Protein AF-A0A931ZJ77-F1 (afdb_monomer)

Mean predicted aligned error: 16.79 Å

Foldseek 3Di:
DQAFAEADPVCPPPTRPGNGYHYDDADEDPDPDGPDNYHYDDDDDPPDPAAADEAAADEQACPQDHHEYCEYAYEENHQNPPNAAAYNEYAYYYNEQQEDDDRPQHYCEYHEYYNEANADSHHLEYAYEALQHEHPEYNEYHEYHLNQNPQEYEYCEYAYEAQHCNAAEYEYCEYAAYHLFCNAHDPNPAHEYAEYAHEHCGVSQAHHEYQEYAYEANFCVQVDNDNYYQKYFAAHDNDPLRTQWIDGNVVVDIWGNDADDDPDDPDPDGPPTPPDDDDDDPPDCPPPDDTPDPAADEAPDPDDDPDHSYYYAFFAFAFDPDPPGSVPDHGPGPYYHHDAADEAVDPDGPDNYHYDDDDPDPPPDPPDPDDDFDDDPPPDGDPPDPPPPDDPDDDDDDDDDDDDDDDDDDDDDD

Sequence (414 aa):
MVGAASIGSSFYSVSAPSNGLLVEGNVGIGTSLPTDKLHVIGRLNLALASTGNNIAIGPNTLPSVTTASSLIAIGKDIYTTVTTGAADGIIIGNNVGNSTFNPNLRVRNIYLGDSVANANEGYDNINIGHYSMGNNNYRSIFIGNYVGQTYARATDSVLIGYQVNNTGVTLTNDVAVGAYSMYNAADGSSTANNNVAIGYRSLAQLRVGSNNVAIGYRAADYGSTDTFSNKLYIGNDNSASATLLYGSFVADSVFGNKKFIGPGDGSTTNLGYVGYTWSNVYTDALTSGLGLFSGNVGIGTSVSLTVNPLSVFGGVGIGNSGPNGFSNSLAPSLGLAVQGNVGVGTTSPLANLHVVGQCVTGDTLLKRRRRKRRTMDDGEIEDGDLKMEHLPSILIIIFMMKSVLTKSSLVTRY

pLDDT: mean 75.07, std 18.02, range [32.59, 96.75]

Structure (mmCIF, N/CA/C/O backbone):
data_AF-A0A931ZJ77-F1
#
_entry.id   AF-A0A931ZJ77-F1
#
loop_
_atom_site.group_PDB
_atom_site.id
_atom_site.type_symbol
_atom_site.label_atom_id
_atom_site.label_alt_id
_atom_site.label_comp_id
_atom_site.label_asym_id
_atom_site.label_entity_id
_atom_site.label_seq_id
_atom_site.pdbx_PDB_ins_code
_atom_site.Cartn_x
_atom_site.Cartn_y
_atom_site.Cartn_z
_atom_site.occupancy
_atom_site.B_iso_or_equiv
_atom_site.auth_seq_id
_atom_site.auth_comp_id
_atom_site.auth_asym_id
_atom_site.auth_atom_id
_atom_site.pdbx_PDB_model_num
ATOM 1 N N . MET A 1 1 ? -42.148 -10.582 47.811 1.00 56.22 1 MET A N 1
ATOM 2 C CA . MET A 1 1 ? -40.931 -10.143 48.529 1.00 56.22 1 MET A CA 1
ATOM 3 C C . MET A 1 1 ? -40.505 -8.813 47.933 1.00 56.22 1 MET A C 1
ATOM 5 O O . MET A 1 1 ? -40.390 -8.742 46.719 1.00 56.22 1 MET A O 1
ATOM 9 N N . VAL A 1 2 ? -40.342 -7.767 48.744 1.00 55.97 2 VAL A N 1
ATOM 10 C CA . VAL A 1 2 ? -40.034 -6.391 48.289 1.00 55.97 2 VAL A CA 1
ATOM 11 C C . VAL A 1 2 ? -38.505 -6.172 48.189 1.00 55.97 2 VAL A C 1
ATOM 13 O O . VAL A 1 2 ? -38.012 -5.084 48.440 1.00 55.97 2 VAL A O 1
ATOM 16 N N . GLY A 1 3 ? -37.742 -7.224 47.851 1.00 72.31 3 GLY A N 1
ATOM 17 C CA . GLY A 1 3 ? -36.269 -7.234 47.802 1.00 72.31 3 GLY A CA 1
ATOM 18 C C . GLY A 1 3 ? -35.602 -8.170 48.826 1.00 72.31 3 GLY A C 1
ATOM 19 O O . GLY A 1 3 ? -36.257 -8.621 49.764 1.00 72.31 3 GLY A O 1
ATOM 20 N N . ALA A 1 4 ? -34.308 -8.461 48.615 1.00 84.44 4 ALA A N 1
ATOM 21 C CA . ALA A 1 4 ? -33.414 -9.268 49.467 1.00 84.44 4 ALA A CA 1
ATOM 22 C C . ALA A 1 4 ? -33.796 -10.756 49.633 1.00 84.44 4 ALA A C 1
ATOM 24 O O . ALA A 1 4 ? -33.819 -11.294 50.740 1.00 84.44 4 ALA A O 1
ATOM 25 N N . ALA A 1 5 ? -34.081 -11.447 48.528 1.00 87.25 5 ALA A N 1
ATOM 26 C CA . ALA A 1 5 ? -34.350 -12.884 48.564 1.00 87.25 5 ALA A CA 1
ATOM 27 C C . ALA A 1 5 ? -33.041 -13.695 48.635 1.00 87.25 5 ALA A C 1
ATOM 29 O O . ALA A 1 5 ? -32.187 -13.550 47.761 1.00 87.25 5 ALA A O 1
ATOM 30 N N . SER A 1 6 ? -32.912 -14.577 49.629 1.00 89.56 6 SER A N 1
ATOM 31 C CA . SER A 1 6 ? -31.862 -15.606 49.696 1.00 89.56 6 SER A CA 1
ATOM 32 C C . SER A 1 6 ? -32.479 -16.980 49.413 1.00 89.56 6 SER A C 1
ATOM 34 O O . SER A 1 6 ? -33.419 -17.385 50.095 1.00 89.56 6 SER A O 1
ATOM 36 N N . ILE A 1 7 ? -31.973 -17.698 48.410 1.00 88.69 7 ILE A N 1
ATOM 37 C CA . ILE A 1 7 ? -32.397 -19.055 48.034 1.00 88.69 7 ILE A CA 1
ATOM 38 C C . ILE A 1 7 ? -31.204 -19.989 48.227 1.00 88.69 7 ILE A C 1
ATOM 40 O O . ILE A 1 7 ? -30.169 -19.777 47.606 1.00 88.69 7 ILE A O 1
ATOM 44 N N . GLY A 1 8 ? -31.325 -21.010 49.074 1.00 87.75 8 GLY A N 1
ATOM 45 C CA . GLY A 1 8 ? -30.226 -21.936 49.365 1.00 87.75 8 GLY A CA 1
ATOM 46 C C . GLY A 1 8 ? -30.237 -22.447 50.802 1.00 87.75 8 GLY A C 1
ATOM 47 O O . GLY A 1 8 ? -30.683 -21.747 51.709 1.00 87.75 8 GLY A O 1
ATOM 48 N N . SER A 1 9 ? -29.733 -23.662 51.014 1.00 86.31 9 SER A N 1
ATOM 49 C CA . SER A 1 9 ? -29.629 -24.296 52.334 1.00 86.31 9 SER A CA 1
ATOM 50 C C . SER A 1 9 ? -28.533 -23.707 53.221 1.00 86.31 9 SER A C 1
ATOM 52 O O . SER A 1 9 ? -28.637 -23.822 54.437 1.00 86.31 9 SER A O 1
ATOM 54 N N . SER A 1 10 ? -27.498 -23.080 52.652 1.00 85.06 10 SER A N 1
ATOM 55 C CA . SER A 1 10 ? -26.424 -22.417 53.408 1.00 85.06 10 SER A CA 1
ATOM 56 C C . SER A 1 10 ? -26.553 -20.890 53.429 1.00 85.06 10 SER A C 1
ATOM 58 O O . SER A 1 10 ? -25.970 -20.234 54.289 1.00 85.06 10 SER A O 1
ATOM 60 N N . PHE A 1 11 ? -27.360 -20.309 52.535 1.00 83.75 11 PHE A N 1
ATOM 61 C CA . PHE A 1 11 ? -27.549 -18.855 52.427 1.00 83.75 11 PHE A CA 1
ATOM 62 C C . PHE A 1 11 ? -28.689 -18.293 53.291 1.00 83.75 11 PHE A C 1
ATOM 64 O O . PHE A 1 11 ? -28.887 -17.081 53.309 1.00 83.75 11 PHE A O 1
ATOM 71 N N . TYR A 1 12 ? -29.410 -19.124 54.053 1.00 73.75 12 TYR A N 1
ATOM 72 C CA . TYR A 1 12 ? -30.518 -18.670 54.912 1.00 73.75 12 TYR A CA 1
ATOM 73 C C . TYR A 1 12 ? -30.095 -17.689 56.024 1.00 73.75 12 TYR A C 1
ATOM 75 O O . TYR A 1 12 ? -30.933 -16.942 56.521 1.00 73.75 12 TYR A O 1
ATOM 83 N N . SER A 1 13 ? -28.816 -17.684 56.421 1.00 81.81 13 SER A N 1
ATOM 84 C CA . SER A 1 13 ? -28.244 -16.764 57.419 1.00 81.81 13 SER A CA 1
ATOM 85 C C . SER A 1 13 ? -27.450 -15.606 56.803 1.00 81.81 13 SER A C 1
ATOM 87 O O . SER A 1 13 ? -26.992 -14.720 57.524 1.00 81.81 13 SER A O 1
ATOM 89 N N . VAL A 1 14 ? -27.292 -15.590 55.476 1.00 85.69 14 VAL A N 1
ATOM 90 C CA . VAL A 1 14 ? -26.585 -14.534 54.750 1.00 85.69 14 VAL A CA 1
ATOM 91 C C . VAL A 1 14 ? -27.615 -13.559 54.201 1.00 85.69 14 VAL A C 1
ATOM 93 O O . VAL A 1 14 ? -28.491 -13.929 53.414 1.00 85.69 14 VAL A O 1
ATOM 96 N N . SER A 1 15 ? -27.510 -12.294 54.606 1.00 86.94 15 SER A N 1
ATOM 97 C CA . SER A 1 15 ? -28.365 -11.245 54.055 1.00 86.94 15 SER A CA 1
ATOM 98 C C . SER A 1 15 ? -28.081 -11.084 52.564 1.00 86.94 15 SER A C 1
ATOM 100 O O . SER A 1 15 ? -26.964 -10.734 52.178 1.00 86.94 15 SER A O 1
ATOM 102 N N . ALA A 1 16 ? -29.094 -11.286 51.723 1.00 88.44 16 ALA A N 1
ATOM 103 C CA . ALA A 1 16 ? -29.023 -10.880 50.327 1.00 88.44 16 ALA A CA 1
ATOM 104 C C . ALA A 1 16 ? -28.848 -9.347 50.216 1.00 88.44 16 ALA A C 1
ATOM 106 O O . ALA A 1 16 ? -29.229 -8.612 51.137 1.00 88.44 16 ALA A O 1
ATOM 107 N N . PRO A 1 17 ? -28.296 -8.839 49.097 1.00 89.00 17 PRO A N 1
ATOM 108 C CA . PRO A 1 17 ? -28.216 -7.403 48.840 1.00 89.00 17 PRO A CA 1
ATOM 109 C C . PRO A 1 17 ? -29.595 -6.724 48.888 1.00 89.00 17 PRO A C 1
ATOM 111 O O . PRO A 1 17 ? -30.608 -7.334 48.536 1.00 89.00 17 PRO A O 1
ATOM 114 N N . SER A 1 18 ? -29.637 -5.442 49.270 1.00 89.06 18 SER A N 1
ATOM 115 C CA . SER A 1 18 ? -30.867 -4.635 49.208 1.00 89.06 18 SER A CA 1
ATOM 116 C C . SER A 1 18 ? -31.420 -4.621 47.778 1.00 89.06 18 SER A C 1
ATOM 118 O O . SER A 1 18 ? -30.669 -4.382 46.834 1.00 89.06 18 SER A O 1
ATOM 120 N N . ASN A 1 19 ? -32.712 -4.928 47.608 1.00 87.25 19 ASN A N 1
ATOM 121 C CA . ASN A 1 19 ? -33.363 -5.153 46.304 1.00 87.25 19 ASN A CA 1
ATOM 122 C C . ASN A 1 19 ? -32.703 -6.232 45.417 1.00 87.25 19 ASN A C 1
ATOM 124 O O . ASN A 1 19 ? -32.943 -6.273 44.213 1.00 87.25 19 ASN A O 1
ATOM 128 N N . GLY A 1 20 ? -31.891 -7.117 46.000 1.00 85.88 20 GLY A N 1
ATOM 129 C CA . GLY A 1 20 ? -31.161 -8.166 45.296 1.00 85.88 20 GLY A CA 1
ATOM 130 C C . GLY A 1 20 ? -31.724 -9.572 45.498 1.00 85.88 20 GLY A C 1
ATOM 131 O O . GLY A 1 20 ? -32.665 -9.805 46.264 1.00 85.88 20 GLY A O 1
ATOM 132 N N . LEU A 1 21 ? -31.097 -10.514 44.798 1.00 88.88 21 LEU A N 1
ATOM 133 C CA . LEU A 1 21 ? -31.328 -11.951 44.881 1.00 88.88 21 LEU A CA 1
ATOM 134 C C . LEU A 1 21 ? -29.973 -12.640 45.095 1.00 88.88 21 LEU A C 1
ATOM 136 O O . LEU A 1 21 ? -29.041 -12.413 44.326 1.00 88.88 21 LEU A O 1
ATOM 140 N N . LEU A 1 22 ? -29.872 -13.481 46.121 1.00 88.94 22 LEU A N 1
ATOM 141 C CA . LEU A 1 22 ? -28.718 -14.331 46.396 1.00 88.94 22 LEU A CA 1
ATOM 142 C C . LEU A 1 22 ? -29.154 -15.794 46.252 1.00 88.94 22 LEU A C 1
ATOM 144 O O . LEU A 1 22 ? -30.021 -16.246 46.993 1.00 88.94 22 LEU A O 1
ATOM 148 N N . VAL A 1 23 ? -28.591 -16.533 45.291 1.00 91.44 23 VAL A N 1
ATOM 149 C CA . VAL A 1 23 ? -28.965 -17.936 45.026 1.00 91.44 23 VAL A CA 1
ATOM 150 C C . VAL A 1 23 ? -27.756 -18.847 45.190 1.00 91.44 23 VAL A C 1
ATOM 152 O O . VAL A 1 23 ? -26.726 -18.657 44.545 1.00 91.44 23 VAL A O 1
ATOM 155 N N . GLU A 1 24 ? -27.901 -19.861 46.032 1.00 90.31 24 GLU A N 1
ATOM 156 C CA . GLU A 1 24 ? -27.014 -21.012 46.122 1.00 90.31 24 GLU A CA 1
ATOM 157 C C . GLU A 1 24 ? -27.400 -22.031 45.041 1.00 90.31 24 GLU A C 1
ATOM 159 O O . GLU A 1 24 ? -28.561 -22.418 44.922 1.00 90.31 24 GLU A O 1
ATOM 164 N N . GLY A 1 25 ? -26.423 -22.484 44.252 1.00 90.75 25 GLY A N 1
ATOM 165 C CA . GLY A 1 25 ? -26.643 -23.434 43.156 1.00 90.75 25 GLY A CA 1
ATOM 166 C C . GLY A 1 25 ? -26.615 -22.785 41.770 1.00 90.75 25 GLY A C 1
ATOM 167 O O . GLY A 1 25 ? -25.853 -21.842 41.552 1.00 90.75 25 GLY A O 1
ATOM 168 N N . ASN A 1 26 ? -27.378 -23.352 40.831 1.00 93.69 26 ASN A N 1
ATOM 169 C CA . ASN A 1 26 ? -27.507 -22.898 39.444 1.00 93.69 26 ASN A CA 1
ATOM 170 C C . ASN A 1 26 ? -28.929 -22.362 39.211 1.00 93.69 26 ASN A C 1
ATOM 172 O O . ASN A 1 26 ? -29.903 -23.018 39.579 1.00 93.69 26 ASN A O 1
ATOM 176 N N . VAL A 1 27 ? -29.061 -21.199 38.573 1.00 94.81 27 VAL A N 1
ATOM 177 C CA . VAL A 1 27 ? -30.354 -20.598 38.217 1.00 94.81 27 VAL A CA 1
ATOM 178 C C . VAL A 1 27 ? -30.722 -20.996 36.789 1.00 94.81 27 VAL A C 1
ATOM 180 O O . VAL A 1 27 ? -30.070 -20.576 35.834 1.00 94.81 27 VAL A O 1
ATOM 183 N N . GLY A 1 28 ? -31.780 -21.794 36.639 1.00 93.19 28 GLY A N 1
ATOM 184 C CA . GLY A 1 28 ? -32.375 -22.136 35.347 1.00 93.19 28 GLY A CA 1
ATOM 185 C C . GLY A 1 28 ? -33.594 -21.269 35.038 1.00 93.19 28 GLY A C 1
ATOM 186 O O . GLY A 1 28 ? -34.524 -21.211 35.838 1.00 93.19 28 GLY A O 1
ATOM 187 N N . ILE A 1 29 ? -33.624 -20.625 33.870 1.00 94.62 29 ILE A N 1
ATOM 188 C CA . ILE A 1 29 ? -34.817 -19.951 33.336 1.00 94.62 29 ILE A CA 1
ATOM 189 C C . ILE A 1 29 ? -35.220 -20.673 32.052 1.00 94.62 29 ILE A C 1
ATOM 191 O O . ILE A 1 29 ? -34.431 -20.762 31.115 1.00 94.62 29 ILE A O 1
ATOM 195 N N . GLY A 1 30 ? -36.434 -21.224 32.014 1.00 93.50 30 GLY A N 1
ATOM 196 C CA . GLY A 1 30 ? -36.898 -22.044 30.886 1.00 93.50 30 GLY A CA 1
ATOM 197 C C . GLY A 1 30 ? -36.285 -23.453 30.829 1.00 93.50 30 GLY A C 1
ATOM 198 O O . GLY A 1 30 ? -36.491 -24.163 29.852 1.00 93.50 30 GLY A O 1
ATOM 199 N N . THR A 1 31 ? -35.553 -23.874 31.867 1.00 94.31 31 THR A N 1
ATOM 200 C CA . THR A 1 31 ? -34.975 -25.221 32.000 1.00 94.31 31 THR A CA 1
ATOM 201 C C . THR A 1 31 ? -35.042 -25.715 33.443 1.00 94.31 31 THR A C 1
ATOM 203 O O . THR A 1 31 ? -34.881 -24.929 34.375 1.00 94.31 31 THR A O 1
ATOM 206 N N . SER A 1 32 ? -35.253 -27.019 33.629 1.00 94.50 32 SER A N 1
ATOM 207 C CA . SER A 1 32 ? -35.196 -27.696 34.933 1.00 94.50 32 SER A CA 1
ATOM 208 C C . SER A 1 32 ? -33.832 -28.327 35.234 1.00 94.50 32 SER A C 1
ATOM 210 O O . SER A 1 32 ? -33.635 -28.843 36.329 1.00 94.50 32 SER A O 1
ATOM 212 N N . LEU A 1 33 ? -32.896 -28.309 34.275 1.00 95.62 33 LEU A N 1
ATOM 213 C CA . LEU A 1 33 ? -31.557 -28.897 34.394 1.00 95.62 33 LEU A CA 1
ATOM 214 C C . LEU A 1 33 ? -30.479 -27.860 34.023 1.00 95.62 33 LEU A C 1
ATOM 216 O O . LEU A 1 33 ? -29.841 -27.971 32.974 1.00 95.62 33 LEU A O 1
ATOM 220 N N . PRO A 1 34 ? -30.291 -26.798 34.828 1.00 96.19 34 PRO A N 1
ATOM 221 C CA . PRO A 1 34 ? -29.278 -25.790 34.542 1.00 96.19 34 PRO A CA 1
ATOM 222 C C . PRO A 1 34 ? -27.856 -26.352 34.726 1.00 96.19 34 PRO A C 1
ATOM 224 O O . PRO A 1 34 ? -27.488 -26.795 35.815 1.00 96.19 34 PRO A O 1
ATOM 227 N N . THR A 1 35 ? -27.045 -26.308 33.665 1.00 95.88 35 THR A N 1
ATOM 228 C CA . THR A 1 35 ? -25.643 -26.772 33.640 1.00 95.88 35 THR A CA 1
ATOM 229 C C . THR A 1 35 ? -24.662 -25.722 34.150 1.00 95.88 35 THR A C 1
ATOM 231 O O . THR A 1 35 ? -23.616 -26.069 34.688 1.00 95.88 35 THR A O 1
ATOM 234 N N . ASP A 1 36 ? -25.034 -24.448 34.041 1.00 95.62 36 ASP A N 1
ATOM 235 C CA . ASP A 1 36 ? -24.227 -23.291 34.417 1.00 95.62 36 ASP A CA 1
ATOM 236 C C . ASP A 1 36 ? -24.902 -22.486 35.528 1.00 95.62 36 ASP A C 1
ATOM 238 O O . ASP A 1 36 ? -26.105 -22.613 35.772 1.00 95.62 36 ASP A O 1
ATOM 242 N N . LYS A 1 37 ? -24.130 -21.614 36.192 1.00 93.12 37 LYS A N 1
ATOM 243 C CA . LYS A 1 37 ? -24.625 -20.778 37.301 1.00 93.12 37 LYS A CA 1
ATOM 244 C C . LYS A 1 37 ? -25.853 -19.948 36.931 1.00 93.12 37 LYS A C 1
ATOM 246 O O . LYS A 1 37 ? -26.738 -19.778 37.765 1.00 93.12 37 LYS A O 1
ATOM 251 N N . LEU A 1 38 ? -25.920 -19.486 35.687 1.00 92.81 38 LEU A N 1
ATOM 252 C CA . LEU A 1 38 ? -27.116 -18.924 35.075 1.00 92.81 38 LEU A CA 1
ATOM 253 C C . LEU A 1 38 ? -27.291 -19.571 33.697 1.00 92.81 38 LEU A C 1
ATOM 255 O O . LEU A 1 38 ? -26.47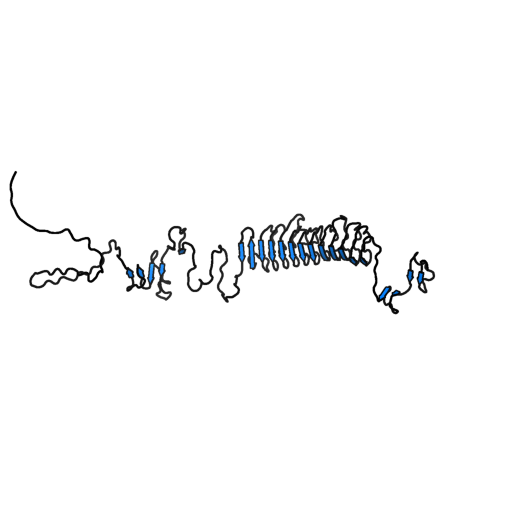8 -19.341 32.807 1.00 92.81 38 LEU A O 1
ATOM 259 N N . HIS A 1 39 ? -28.348 -20.364 33.523 1.00 93.75 39 HIS A N 1
ATOM 260 C CA . HIS A 1 39 ? -28.705 -21.004 32.257 1.00 93.75 39 HIS A CA 1
ATOM 261 C C . HIS A 1 39 ? -30.105 -20.542 31.842 1.00 93.75 39 HIS A C 1
ATOM 263 O O . HIS A 1 39 ? -31.095 -20.827 32.515 1.00 93.75 39 HIS A O 1
ATOM 269 N N . VAL A 1 40 ? -30.195 -19.822 30.724 1.00 94.19 40 VAL A N 1
ATOM 270 C CA . VAL A 1 40 ? -31.460 -19.327 30.169 1.00 94.19 40 VAL A CA 1
ATOM 271 C C . VAL A 1 40 ? -31.729 -20.021 28.835 1.00 94.19 40 VAL A C 1
ATOM 273 O O . VAL A 1 40 ? -30.992 -19.804 27.878 1.00 94.19 40 VAL A O 1
ATOM 276 N N . ILE A 1 41 ? -32.794 -20.824 28.753 1.00 92.00 41 ILE A N 1
ATOM 277 C CA . ILE A 1 41 ? -33.330 -21.341 27.486 1.00 92.00 41 ILE A CA 1
ATOM 278 C C . ILE A 1 41 ? -34.501 -20.447 27.080 1.00 92.00 41 ILE A C 1
ATOM 280 O O . ILE A 1 41 ? -35.587 -20.510 27.655 1.00 92.00 41 ILE A O 1
ATOM 284 N N . GLY A 1 42 ? -34.270 -19.579 26.097 1.00 87.69 42 GLY A N 1
ATOM 285 C CA . GLY A 1 42 ? -35.254 -18.612 25.613 1.00 87.69 42 GLY A CA 1
ATOM 286 C C . GLY A 1 42 ? -34.609 -17.298 25.179 1.00 87.69 42 GLY A C 1
ATOM 287 O O . GLY A 1 42 ? -33.389 -17.185 25.083 1.00 87.69 42 GLY A O 1
ATOM 288 N N . ARG A 1 43 ? -35.434 -16.282 24.906 1.00 83.88 43 ARG A N 1
ATOM 289 C CA . ARG A 1 43 ? -34.941 -14.936 24.579 1.00 83.88 43 ARG A CA 1
ATOM 290 C C . ARG A 1 43 ? -34.485 -14.231 25.857 1.00 83.88 43 ARG A C 1
ATOM 292 O O . ARG A 1 43 ? -35.312 -13.946 26.719 1.00 83.88 43 ARG A O 1
ATOM 299 N N . LEU A 1 44 ? -33.198 -13.909 25.949 1.00 84.00 44 LEU A N 1
ATOM 300 C CA . LEU A 1 44 ? -32.652 -13.052 26.999 1.00 84.00 44 LEU A CA 1
ATOM 301 C C . LEU A 1 44 ? -32.628 -11.600 26.506 1.00 84.00 44 LEU A C 1
ATOM 303 O O . LEU A 1 44 ? -31.902 -11.275 25.570 1.00 84.00 44 LEU A O 1
ATOM 307 N N . ASN A 1 45 ? -33.425 -10.729 27.126 1.00 71.00 45 ASN A N 1
ATOM 308 C CA . ASN A 1 45 ? -33.359 -9.290 26.874 1.00 71.00 45 ASN A CA 1
ATOM 309 C C . ASN A 1 45 ? -32.354 -8.651 27.844 1.00 71.00 45 ASN A C 1
ATOM 311 O O . ASN A 1 45 ? -32.681 -8.404 29.004 1.00 71.00 45 ASN A O 1
ATOM 315 N N . LEU A 1 46 ? -31.126 -8.422 27.380 1.00 72.81 46 LEU A N 1
ATOM 316 C CA . LEU A 1 46 ? -30.082 -7.737 28.143 1.00 72.81 46 LEU A CA 1
ATOM 317 C C . LEU A 1 46 ? -30.310 -6.218 28.088 1.00 72.81 46 LEU A C 1
ATOM 319 O O . LEU A 1 46 ? -29.708 -5.521 27.277 1.00 72.81 46 LEU A O 1
ATOM 323 N N . ALA A 1 47 ? -31.191 -5.701 28.947 1.00 57.06 47 ALA A N 1
ATOM 324 C CA . ALA A 1 47 ? -31.319 -4.262 29.175 1.00 57.06 47 ALA A CA 1
ATOM 325 C C . ALA A 1 47 ? -30.182 -3.805 30.103 1.00 57.06 47 ALA A C 1
ATOM 327 O O . ALA A 1 47 ? -30.186 -4.097 31.298 1.00 57.06 47 ALA A O 1
ATOM 328 N N . LEU A 1 48 ? -29.169 -3.148 29.543 1.00 60.34 48 LEU A N 1
ATOM 329 C CA . LEU A 1 48 ? -27.956 -2.777 30.268 1.00 60.34 48 LEU A CA 1
ATOM 330 C C . LEU A 1 48 ? -28.076 -1.374 30.865 1.00 60.34 48 LEU A C 1
ATOM 332 O O . LEU A 1 48 ? -28.436 -0.418 30.185 1.00 60.34 48 LEU A O 1
ATOM 336 N N . ALA A 1 49 ? -27.763 -1.268 32.155 1.00 47.47 49 ALA A N 1
ATOM 337 C CA . ALA A 1 49 ? -27.844 -0.044 32.946 1.00 47.47 49 ALA A CA 1
ATOM 338 C C . ALA A 1 49 ? -26.549 0.785 32.863 1.00 47.47 49 ALA A C 1
ATOM 340 O O . ALA A 1 49 ? -25.978 1.157 33.886 1.00 47.47 49 ALA A O 1
ATOM 341 N N . SER A 1 50 ? -26.070 1.061 31.651 1.00 57.00 50 SER A N 1
ATOM 342 C CA . SER A 1 50 ? -25.125 2.158 31.430 1.00 57.00 50 SER A CA 1
ATOM 343 C C . SER A 1 50 ? -25.837 3.284 30.689 1.00 57.00 50 SER A C 1
ATOM 345 O O . SER A 1 50 ? -26.810 3.065 29.962 1.00 57.00 50 SER A O 1
ATOM 347 N N . THR A 1 51 ? -25.396 4.517 30.903 1.00 59.84 51 THR A N 1
ATOM 348 C CA . THR A 1 51 ? -25.839 5.647 30.089 1.00 59.84 51 THR A CA 1
ATOM 349 C C . THR A 1 51 ? -25.534 5.329 28.614 1.00 59.84 51 THR A C 1
ATOM 351 O O . THR A 1 51 ? -24.409 4.973 28.287 1.00 59.84 51 THR A O 1
ATOM 354 N N . GLY A 1 52 ? -26.534 5.393 27.720 1.00 67.81 52 GLY A N 1
ATOM 355 C CA . GLY A 1 52 ? -26.303 5.352 26.264 1.00 67.81 52 GLY A CA 1
ATOM 356 C C . GLY A 1 52 ? -26.601 4.061 25.472 1.00 67.81 52 GLY A C 1
ATOM 357 O O . GLY A 1 52 ? -26.124 3.954 24.352 1.00 67.81 52 GLY A O 1
ATOM 358 N N . ASN A 1 53 ? -27.412 3.099 25.930 1.00 79.12 53 ASN A N 1
ATOM 359 C CA . ASN A 1 53 ? -27.743 1.880 25.142 1.00 79.12 53 ASN A CA 1
ATOM 360 C C . ASN A 1 53 ? -26.510 1.036 24.730 1.00 79.12 53 ASN A C 1
ATOM 362 O O . ASN A 1 53 ? -26.435 0.546 23.603 1.00 79.12 53 ASN A O 1
ATOM 366 N N . ASN A 1 54 ? -25.527 0.875 25.621 1.00 80.56 54 ASN A N 1
ATOM 367 C CA . ASN A 1 54 ? -24.318 0.093 25.336 1.00 80.56 54 ASN A CA 1
ATOM 368 C C . ASN A 1 54 ? -24.477 -1.384 25.725 1.00 80.56 54 ASN A C 1
ATOM 370 O O . ASN A 1 54 ? -25.093 -1.697 26.742 1.00 80.56 54 ASN A O 1
ATOM 374 N N . ILE A 1 55 ? -23.833 -2.279 24.972 1.00 86.62 55 ILE A N 1
ATOM 375 C CA . ILE A 1 55 ? -23.612 -3.681 25.332 1.00 86.62 55 ILE A CA 1
ATOM 376 C C . ILE A 1 55 ? -22.251 -3.825 26.020 1.00 86.62 55 ILE A C 1
ATOM 378 O O . ILE A 1 55 ? -21.245 -3.481 25.417 1.00 86.62 55 ILE A O 1
ATOM 382 N N . ALA A 1 56 ? -22.204 -4.327 27.258 1.00 84.50 56 ALA A N 1
ATOM 383 C CA . ALA A 1 56 ? -20.968 -4.581 28.004 1.00 84.50 56 ALA A CA 1
ATOM 384 C C . ALA A 1 56 ? -20.997 -5.998 28.588 1.00 84.50 56 ALA A C 1
ATOM 386 O O . ALA A 1 56 ? -21.845 -6.318 29.422 1.00 84.50 56 ALA A O 1
ATOM 387 N N . ILE A 1 57 ? -20.101 -6.862 28.115 1.00 87.19 57 ILE A N 1
ATOM 388 C CA . ILE A 1 57 ? -20.020 -8.267 28.520 1.00 87.19 57 ILE A CA 1
ATOM 389 C C . ILE A 1 57 ? -18.580 -8.587 28.905 1.00 87.19 57 ILE A C 1
ATOM 391 O O . ILE A 1 57 ? -17.680 -8.514 28.074 1.00 87.19 57 ILE A O 1
ATOM 395 N N . GLY A 1 58 ? -18.387 -9.013 30.151 1.00 85.19 58 GLY A N 1
ATOM 396 C CA . GLY A 1 58 ? -17.096 -9.429 30.693 1.00 85.19 58 GLY A CA 1
ATOM 397 C C . GLY A 1 58 ? -16.468 -8.405 31.648 1.00 85.19 58 GLY A C 1
ATOM 398 O O . GLY A 1 58 ? -16.986 -7.296 31.821 1.00 85.19 58 GLY A O 1
ATOM 399 N N . PRO A 1 59 ? -15.403 -8.798 32.365 1.00 83.38 59 PRO A N 1
ATOM 400 C CA . PRO A 1 59 ? -14.887 -8.035 33.494 1.00 83.38 59 PRO A CA 1
ATOM 401 C C . PRO A 1 59 ? -14.241 -6.718 33.055 1.00 83.38 59 PRO A C 1
ATOM 403 O O . PRO A 1 59 ? -13.457 -6.689 32.107 1.00 83.38 59 PRO A O 1
ATOM 406 N N . ASN A 1 60 ? -14.508 -5.644 33.807 1.00 85.06 60 ASN A N 1
ATOM 407 C CA . ASN A 1 60 ? -13.884 -4.332 33.602 1.00 85.06 60 ASN A CA 1
ATOM 408 C C . ASN A 1 60 ? -14.096 -3.784 32.171 1.00 85.06 60 ASN A C 1
ATOM 410 O O . ASN A 1 60 ? -13.183 -3.237 31.554 1.00 85.06 60 ASN A O 1
ATOM 414 N N . THR A 1 61 ? -15.297 -3.986 31.620 1.00 84.88 61 THR A N 1
ATOM 415 C CA . THR A 1 61 ? -15.707 -3.476 30.304 1.00 84.88 61 THR A CA 1
ATOM 416 C C . THR A 1 61 ? -16.542 -2.206 30.468 1.00 84.88 61 THR A C 1
ATOM 418 O O . THR A 1 61 ? -17.536 -2.198 31.188 1.00 84.88 61 THR A O 1
ATOM 421 N N . LEU A 1 62 ? -16.115 -1.117 29.819 1.00 81.75 62 LEU A N 1
ATOM 422 C CA . LEU A 1 62 ? -16.730 0.218 29.895 1.00 81.75 62 LEU A CA 1
ATOM 423 C C . LEU A 1 62 ? -16.869 0.821 31.321 1.00 81.75 62 LEU A C 1
ATOM 425 O O . LEU A 1 62 ? -17.830 1.553 31.557 1.00 81.75 62 LEU A O 1
ATOM 429 N N . PRO A 1 63 ? -15.949 0.585 32.285 1.00 79.56 63 PRO A N 1
ATOM 430 C CA . PRO A 1 63 ? -16.145 0.992 33.686 1.00 79.56 63 PRO A CA 1
ATOM 431 C C . PRO A 1 63 ? -16.201 2.515 33.891 1.00 79.56 63 PRO A C 1
ATOM 433 O O . PRO A 1 63 ? -16.788 2.982 34.863 1.00 79.56 63 PRO A O 1
ATOM 436 N N . SER A 1 64 ? -15.586 3.282 32.987 1.00 76.81 64 SER A N 1
ATOM 437 C CA . SER A 1 64 ? -15.427 4.736 33.104 1.00 76.81 64 SER A CA 1
ATOM 438 C C . SER A 1 64 ? -16.277 5.515 32.099 1.00 76.81 64 SER A C 1
ATOM 440 O O . SER A 1 64 ? -16.265 6.742 32.125 1.00 76.81 64 SER A O 1
ATOM 442 N N . VAL A 1 65 ? -17.015 4.836 31.215 1.00 75.62 65 VAL A N 1
ATOM 443 C CA . VAL A 1 65 ? -17.753 5.468 30.114 1.00 75.62 65 VAL A CA 1
ATOM 444 C C . VAL A 1 65 ? -19.002 6.177 30.643 1.00 75.62 65 VAL A C 1
ATOM 446 O O . VAL A 1 65 ? -19.894 5.532 31.183 1.00 75.62 65 VAL A O 1
ATOM 449 N N . THR A 1 66 ? -19.087 7.504 30.472 1.00 74.88 66 THR A N 1
ATOM 450 C CA . THR A 1 66 ? -20.174 8.327 31.047 1.00 74.88 66 THR A CA 1
ATOM 451 C C . THR A 1 66 ? -21.180 8.875 30.029 1.00 74.88 66 THR A C 1
ATOM 453 O O . THR A 1 66 ? -22.370 8.920 30.331 1.00 74.88 66 THR A O 1
ATOM 456 N N . THR A 1 67 ? -20.755 9.280 28.825 1.00 75.62 67 THR A N 1
ATOM 457 C CA . THR A 1 67 ? -21.646 9.898 27.809 1.00 75.62 67 THR A CA 1
ATOM 458 C C . THR A 1 67 ? -21.757 9.118 26.506 1.00 75.62 67 THR A C 1
ATOM 460 O O . THR A 1 67 ? -22.467 9.536 25.595 1.00 75.62 67 THR A O 1
ATOM 463 N N . ALA A 1 68 ? -21.020 8.022 26.379 1.00 74.06 68 ALA A N 1
ATOM 464 C CA . ALA A 1 68 ? -20.912 7.301 25.126 1.00 74.06 68 ALA A CA 1
ATOM 465 C C . ALA A 1 68 ? -22.078 6.325 24.935 1.00 74.06 68 ALA A C 1
ATOM 467 O O . ALA A 1 68 ? -22.585 5.769 25.908 1.00 74.06 68 ALA A O 1
ATOM 468 N N . SER A 1 69 ? -22.518 6.150 23.690 1.00 79.44 69 SER A N 1
ATOM 469 C CA . SER A 1 69 ? -23.729 5.402 23.354 1.00 79.44 69 SER A CA 1
ATOM 470 C C . SER A 1 69 ? -23.535 4.431 22.191 1.00 79.44 69 SER A C 1
ATOM 472 O O . SER A 1 69 ? -22.641 4.619 21.366 1.00 79.44 69 SER A O 1
ATOM 474 N N . SER A 1 70 ? -24.410 3.429 22.091 1.00 83.75 70 SER A N 1
ATOM 475 C CA . SER A 1 70 ? -24.446 2.452 20.991 1.00 83.75 70 SER A CA 1
ATOM 476 C C . SER A 1 70 ? -23.158 1.630 20.828 1.00 83.75 70 SER A C 1
ATOM 478 O O . SER A 1 70 ? -22.816 1.208 19.722 1.00 83.75 70 SER A O 1
ATOM 480 N N . LEU A 1 71 ? -22.410 1.412 21.909 1.00 82.81 71 LEU A N 1
ATOM 481 C CA . LEU A 1 71 ? -21.230 0.552 21.897 1.00 82.81 71 LEU A CA 1
ATOM 482 C C . LEU A 1 71 ? -21.615 -0.923 22.015 1.00 82.81 71 LEU A C 1
ATOM 484 O O . LEU A 1 71 ? -22.516 -1.275 22.771 1.00 82.81 71 LEU A O 1
ATOM 488 N N . ILE A 1 72 ? -20.858 -1.797 21.357 1.00 88.75 72 ILE A N 1
ATOM 489 C CA . ILE A 1 72 ? -20.819 -3.231 21.658 1.00 88.75 72 ILE A CA 1
ATOM 490 C C . ILE A 1 72 ? -19.438 -3.545 22.221 1.00 88.75 72 ILE A C 1
ATOM 492 O O . ILE A 1 72 ? -18.470 -3.508 21.479 1.00 88.75 72 ILE A O 1
ATOM 496 N N . ALA A 1 73 ? -19.336 -3.854 23.509 1.00 87.06 73 ALA A N 1
ATOM 497 C CA . ALA A 1 73 ? -18.099 -4.183 24.207 1.00 87.06 73 ALA A CA 1
ATOM 498 C C . ALA A 1 73 ? -18.168 -5.599 24.794 1.00 87.06 73 ALA A C 1
ATOM 500 O O . ALA A 1 73 ? -18.993 -5.883 25.662 1.00 87.06 73 ALA A O 1
ATOM 501 N N . ILE A 1 74 ? -17.301 -6.496 24.327 1.00 90.06 74 ILE A N 1
ATOM 502 C CA . ILE A 1 74 ? -17.271 -7.898 24.761 1.00 90.06 74 ILE A CA 1
ATOM 503 C C . ILE A 1 74 ? -15.829 -8.314 25.047 1.00 90.06 74 ILE A C 1
ATOM 505 O O . ILE A 1 74 ? -15.008 -8.378 24.138 1.00 90.06 74 ILE A O 1
ATOM 509 N N . GLY A 1 75 ? -15.514 -8.647 26.295 1.00 89.81 75 GLY A N 1
ATOM 510 C CA . GLY A 1 75 ? -14.205 -9.160 26.683 1.00 89.81 75 GLY A CA 1
ATOM 511 C C . GLY A 1 75 ? -13.731 -8.631 28.030 1.00 89.81 75 GLY A C 1
ATOM 512 O O . GLY A 1 75 ? -14.488 -8.635 28.996 1.00 89.81 75 GLY A O 1
ATOM 513 N N . LYS A 1 76 ? -12.461 -8.237 28.123 1.00 88.75 76 LYS A N 1
ATOM 514 C CA . LYS A 1 76 ? -11.823 -7.837 29.384 1.00 88.75 76 LYS A CA 1
ATOM 515 C C . LYS A 1 76 ? -11.054 -6.532 29.221 1.00 88.75 76 LYS A C 1
ATOM 517 O O . LYS A 1 76 ? -10.378 -6.341 28.216 1.00 88.75 76 LYS A O 1
ATOM 522 N N . ASP A 1 77 ? -11.128 -5.670 30.235 1.00 86.88 77 ASP A N 1
ATOM 523 C CA . ASP A 1 77 ? -10.380 -4.407 30.299 1.00 86.88 77 ASP A CA 1
ATOM 524 C C . ASP A 1 77 ? -10.589 -3.555 29.032 1.00 86.88 77 ASP A C 1
ATOM 526 O O . ASP A 1 77 ? -9.639 -3.109 28.394 1.00 86.88 77 ASP A O 1
ATOM 530 N N . ILE A 1 78 ? -11.846 -3.358 28.631 1.00 84.38 78 ILE A N 1
ATOM 531 C CA . ILE A 1 78 ? -12.209 -2.546 27.462 1.00 84.38 78 ILE A CA 1
ATOM 532 C C . ILE A 1 78 ? -12.553 -1.132 27.925 1.00 84.38 78 ILE A C 1
ATOM 534 O O . ILE A 1 78 ? -13.423 -0.973 28.783 1.00 84.38 78 ILE A O 1
ATOM 538 N N . TYR A 1 79 ? -11.930 -0.117 27.317 1.00 80.94 79 TYR A N 1
ATOM 539 C CA . TYR A 1 79 ? -12.194 1.304 27.596 1.00 80.94 79 TYR A CA 1
ATOM 540 C C . TYR A 1 79 ? -12.188 1.643 29.100 1.00 80.94 79 TYR A C 1
ATOM 542 O O . TYR A 1 79 ? -13.074 2.321 29.622 1.00 80.94 79 TYR A O 1
ATOM 550 N N . THR A 1 80 ? -11.163 1.182 29.812 1.00 79.88 80 THR A N 1
ATOM 551 C CA . THR A 1 80 ? -11.008 1.370 31.261 1.00 79.88 80 THR A CA 1
ATOM 552 C C . THR A 1 80 ? -10.747 2.825 31.654 1.00 79.88 80 THR A C 1
ATOM 554 O O . THR A 1 80 ? -11.110 3.244 32.751 1.00 79.88 80 THR A O 1
ATOM 557 N N . THR A 1 81 ? -10.185 3.622 30.742 1.00 75.44 81 THR A N 1
ATOM 558 C CA . THR A 1 81 ? -9.835 5.037 30.956 1.00 75.44 81 THR A CA 1
ATOM 559 C C . THR A 1 81 ? -10.706 6.022 30.172 1.00 75.44 81 THR A C 1
ATOM 561 O O . THR A 1 81 ? -10.538 7.232 30.314 1.00 75.44 81 THR A O 1
ATOM 564 N N . VAL A 1 82 ? -11.617 5.547 29.315 1.00 70.94 82 VAL A N 1
ATOM 565 C CA . VAL A 1 82 ? -12.393 6.411 28.410 1.00 70.94 82 VAL A CA 1
ATOM 566 C C . VAL A 1 82 ? -13.618 6.953 29.141 1.00 70.94 82 VAL A C 1
ATOM 568 O O . VAL A 1 82 ? -14.509 6.185 29.490 1.00 70.94 82 VAL A O 1
ATOM 571 N N . THR A 1 83 ? -13.679 8.271 29.350 1.00 66.75 83 THR A N 1
ATOM 572 C CA . THR A 1 83 ? -14.758 8.906 30.124 1.00 66.75 83 THR A CA 1
ATOM 573 C C . THR A 1 83 ? -15.899 9.455 29.273 1.00 66.75 83 THR A C 1
ATOM 575 O O . THR A 1 83 ? -17.058 9.328 29.662 1.00 66.75 83 THR A O 1
ATOM 578 N N . THR A 1 84 ? -15.627 10.006 28.090 1.00 67.50 84 THR A N 1
ATOM 579 C CA . THR A 1 84 ? -16.639 10.523 27.150 1.00 67.50 84 THR A CA 1
ATOM 580 C C . THR A 1 84 ? -16.218 10.244 25.699 1.00 67.50 84 THR A C 1
ATOM 582 O O . THR A 1 84 ? -15.031 10.065 25.426 1.00 67.50 84 THR A O 1
ATOM 585 N N . GLY A 1 85 ? -17.175 10.168 24.760 1.00 62.78 85 GLY A N 1
ATOM 586 C CA . GLY A 1 85 ? -16.870 10.303 23.324 1.00 62.78 85 GLY A CA 1
ATOM 587 C C . GLY A 1 85 ? -16.768 9.070 22.419 1.00 62.78 85 GLY A C 1
ATOM 588 O O . GLY A 1 85 ? -16.648 9.213 21.203 1.00 62.78 85 GLY A O 1
ATOM 589 N N . ALA A 1 86 ? -16.805 7.854 22.960 1.00 65.56 86 ALA A N 1
ATOM 590 C CA . ALA A 1 86 ? -16.777 6.631 22.152 1.00 65.56 86 ALA A CA 1
ATOM 591 C C . ALA A 1 86 ? -18.200 6.194 21.760 1.00 65.56 86 ALA A C 1
ATOM 593 O O . ALA A 1 86 ? -18.835 5.461 22.506 1.00 65.56 86 ALA A O 1
ATOM 594 N N . ALA A 1 87 ? -18.726 6.647 20.623 1.00 69.06 87 ALA A N 1
ATOM 595 C CA . ALA A 1 87 ? -20.065 6.256 20.171 1.00 69.06 87 ALA A CA 1
ATOM 596 C C . ALA A 1 87 ? -20.032 5.309 18.959 1.00 69.06 87 ALA A C 1
ATOM 598 O O . ALA A 1 87 ? -19.108 5.353 18.145 1.00 69.06 87 ALA A O 1
ATOM 599 N N . ASP A 1 88 ? -21.062 4.471 18.835 1.00 76.94 88 ASP A N 1
ATOM 600 C CA . ASP A 1 88 ? -21.369 3.677 17.634 1.00 76.94 88 ASP A CA 1
ATOM 601 C C . ASP A 1 88 ? -20.264 2.691 17.193 1.00 76.94 88 ASP A C 1
ATOM 603 O O . ASP A 1 88 ? -20.029 2.509 16.001 1.00 76.94 88 ASP A O 1
ATOM 607 N N . GLY A 1 89 ? -19.551 2.062 18.132 1.00 83.06 89 GLY A N 1
ATOM 608 C CA . GLY A 1 89 ? -18.414 1.176 17.844 1.00 83.06 89 GLY A CA 1
ATOM 609 C C . GLY A 1 89 ? -18.588 -0.270 18.316 1.00 83.06 89 GLY A C 1
ATOM 610 O O . GLY A 1 89 ? -19.308 -0.544 19.275 1.00 83.06 89 GLY A O 1
ATOM 611 N N . ILE A 1 90 ? -17.870 -1.196 17.677 1.00 88.94 90 ILE A N 1
ATOM 612 C CA . ILE A 1 90 ? -17.770 -2.606 18.086 1.00 88.94 90 ILE A CA 1
ATOM 613 C C . ILE A 1 90 ? -16.380 -2.838 18.661 1.00 88.94 90 ILE A C 1
ATOM 615 O O . ILE A 1 90 ? -15.389 -2.570 17.995 1.00 88.94 90 ILE A O 1
ATOM 619 N N . ILE A 1 91 ? -16.300 -3.350 19.882 1.00 87.25 91 ILE A N 1
ATOM 620 C CA . ILE A 1 91 ? -15.069 -3.614 20.610 1.00 87.25 91 ILE A CA 1
ATOM 621 C C . ILE A 1 91 ? -15.130 -5.011 21.204 1.00 87.25 91 ILE A C 1
ATOM 623 O O . ILE A 1 91 ? -15.946 -5.302 22.076 1.00 87.25 91 ILE A O 1
ATOM 627 N N . ILE A 1 92 ? -14.258 -5.894 20.740 1.00 90.69 92 ILE A N 1
ATOM 628 C CA . ILE A 1 92 ? -14.232 -7.278 21.195 1.00 90.69 92 ILE A CA 1
ATOM 629 C C . ILE A 1 92 ? -12.793 -7.687 21.494 1.00 90.69 92 ILE A C 1
ATOM 631 O O . ILE A 1 92 ? -11.931 -7.613 20.623 1.00 90.69 92 ILE A O 1
ATOM 635 N N . GLY A 1 93 ? -12.536 -8.160 22.712 1.00 90.44 93 GLY A N 1
ATOM 636 C CA . GLY A 1 93 ? -11.258 -8.753 23.097 1.00 90.44 93 GLY A CA 1
ATOM 637 C C . GLY A 1 93 ? -10.696 -8.241 24.420 1.00 90.44 93 GLY A C 1
ATOM 638 O O . GLY A 1 93 ? -11.445 -7.951 25.351 1.00 90.44 93 GLY A O 1
ATOM 639 N N . ASN A 1 94 ? -9.372 -8.214 24.542 1.00 88.75 94 ASN A N 1
ATOM 640 C CA . ASN A 1 94 ? -8.678 -7.960 25.804 1.00 88.75 94 ASN A CA 1
ATOM 641 C C . ASN A 1 94 ? -7.839 -6.683 25.723 1.00 88.75 94 ASN A C 1
ATOM 643 O O . ASN A 1 94 ? -7.093 -6.500 24.762 1.00 88.75 94 ASN A O 1
ATOM 647 N N . ASN A 1 95 ? -7.948 -5.818 26.734 1.00 86.12 95 ASN A N 1
ATOM 648 C CA . ASN A 1 95 ? -7.163 -4.590 26.847 1.00 86.12 95 ASN A CA 1
ATOM 649 C C . ASN A 1 95 ? -7.301 -3.687 25.605 1.00 86.12 95 ASN A C 1
ATOM 651 O O . ASN A 1 95 ? -6.309 -3.262 25.015 1.00 86.12 95 ASN A O 1
ATOM 655 N N . VAL A 1 96 ? -8.534 -3.450 25.156 1.00 82.94 96 VAL A N 1
ATOM 656 C CA . VAL A 1 96 ? -8.802 -2.732 23.902 1.00 82.94 96 VAL A CA 1
ATOM 657 C C . VAL A 1 96 ? -9.191 -1.283 24.179 1.00 82.94 96 VAL A C 1
ATOM 659 O O . VAL A 1 96 ? -10.111 -1.002 24.952 1.00 82.94 96 VAL A O 1
ATOM 662 N N . GLY A 1 97 ? -8.517 -0.357 23.493 1.00 74.56 97 GLY A N 1
ATOM 663 C CA . GLY A 1 97 ? -8.890 1.053 23.455 1.00 74.56 97 GLY A CA 1
ATOM 664 C C . GLY A 1 97 ? -8.596 1.861 24.722 1.00 74.56 97 GLY A C 1
ATOM 665 O O . GLY A 1 97 ? -9.208 2.912 24.924 1.00 74.56 97 GLY A O 1
ATOM 666 N N . ASN A 1 98 ? -7.678 1.404 25.569 1.00 75.75 98 ASN A N 1
ATOM 667 C CA . ASN A 1 98 ? -7.307 2.057 26.822 1.00 75.75 98 ASN A CA 1
ATOM 668 C C . ASN A 1 98 ? -6.253 3.149 26.563 1.00 75.75 98 ASN A C 1
ATOM 670 O O . ASN A 1 98 ? -5.067 2.846 26.485 1.00 75.75 98 ASN A O 1
ATOM 674 N N . SER A 1 99 ? -6.670 4.414 26.387 1.00 68.81 99 SER A N 1
ATOM 675 C CA . SER A 1 99 ? -5.751 5.554 26.190 1.00 68.81 99 SER A CA 1
ATOM 676 C C . SER A 1 99 ? -6.276 6.894 26.714 1.00 68.81 99 SER A C 1
ATOM 678 O O . SER A 1 99 ? -7.463 7.031 27.023 1.00 68.81 99 SER A O 1
ATOM 680 N N . THR A 1 100 ? -5.386 7.891 26.802 1.00 58.00 100 THR A N 1
ATOM 681 C CA . THR A 1 100 ? -5.650 9.220 27.382 1.00 58.00 100 THR A CA 1
ATOM 682 C C . THR A 1 100 ? -6.250 10.216 26.365 1.00 58.00 100 THR A C 1
ATOM 684 O O . THR A 1 100 ? -5.533 10.861 25.620 1.00 58.00 100 THR A O 1
ATOM 687 N N . PHE A 1 101 ? -7.586 10.279 26.359 1.00 55.50 101 PHE A N 1
ATOM 688 C CA . PHE A 1 101 ? -8.557 11.368 26.092 1.00 55.50 101 PHE A CA 1
ATOM 689 C C . PHE A 1 101 ? -8.388 12.459 24.988 1.00 55.50 101 PHE A C 1
ATOM 691 O O . PHE A 1 101 ? -7.829 13.525 25.241 1.00 55.50 101 PHE A O 1
ATOM 698 N N . ASN A 1 102 ? -9.159 12.302 23.891 1.00 54.25 102 ASN A N 1
ATOM 699 C CA . ASN A 1 102 ? -9.977 13.362 23.259 1.00 54.25 102 ASN A CA 1
ATOM 700 C C . ASN A 1 102 ? -11.387 12.800 22.915 1.00 54.25 102 ASN A C 1
ATOM 702 O O . ASN A 1 102 ? -11.487 11.801 22.195 1.00 54.25 102 ASN A O 1
ATOM 706 N N . PRO A 1 103 ? -12.488 13.396 23.412 1.00 49.94 103 PRO A N 1
ATOM 707 C CA . PRO A 1 103 ? -13.828 12.803 23.368 1.00 49.94 103 PRO A CA 1
ATOM 708 C C . PRO A 1 103 ? -14.624 13.023 22.072 1.00 49.94 103 PRO A C 1
ATOM 710 O O . PRO A 1 103 ? -15.747 12.551 21.969 1.00 49.94 103 PRO A O 1
ATOM 713 N N . ASN A 1 104 ? -14.106 13.720 21.063 1.00 54.62 104 ASN A N 1
ATOM 714 C CA . ASN A 1 104 ? -14.858 13.929 19.811 1.00 54.62 104 ASN A CA 1
ATOM 715 C C . ASN A 1 104 ? -14.458 12.970 18.683 1.00 54.62 104 ASN A C 1
ATOM 717 O O . ASN A 1 104 ? -14.970 13.066 17.571 1.00 54.62 104 ASN A O 1
ATOM 721 N N . LEU A 1 105 ? -13.516 12.067 18.948 1.00 57.28 105 LEU A N 1
ATOM 722 C CA . LEU A 1 105 ? -12.699 11.486 17.893 1.00 57.28 105 LEU A CA 1
ATOM 723 C C . LEU A 1 105 ? -12.760 9.954 17.806 1.00 57.28 105 LEU A C 1
ATOM 725 O O . LEU A 1 105 ? -11.936 9.385 17.117 1.00 57.28 105 LEU A O 1
ATOM 729 N N . ARG A 1 106 ? -13.708 9.255 18.457 1.00 64.31 106 ARG A N 1
ATOM 730 C CA . ARG A 1 106 ? -13.753 7.767 18.500 1.00 64.31 106 ARG A CA 1
ATOM 731 C C . ARG A 1 106 ? -15.011 7.112 17.919 1.00 64.31 106 ARG A C 1
ATOM 733 O O . ARG A 1 106 ? -15.314 5.963 18.244 1.00 64.31 106 ARG A O 1
ATOM 740 N N . VAL A 1 107 ? -15.740 7.817 17.065 1.00 72.88 107 VAL A N 1
ATOM 741 C CA . VAL A 1 107 ? -17.045 7.365 16.567 1.00 72.88 107 VAL A CA 1
ATOM 742 C C . VAL A 1 107 ? -16.900 6.311 15.454 1.00 72.88 107 VAL A C 1
ATOM 744 O O . VAL A 1 107 ? -16.004 6.425 14.617 1.00 72.88 107 VAL A O 1
ATOM 747 N N . ARG A 1 108 ? -17.783 5.297 15.429 1.00 82.56 108 ARG A N 1
ATOM 748 C CA . ARG A 1 108 ? -17.901 4.303 14.333 1.00 82.56 108 ARG A CA 1
ATOM 749 C C . ARG A 1 108 ? -16.648 3.466 14.060 1.00 82.56 108 ARG A C 1
ATOM 751 O O . ARG A 1 108 ? -16.301 3.193 12.917 1.00 82.56 108 ARG A O 1
ATOM 758 N N . ASN A 1 109 ? -15.962 3.028 15.113 1.00 84.31 109 ASN A N 1
ATOM 759 C CA . ASN A 1 109 ? -14.811 2.132 14.970 1.00 84.31 109 ASN A CA 1
ATOM 760 C C . ASN A 1 109 ? -15.158 0.669 15.264 1.00 84.31 109 ASN A C 1
ATOM 762 O O . ASN A 1 109 ? -15.952 0.374 16.156 1.00 84.31 109 ASN A O 1
ATOM 766 N N . ILE A 1 110 ? -14.481 -0.246 14.573 1.00 89.69 110 ILE A N 1
ATOM 767 C CA . ILE A 1 110 ? -14.455 -1.678 14.872 1.00 89.69 110 ILE A CA 1
ATOM 768 C C . ILE A 1 110 ? -13.067 -2.027 15.416 1.00 89.69 110 ILE A C 1
ATOM 770 O O . ILE A 1 110 ? -12.064 -1.820 14.738 1.00 89.69 110 ILE A O 1
ATOM 774 N N . TYR A 1 111 ? -13.016 -2.579 16.623 1.00 88.56 111 TYR A N 1
ATOM 775 C CA . TYR A 1 111 ? -11.821 -3.075 17.292 1.00 88.56 111 TYR A CA 1
ATOM 776 C C . TYR A 1 111 ? -12.021 -4.543 17.679 1.00 88.56 111 TYR A C 1
ATOM 778 O O . TYR A 1 111 ? -12.940 -4.869 18.429 1.00 88.56 111 TYR A O 1
ATOM 786 N N . LEU A 1 112 ? -11.162 -5.436 17.193 1.00 91.31 112 LEU A N 1
ATOM 787 C CA . LEU A 1 112 ? -11.231 -6.865 17.509 1.00 91.31 112 LEU A CA 1
ATOM 788 C C . LEU A 1 112 ? -9.837 -7.432 17.798 1.00 91.31 112 LEU A C 1
ATOM 790 O O . LEU A 1 112 ? -8.987 -7.437 16.915 1.00 91.31 112 LEU A O 1
ATOM 794 N N . GLY A 1 113 ? -9.610 -7.964 18.998 1.00 90.81 113 GLY A N 1
ATOM 795 C CA . GLY A 1 113 ? -8.381 -8.679 19.356 1.00 90.81 113 GLY A CA 1
ATOM 796 C C . GLY A 1 113 ? -7.771 -8.251 20.690 1.00 90.81 113 GLY A C 1
ATOM 797 O O . GLY A 1 113 ? -8.484 -7.858 21.608 1.00 90.81 113 GLY A O 1
ATOM 798 N N . ASP A 1 114 ? -6.453 -8.375 20.828 1.00 89.31 114 ASP A N 1
ATOM 799 C CA . ASP A 1 114 ? -5.742 -8.086 22.080 1.00 89.31 114 ASP A CA 1
ATOM 800 C C . ASP A 1 114 ? -4.873 -6.834 21.945 1.00 89.31 114 ASP A C 1
ATOM 802 O O . ASP A 1 114 ? -4.095 -6.701 20.996 1.00 89.31 114 ASP A O 1
ATOM 806 N N . SER A 1 115 ? -4.991 -5.922 22.910 1.00 86.94 115 SER A N 1
ATOM 807 C CA . SER A 1 115 ? -4.197 -4.693 22.963 1.00 86.94 115 SER A CA 1
ATOM 808 C C . SER A 1 115 ? -4.339 -3.820 21.705 1.00 86.94 115 SER A C 1
ATOM 810 O O . SER A 1 115 ? -3.394 -3.162 21.268 1.00 86.94 115 SER A O 1
ATOM 812 N N . VAL A 1 116 ? -5.531 -3.828 21.098 1.00 82.56 116 VAL A N 1
ATOM 813 C CA . VAL A 1 116 ? -5.862 -3.046 19.897 1.00 82.56 116 VAL A CA 1
ATOM 814 C C . VAL A 1 116 ? -6.123 -1.583 20.271 1.00 82.56 116 VAL A C 1
ATOM 816 O O . VAL A 1 116 ? -6.852 -1.295 21.221 1.00 82.56 116 VAL A O 1
ATOM 819 N N . ALA A 1 117 ? -5.564 -0.654 19.488 1.00 69.12 117 ALA A N 1
ATOM 820 C CA . ALA A 1 117 ? -5.894 0.778 19.522 1.00 69.12 117 ALA A CA 1
ATOM 821 C C . ALA A 1 117 ? -5.767 1.495 20.892 1.00 69.12 117 ALA A C 1
ATOM 823 O O . ALA A 1 117 ? -6.525 2.423 21.186 1.00 69.12 117 ALA A O 1
ATOM 824 N N . ASN A 1 118 ? -4.769 1.142 21.710 1.00 60.66 118 ASN A N 1
ATOM 825 C CA . ASN A 1 118 ? -4.485 1.773 23.014 1.00 60.66 118 ASN A CA 1
ATOM 826 C C . ASN A 1 118 ? -3.965 3.234 22.944 1.00 60.66 118 ASN A C 1
ATOM 828 O O . ASN A 1 118 ? -3.398 3.723 23.915 1.00 60.66 118 ASN A O 1
ATOM 832 N N . ALA A 1 119 ? -4.171 3.957 21.831 1.00 55.78 119 ALA A N 1
ATOM 833 C CA . ALA A 1 119 ? -3.843 5.385 21.667 1.00 55.78 119 ALA A CA 1
ATOM 834 C C . ALA A 1 119 ? -4.679 6.13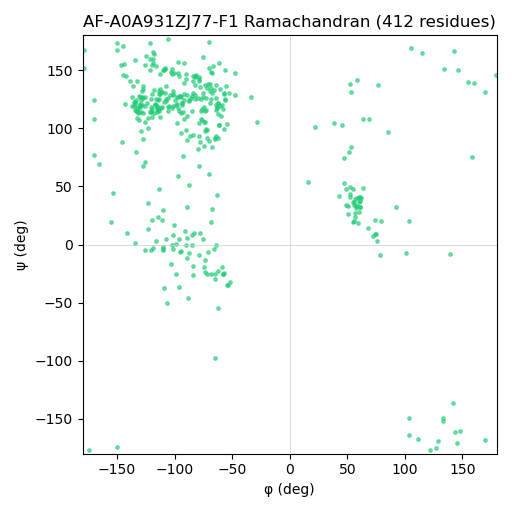6 20.591 1.00 55.78 119 ALA A C 1
ATOM 836 O O . ALA A 1 119 ? -4.277 7.203 20.138 1.00 55.78 119 ALA A O 1
ATOM 837 N N . ASN A 1 120 ? -5.855 5.633 20.171 1.00 63.41 120 ASN A N 1
ATOM 838 C CA . ASN A 1 120 ? -6.546 6.195 18.995 1.00 63.41 120 ASN A CA 1
ATOM 839 C C . ASN A 1 120 ? -7.426 7.434 19.286 1.00 63.41 120 ASN A C 1
ATOM 841 O O . ASN A 1 120 ? -8.307 7.374 20.138 1.00 63.41 120 ASN A O 1
ATOM 845 N N . GLU A 1 121 ? -7.286 8.515 18.524 1.00 71.44 121 GLU A N 1
ATOM 846 C CA . GLU A 1 121 ? -8.273 9.605 18.403 1.00 71.44 121 GLU A CA 1
ATOM 847 C C . GLU A 1 121 ? -8.853 9.625 16.974 1.00 71.44 121 GLU A C 1
ATOM 849 O O . GLU A 1 121 ? -8.846 10.635 16.278 1.00 71.44 121 GLU A O 1
ATOM 854 N N . GLY A 1 122 ? -9.263 8.459 16.481 1.00 76.44 122 GLY A N 1
ATOM 855 C CA . GLY A 1 122 ? -9.683 8.244 15.101 1.00 76.44 122 GLY A CA 1
ATOM 856 C C . GLY A 1 122 ? -11.109 7.715 14.939 1.00 76.44 122 GLY A C 1
ATOM 857 O O . GLY A 1 122 ? -11.577 6.962 15.792 1.00 76.44 122 GLY A O 1
ATOM 858 N N . TYR A 1 123 ? -11.787 8.044 13.833 1.00 81.62 123 TYR A N 1
ATOM 859 C CA . TYR A 1 123 ? -13.159 7.604 13.517 1.00 81.62 123 TYR A CA 1
ATOM 860 C C . TYR A 1 123 ? -13.237 6.763 12.232 1.00 81.62 123 TYR A C 1
ATOM 862 O O . TYR A 1 123 ? -12.365 6.855 11.365 1.00 81.62 123 TYR A O 1
ATOM 870 N N . ASP A 1 124 ? -14.313 5.982 12.089 1.00 87.25 124 ASP A N 1
ATOM 871 C CA . ASP A 1 124 ? -14.602 5.147 10.906 1.00 87.25 124 ASP A CA 1
ATOM 872 C C . ASP A 1 124 ? -13.506 4.114 10.570 1.00 87.25 124 ASP A C 1
ATOM 874 O O . ASP A 1 124 ? -13.262 3.808 9.404 1.00 87.25 124 ASP A O 1
ATOM 878 N N . ASN A 1 125 ? -12.813 3.573 11.577 1.00 87.00 125 ASN A N 1
ATOM 879 C CA . ASN A 1 125 ? -11.727 2.614 11.359 1.00 87.00 125 ASN A CA 1
ATOM 880 C C . ASN A 1 125 ? -12.133 1.167 11.636 1.00 87.00 125 ASN A C 1
ATOM 882 O O . ASN A 1 125 ? -12.907 0.887 12.548 1.00 87.00 125 ASN A O 1
ATOM 886 N N . ILE A 1 126 ? -11.491 0.233 10.938 1.00 91.00 126 ILE A N 1
ATOM 887 C CA . ILE A 1 126 ? -11.523 -1.201 11.245 1.00 91.00 126 ILE A CA 1
ATOM 888 C C . ILE A 1 126 ? -10.131 -1.605 11.713 1.00 91.00 126 ILE A C 1
ATOM 890 O O . ILE A 1 126 ? -9.193 -1.503 10.936 1.00 91.00 126 ILE A O 1
ATOM 894 N N . ASN A 1 127 ? -9.976 -2.074 12.951 1.00 88.62 127 ASN A N 1
ATOM 895 C CA . ASN A 1 127 ? -8.711 -2.596 13.465 1.00 88.62 127 ASN A CA 1
ATOM 896 C C . ASN A 1 127 ? -8.923 -3.983 14.072 1.00 88.62 127 ASN A C 1
ATOM 898 O O . ASN A 1 127 ? -9.688 -4.150 15.022 1.00 88.62 127 ASN A 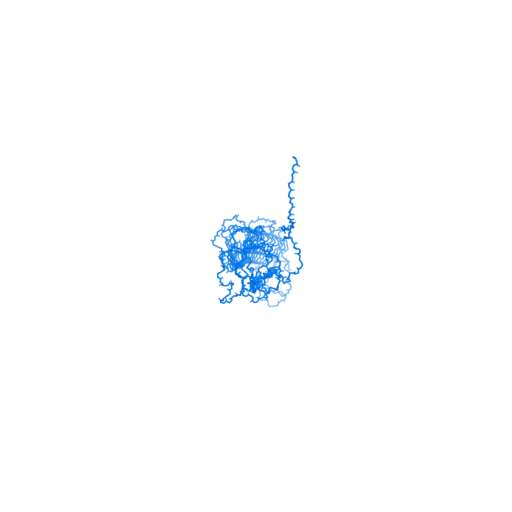O 1
ATOM 902 N N . ILE A 1 128 ? -8.237 -4.982 13.530 1.00 91.69 128 ILE A N 1
ATOM 903 C CA . ILE A 1 128 ? -8.398 -6.383 13.912 1.00 91.69 128 ILE A CA 1
ATOM 904 C C . ILE A 1 128 ? -7.018 -7.016 14.086 1.00 91.69 128 ILE A C 1
ATOM 906 O O . ILE A 1 128 ? -6.250 -7.043 13.133 1.00 91.69 128 ILE A O 1
ATOM 910 N N . GLY A 1 129 ? -6.706 -7.570 15.259 1.00 91.50 129 GLY A N 1
ATOM 911 C CA . GLY A 1 129 ? -5.463 -8.310 15.502 1.00 91.50 129 GLY A CA 1
ATOM 912 C C . GLY A 1 129 ? -4.881 -8.114 16.901 1.00 91.50 129 GLY A C 1
ATOM 913 O O . GLY A 1 129 ? -5.567 -7.700 17.829 1.00 91.50 129 GLY A O 1
ATOM 914 N N . HIS A 1 130 ? -3.600 -8.430 17.062 1.00 89.69 130 HIS A N 1
ATOM 915 C CA . HIS A 1 130 ? -2.842 -8.211 18.294 1.00 89.69 130 HIS A CA 1
ATOM 916 C C . HIS A 1 130 ? -1.887 -7.030 18.128 1.00 89.69 130 HIS A C 1
ATOM 918 O O . HIS A 1 130 ? -1.112 -7.004 17.169 1.00 89.69 130 HIS A O 1
ATOM 924 N N . TYR A 1 131 ? -1.954 -6.044 19.028 1.00 86.31 131 TYR A N 1
ATOM 925 C CA . TYR A 1 131 ? -1.206 -4.783 18.903 1.00 86.31 131 TYR A CA 1
ATOM 926 C C . TYR A 1 131 ? -1.337 -4.131 17.513 1.00 86.31 131 TYR A C 1
ATOM 928 O O . TYR A 1 131 ? -0.397 -3.515 17.010 1.00 86.31 131 TYR A O 1
ATOM 936 N N . SER A 1 132 ? -2.504 -4.269 16.876 1.00 84.25 132 SER A N 1
ATOM 937 C CA . SER A 1 132 ? -2.864 -3.464 15.709 1.00 84.25 132 SER A CA 1
ATOM 938 C C . SER A 1 132 ? -3.151 -2.053 16.219 1.00 84.25 132 SER A C 1
ATOM 940 O O . SER A 1 132 ? -4.251 -1.774 16.707 1.00 84.25 132 SER A O 1
ATOM 942 N N . MET A 1 133 ? -2.130 -1.198 16.232 1.00 70.75 133 MET A N 1
ATOM 943 C CA . MET A 1 133 ? -2.222 0.144 16.799 1.00 70.75 133 MET A CA 1
ATOM 944 C C . MET A 1 133 ? -2.359 1.150 15.669 1.00 70.75 133 MET A C 1
ATOM 946 O O . MET A 1 133 ? -1.503 1.285 14.806 1.00 70.75 133 MET A O 1
ATOM 950 N N . GLY A 1 134 ? -3.488 1.834 15.675 1.00 62.53 134 GLY A N 1
ATOM 951 C CA . GLY A 1 134 ? -3.772 2.942 14.798 1.00 62.53 134 GLY A CA 1
ATOM 952 C C . GLY A 1 134 ? -3.918 4.189 15.641 1.00 62.53 134 GLY A C 1
ATOM 953 O O . GLY A 1 134 ? -4.843 4.243 16.451 1.00 62.53 134 GLY A O 1
ATOM 954 N N . ASN A 1 135 ? -3.017 5.157 15.508 1.00 66.25 135 ASN A N 1
ATOM 955 C CA . ASN A 1 135 ? -3.106 6.392 16.276 1.00 66.25 135 ASN A CA 1
ATOM 956 C C . ASN A 1 135 ? -3.677 7.486 15.385 1.00 66.25 135 ASN A C 1
ATOM 958 O O . ASN A 1 135 ? -3.063 7.864 14.393 1.00 66.25 135 ASN A O 1
ATOM 962 N N . ASN A 1 136 ? -4.822 8.046 15.774 1.00 71.31 136 ASN A N 1
ATOM 963 C CA . ASN A 1 136 ? -5.463 9.159 15.067 1.00 71.31 136 ASN A CA 1
ATOM 964 C C . ASN A 1 136 ? -5.856 8.785 13.634 1.00 71.31 136 ASN A C 1
ATOM 966 O O . ASN A 1 136 ? -5.663 9.573 12.707 1.00 71.31 136 ASN A O 1
ATOM 970 N N . ASN A 1 137 ? -6.360 7.564 13.448 1.00 78.00 137 ASN A N 1
ATOM 971 C CA . ASN A 1 137 ? -6.703 7.070 12.122 1.00 78.00 137 ASN A CA 1
ATOM 972 C C . ASN A 1 137 ? -8.079 7.547 11.667 1.00 78.00 137 ASN A C 1
ATOM 974 O O . ASN A 1 137 ? -9.013 7.628 12.456 1.00 78.00 137 ASN A O 1
ATOM 978 N N . TYR A 1 138 ? -8.246 7.802 10.382 1.00 86.12 138 TYR A N 1
ATOM 979 C CA . TYR A 1 138 ? -9.528 8.239 9.843 1.00 86.12 138 TYR A CA 1
ATOM 980 C C . TYR A 1 138 ? -9.888 7.370 8.650 1.00 86.12 138 TYR A C 1
ATOM 982 O O . TYR A 1 138 ? -9.093 7.267 7.714 1.00 86.12 138 TYR A O 1
ATOM 990 N N . ARG A 1 139 ? -11.069 6.739 8.679 1.00 89.69 139 ARG A N 1
ATOM 991 C CA . ARG A 1 139 ? -11.603 5.960 7.546 1.00 89.69 139 ARG A CA 1
ATOM 992 C C . ARG A 1 139 ? -10.611 4.910 7.017 1.00 89.69 139 ARG A C 1
ATOM 994 O O . ARG A 1 139 ? -10.399 4.805 5.814 1.00 89.69 139 ARG A O 1
ATOM 1001 N N . SER A 1 140 ? -9.936 4.184 7.913 1.00 89.81 140 SER A N 1
ATOM 1002 C CA . SER A 1 140 ? -8.842 3.270 7.544 1.00 89.81 140 SER A CA 1
ATOM 1003 C C . SER A 1 140 ? -9.038 1.834 8.047 1.00 89.81 140 SER A C 1
ATOM 1005 O O . SER A 1 140 ? -9.697 1.590 9.059 1.00 89.81 140 SER A O 1
ATOM 1007 N N . ILE A 1 141 ? -8.430 0.870 7.350 1.00 92.00 141 ILE A N 1
ATOM 1008 C CA . ILE A 1 141 ? -8.498 -0.569 7.656 1.00 92.00 141 ILE A CA 1
ATOM 1009 C C . ILE A 1 141 ? -7.126 -1.069 8.105 1.00 92.00 141 ILE A C 1
ATOM 1011 O O . ILE A 1 141 ? -6.135 -0.847 7.423 1.00 92.00 141 ILE A O 1
ATOM 1015 N N . PHE A 1 142 ? -7.082 -1.769 9.233 1.00 90.25 142 PHE A N 1
ATOM 1016 C CA . PHE A 1 142 ? -5.904 -2.345 9.870 1.00 90.25 142 PHE A CA 1
ATOM 1017 C C . PHE A 1 142 ? -6.227 -3.788 10.255 1.00 90.25 142 PHE A C 1
ATOM 1019 O O . PHE A 1 142 ? -7.033 -4.031 11.149 1.00 90.25 142 PHE A O 1
ATOM 1026 N N . ILE A 1 143 ? -5.650 -4.772 9.571 1.00 93.38 143 ILE A N 1
ATOM 1027 C CA . ILE A 1 143 ? -5.943 -6.184 9.846 1.00 93.38 143 ILE A CA 1
ATOM 1028 C C . ILE A 1 143 ? -4.646 -6.981 9.943 1.00 93.38 143 ILE A C 1
ATOM 1030 O O . ILE A 1 143 ? -3.919 -7.130 8.965 1.00 93.38 143 ILE A O 1
ATOM 1034 N N . GLY A 1 144 ? -4.400 -7.547 11.119 1.00 93.06 144 GLY A N 1
ATOM 1035 C CA . GLY A 1 144 ? -3.287 -8.429 11.440 1.00 93.06 144 GLY A CA 1
ATOM 1036 C C . GLY A 1 144 ? -2.495 -7.962 12.662 1.00 93.06 144 GLY A C 1
ATOM 1037 O O . GLY A 1 144 ? -2.880 -7.031 13.366 1.00 93.06 144 GLY A O 1
ATOM 1038 N N . ASN A 1 145 ? -1.397 -8.655 12.960 1.00 90.88 145 ASN A N 1
ATOM 1039 C CA . ASN A 1 145 ? -0.642 -8.415 14.191 1.00 90.88 145 ASN A CA 1
ATOM 1040 C C . ASN A 1 145 ? 0.465 -7.385 13.970 1.00 90.88 145 ASN A C 1
ATOM 1042 O O . ASN A 1 145 ? 1.171 -7.436 12.958 1.00 90.88 145 ASN A O 1
ATOM 1046 N N . TYR A 1 146 ? 0.636 -6.493 14.949 1.00 88.62 146 TYR A N 1
ATOM 1047 C CA . TYR A 1 146 ? 1.653 -5.437 14.955 1.00 88.62 146 TYR A CA 1
ATOM 1048 C C . TYR A 1 146 ? 1.578 -4.495 13.740 1.00 88.62 146 TYR A C 1
ATOM 1050 O O . TYR A 1 146 ? 2.583 -3.934 13.308 1.00 88.62 146 TYR A O 1
ATOM 1058 N N . VAL A 1 147 ? 0.392 -4.338 13.149 1.00 88.12 147 VAL A N 1
ATOM 1059 C CA . VAL A 1 147 ? 0.154 -3.354 12.086 1.00 88.12 147 VAL A CA 1
ATOM 1060 C C . VAL A 1 147 ? 0.126 -1.961 12.717 1.00 88.12 147 VAL A C 1
ATOM 1062 O O . VAL A 1 147 ? -0.617 -1.743 13.672 1.00 88.12 147 VAL A O 1
ATOM 1065 N N . GLY A 1 148 ? 0.939 -1.031 12.209 1.00 80.94 148 GLY A N 1
ATOM 1066 C CA . GLY A 1 148 ? 0.979 0.355 12.695 1.00 80.94 148 GLY A CA 1
ATOM 1067 C C . GLY A 1 148 ? 1.523 0.544 14.119 1.00 80.94 148 GLY A C 1
ATOM 1068 O O . GLY A 1 148 ? 1.339 1.613 14.694 1.00 80.94 148 GLY A O 1
ATOM 1069 N N . GLN A 1 149 ? 2.181 -0.470 14.707 1.00 77.19 149 GLN A N 1
ATOM 1070 C CA . GLN A 1 149 ? 2.503 -0.521 16.145 1.00 77.19 149 GLN A CA 1
ATOM 1071 C C . GLN A 1 149 ? 3.246 0.721 16.668 1.00 77.19 149 GLN A C 1
ATOM 1073 O O . GLN A 1 149 ? 3.047 1.128 17.804 1.00 77.19 149 GLN A O 1
ATOM 1078 N N . THR A 1 150 ? 4.114 1.345 15.882 1.00 72.31 150 THR A N 1
ATOM 1079 C CA . THR A 1 150 ? 4.788 2.573 16.317 1.00 72.31 150 THR A CA 1
ATOM 1080 C C . THR A 1 150 ? 4.025 3.758 15.744 1.00 72.31 150 THR A C 1
ATOM 1082 O O . THR A 1 150 ? 3.943 3.836 14.536 1.00 72.31 150 THR A O 1
ATOM 1085 N N . TYR A 1 151 ? 3.449 4.633 16.579 1.00 62.41 151 TYR A N 1
ATOM 1086 C CA . TYR A 1 151 ? 2.847 5.953 16.273 1.00 62.41 151 TYR A CA 1
ATOM 1087 C C . TYR A 1 151 ? 2.513 6.301 14.799 1.00 62.41 151 TYR A C 1
ATOM 1089 O O . TYR A 1 151 ? 2.907 7.357 14.309 1.00 62.41 151 TYR A O 1
ATOM 1097 N N . ALA A 1 152 ? 1.750 5.464 14.095 1.00 66.19 152 ALA A N 1
ATOM 1098 C CA . ALA A 1 152 ? 1.358 5.723 12.713 1.00 66.19 152 ALA A CA 1
ATOM 1099 C C . ALA A 1 152 ? -0.018 6.399 12.660 1.00 66.19 152 ALA A C 1
ATOM 1101 O O . ALA A 1 152 ? -0.986 5.865 13.207 1.00 66.19 152 ALA A O 1
ATOM 1102 N N . ARG A 1 153 ? -0.102 7.544 11.966 1.00 78.44 153 ARG A N 1
ATOM 1103 C CA . ARG A 1 153 ? -1.375 8.127 11.531 1.00 78.44 153 ARG A CA 1
ATOM 1104 C C . ARG A 1 153 ? -1.711 7.616 10.137 1.00 78.44 153 ARG A C 1
ATOM 1106 O O . ARG A 1 153 ? -0.913 7.801 9.224 1.00 78.44 153 ARG A O 1
ATOM 1113 N N . ALA A 1 154 ? -2.882 7.013 9.971 1.00 80.81 154 ALA A N 1
ATOM 1114 C CA . ALA A 1 154 ? -3.410 6.598 8.678 1.00 80.81 154 ALA A CA 1
ATOM 1115 C C . ALA A 1 154 ? -4.741 7.280 8.367 1.00 80.81 154 ALA A C 1
ATOM 1117 O O . ALA A 1 154 ? -5.650 7.298 9.193 1.00 80.81 154 ALA A O 1
ATOM 1118 N N . THR A 1 155 ? -4.865 7.866 7.184 1.00 87.25 155 THR A N 1
ATOM 1119 C CA . THR A 1 155 ? -6.113 8.475 6.711 1.00 87.25 155 THR A CA 1
ATOM 1120 C C . THR A 1 155 ? -6.459 7.906 5.347 1.00 87.25 155 THR A C 1
ATOM 1122 O O . THR A 1 155 ? -5.628 7.958 4.446 1.00 87.25 155 THR A O 1
ATOM 1125 N N . ASP A 1 156 ? -7.670 7.369 5.204 1.00 91.88 156 ASP A N 1
ATOM 1126 C CA . ASP A 1 156 ? -8.156 6.766 3.960 1.00 91.88 156 ASP A CA 1
ATOM 1127 C C . ASP A 1 156 ? -7.240 5.633 3.431 1.00 91.88 156 ASP A C 1
ATOM 1129 O O . ASP A 1 156 ? -7.049 5.487 2.224 1.00 91.88 156 ASP A O 1
ATOM 1133 N N . SER A 1 157 ? -6.656 4.825 4.331 1.00 91.00 157 SER A N 1
ATOM 1134 C CA . SER A 1 157 ? -5.656 3.794 3.988 1.00 91.00 157 SER A CA 1
ATOM 1135 C C . SER A 1 157 ? -6.083 2.364 4.356 1.00 91.00 157 SER A C 1
ATOM 1137 O O . SER A 1 157 ? -6.854 2.138 5.292 1.00 91.00 157 SER A O 1
ATOM 1139 N N . VAL A 1 158 ? -5.530 1.370 3.653 1.00 94.12 158 VAL A N 1
ATOM 1140 C CA . VAL A 1 158 ? -5.758 -0.069 3.881 1.00 94.12 158 VAL A CA 1
ATOM 1141 C C . VAL A 1 158 ? -4.442 -0.764 4.207 1.00 94.12 158 VAL A C 1
ATOM 1143 O O . VAL A 1 158 ? -3.571 -0.861 3.352 1.00 94.12 158 VAL A O 1
ATOM 1146 N N . LEU A 1 159 ? -4.300 -1.277 5.427 1.00 91.69 159 LEU A N 1
ATOM 1147 C CA . LEU A 1 159 ? -3.129 -1.996 5.923 1.00 91.69 159 LEU A CA 1
ATOM 1148 C C . LEU A 1 159 ? -3.534 -3.404 6.372 1.00 91.69 159 LEU A C 1
ATOM 1150 O O . LEU A 1 159 ? -4.267 -3.573 7.346 1.00 91.69 159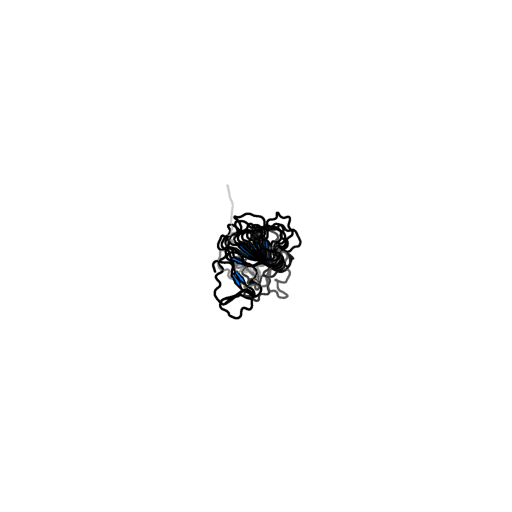 LEU A O 1
ATOM 1154 N N . ILE A 1 160 ? -3.054 -4.434 5.678 1.00 94.75 160 ILE A N 1
ATOM 1155 C CA . ILE A 1 160 ? -3.423 -5.828 5.951 1.00 94.75 160 ILE A CA 1
ATOM 1156 C C . ILE A 1 160 ? -2.177 -6.714 5.928 1.00 94.75 160 ILE A C 1
ATOM 1158 O O . ILE A 1 160 ? -1.517 -6.841 4.900 1.00 94.75 160 ILE A O 1
ATOM 1162 N N . GLY A 1 161 ? -1.861 -7.378 7.040 1.00 94.88 161 GLY A N 1
ATOM 1163 C CA . GLY A 1 161 ? -0.734 -8.305 7.133 1.00 94.88 161 GLY A CA 1
ATOM 1164 C C . GLY A 1 161 ? -0.088 -8.354 8.515 1.00 94.88 161 GLY A C 1
ATOM 1165 O O . GLY A 1 161 ? -0.670 -7.969 9.520 1.00 94.88 161 GLY A O 1
ATOM 1166 N N . TYR A 1 162 ? 1.144 -8.851 8.570 1.00 93.62 162 TYR A N 1
ATOM 1167 C CA . TYR A 1 162 ? 1.953 -8.894 9.789 1.00 93.62 162 TYR A CA 1
ATOM 1168 C C . TYR A 1 162 ? 3.015 -7.796 9.748 1.00 93.62 162 TYR A C 1
ATOM 1170 O O . TYR A 1 162 ? 3.746 -7.707 8.759 1.00 93.62 162 TYR A O 1
ATOM 1178 N N . GLN A 1 163 ? 3.105 -6.979 10.801 1.00 91.00 163 GLN A N 1
ATOM 1179 C CA . GLN A 1 163 ? 4.074 -5.881 10.901 1.00 91.00 163 GLN A CA 1
ATOM 1180 C C . GLN A 1 163 ? 4.045 -4.928 9.688 1.00 91.00 163 GLN A C 1
ATOM 1182 O O . GLN A 1 163 ? 5.082 -4.513 9.184 1.00 91.00 163 GLN A O 1
ATOM 1187 N N . VAL A 1 164 ? 2.863 -4.584 9.177 1.00 90.06 164 VAL A N 1
ATOM 1188 C CA . VAL A 1 164 ? 2.729 -3.556 8.128 1.00 90.06 164 VAL A CA 1
ATOM 1189 C C . VAL A 1 164 ? 2.915 -2.175 8.762 1.00 90.06 164 VAL A C 1
ATOM 1191 O O . VAL A 1 164 ? 2.283 -1.897 9.779 1.00 90.06 164 VAL A O 1
ATOM 1194 N N . ASN A 1 165 ? 3.775 -1.323 8.187 1.00 83.69 165 ASN A N 1
ATOM 1195 C CA . ASN A 1 165 ? 4.110 0.008 8.727 1.00 83.69 165 ASN A CA 1
ATOM 1196 C C . ASN A 1 165 ? 4.431 -0.004 10.240 1.00 83.69 165 ASN A C 1
ATOM 1198 O O . ASN A 1 165 ? 3.830 0.712 11.039 1.00 83.69 165 ASN A O 1
ATOM 1202 N N . ASN A 1 166 ? 5.357 -0.866 10.666 1.00 79.94 166 ASN A N 1
ATOM 1203 C CA . ASN A 1 166 ? 5.629 -1.098 12.090 1.00 79.94 166 ASN A CA 1
ATOM 1204 C C . ASN A 1 166 ? 6.426 0.034 12.791 1.00 79.94 166 ASN A C 1
ATOM 1206 O O . ASN A 1 166 ? 6.830 -0.085 13.946 1.00 79.94 166 ASN A O 1
ATOM 1210 N N . THR A 1 167 ? 6.710 1.130 12.099 1.00 73.06 167 THR A N 1
ATOM 1211 C CA . THR A 1 167 ? 7.757 2.098 12.472 1.00 73.06 167 THR A CA 1
ATOM 1212 C C . THR A 1 167 ? 7.261 3.539 12.579 1.00 73.06 167 THR A C 1
ATOM 1214 O O . THR A 1 167 ? 8.018 4.384 13.042 1.00 73.06 167 THR A O 1
ATOM 1217 N N . GLY A 1 168 ? 5.998 3.829 12.249 1.00 69.31 168 GLY A N 1
ATOM 1218 C CA . GLY A 1 168 ? 5.385 5.140 12.515 1.00 69.31 168 GLY A CA 1
ATOM 1219 C C . GLY A 1 168 ? 5.471 6.157 11.399 1.00 69.31 168 GLY A C 1
ATOM 1220 O O . GLY A 1 168 ? 5.506 7.357 11.659 1.00 69.31 168 GLY A O 1
ATOM 1221 N N . VAL A 1 169 ? 5.452 5.688 10.153 1.00 76.00 169 VAL A N 1
ATOM 1222 C CA . VAL A 1 169 ? 5.253 6.558 8.993 1.00 76.00 169 VAL A CA 1
ATOM 1223 C C . VAL A 1 169 ? 3.784 6.984 8.931 1.00 76.00 169 VAL A C 1
ATOM 1225 O O . VAL A 1 169 ? 2.883 6.162 9.134 1.00 76.00 169 VAL A O 1
ATOM 1228 N N . THR A 1 170 ? 3.528 8.263 8.644 1.00 81.75 170 THR A N 1
ATOM 1229 C CA . THR A 1 170 ? 2.164 8.729 8.346 1.00 81.75 170 THR A CA 1
ATOM 1230 C C . THR A 1 170 ? 1.775 8.294 6.936 1.00 81.75 170 THR A C 1
ATOM 1232 O O . THR A 1 170 ? 2.501 8.581 5.982 1.00 81.75 170 THR A O 1
ATOM 1235 N N . LEU A 1 171 ? 0.624 7.631 6.825 1.00 82.56 171 LEU A N 1
ATOM 1236 C CA . LEU A 1 171 ? 0.051 7.120 5.582 1.00 82.56 171 LEU A CA 1
ATOM 1237 C C . LEU A 1 171 ? -1.241 7.872 5.257 1.00 82.56 171 LEU A C 1
ATOM 1239 O O . LEU A 1 171 ? -2.130 7.993 6.097 1.00 82.56 171 LEU A O 1
ATOM 1243 N N . THR A 1 172 ? -1.371 8.370 4.038 1.00 88.19 172 THR A N 1
ATOM 1244 C CA . THR A 1 172 ? -2.601 8.995 3.545 1.00 88.19 172 THR A CA 1
ATOM 1245 C C . THR A 1 172 ? -2.892 8.462 2.152 1.00 88.19 172 THR A C 1
ATOM 1247 O O . THR A 1 172 ? -2.082 8.659 1.246 1.00 88.19 172 THR A O 1
ATOM 1250 N N . ASN A 1 173 ? -4.060 7.843 1.971 1.00 91.75 173 ASN A N 1
ATOM 1251 C CA . ASN A 1 173 ? -4.476 7.186 0.727 1.00 91.75 173 ASN A CA 1
ATOM 1252 C C . ASN A 1 173 ? -3.553 6.028 0.296 1.00 91.75 173 ASN A C 1
ATOM 1254 O O . ASN A 1 173 ? -3.279 5.858 -0.893 1.00 91.75 173 ASN A O 1
ATOM 1258 N N . ASP A 1 174 ? -3.041 5.246 1.248 1.00 91.88 174 ASP A N 1
ATOM 1259 C CA . ASP A 1 174 ? -2.114 4.145 0.966 1.00 91.88 174 ASP A CA 1
ATOM 1260 C C . ASP A 1 174 ? -2.800 2.777 1.008 1.00 91.88 174 ASP A C 1
ATOM 1262 O O . ASP A 1 174 ? -3.687 2.520 1.824 1.00 91.88 174 ASP A O 1
ATOM 1266 N N . VAL A 1 175 ? -2.334 1.853 0.171 1.00 95.06 175 VAL A N 1
ATOM 1267 C CA . VAL A 1 175 ? -2.723 0.438 0.203 1.00 95.06 175 VAL A CA 1
ATOM 1268 C C . VAL A 1 175 ? -1.484 -0.396 0.487 1.00 95.06 175 VAL A C 1
ATOM 1270 O O . VAL A 1 175 ? -0.601 -0.476 -0.354 1.00 95.06 175 VAL A O 1
ATOM 1273 N N . ALA A 1 176 ? -1.427 -1.051 1.640 1.00 92.69 176 ALA A N 1
ATOM 1274 C CA . ALA A 1 176 ? -0.338 -1.919 2.063 1.00 92.69 176 ALA A CA 1
ATOM 1275 C C . ALA A 1 176 ? -0.883 -3.303 2.441 1.00 92.69 176 ALA A C 1
ATOM 1277 O O . ALA A 1 176 ? -1.512 -3.478 3.484 1.00 92.69 176 ALA A O 1
ATOM 1278 N N . VAL A 1 177 ? -0.669 -4.300 1.584 1.00 96.06 177 VAL A N 1
ATOM 1279 C CA . VAL A 1 177 ? -1.202 -5.655 1.763 1.00 96.06 177 VAL A CA 1
ATOM 1280 C C . VAL A 1 177 ? -0.080 -6.676 1.649 1.00 96.06 177 VAL A C 1
ATOM 1282 O O . VAL A 1 177 ? 0.463 -6.896 0.572 1.00 96.06 177 VAL A O 1
ATOM 1285 N N . GLY A 1 178 ? 0.229 -7.358 2.746 1.00 95.50 178 GLY A N 1
ATOM 1286 C CA . GLY A 1 178 ? 1.270 -8.378 2.826 1.00 95.50 178 GLY A CA 1
ATOM 1287 C C . GLY A 1 178 ? 2.155 -8.193 4.054 1.00 95.50 178 GLY A C 1
ATOM 1288 O O . GLY A 1 178 ? 2.339 -7.091 4.554 1.00 95.50 178 GLY A O 1
ATOM 1289 N N . ALA A 1 179 ? 2.719 -9.282 4.579 1.00 94.06 179 ALA A N 1
ATOM 1290 C CA . ALA A 1 179 ? 3.613 -9.168 5.728 1.00 94.06 179 ALA A CA 1
ATOM 1291 C C . ALA A 1 179 ? 4.826 -8.288 5.385 1.00 94.06 179 ALA A C 1
ATOM 1293 O O . ALA A 1 179 ? 5.457 -8.469 4.338 1.00 94.06 179 ALA A O 1
ATOM 1294 N N . TYR A 1 180 ? 5.147 -7.359 6.286 1.00 91.62 180 TYR A N 1
ATOM 1295 C CA . TYR A 1 180 ? 6.240 -6.399 6.151 1.00 91.62 180 TYR A CA 1
ATOM 1296 C C . TYR A 1 180 ? 6.145 -5.467 4.923 1.00 91.62 180 TYR A C 1
ATOM 1298 O O . TYR A 1 180 ? 7.158 -4.890 4.519 1.00 91.62 180 TYR A O 1
ATOM 1306 N N . SER A 1 181 ? 4.976 -5.305 4.291 1.00 90.88 181 SER A N 1
ATOM 1307 C CA . SER A 1 181 ? 4.801 -4.249 3.285 1.00 90.88 181 SER A CA 1
ATOM 1308 C C . SER A 1 181 ? 4.940 -2.878 3.954 1.00 90.88 181 SER A C 1
ATOM 1310 O O . SER A 1 181 ? 4.425 -2.683 5.057 1.00 90.88 181 SER A O 1
ATOM 1312 N N . MET A 1 182 ? 5.642 -1.939 3.315 1.00 86.50 182 MET A N 1
ATOM 1313 C CA . MET A 1 182 ? 5.923 -0.608 3.888 1.00 86.50 182 MET A CA 1
ATOM 1314 C C . MET A 1 182 ? 6.514 -0.656 5.316 1.00 86.50 182 MET A C 1
ATOM 1316 O O . MET A 1 182 ? 6.244 0.207 6.140 1.00 86.50 182 MET A O 1
ATOM 1320 N N . TYR A 1 183 ? 7.307 -1.683 5.640 1.00 82.69 183 TYR A N 1
ATOM 1321 C CA . TYR A 1 183 ? 7.867 -1.935 6.981 1.00 82.69 183 TYR A CA 1
ATOM 1322 C C . TYR A 1 183 ? 8.889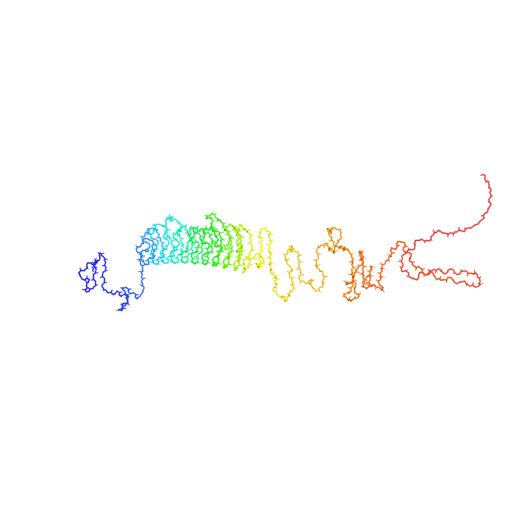 -0.888 7.483 1.00 82.69 183 TYR A C 1
ATOM 1324 O O . TYR A 1 183 ? 9.392 -1.008 8.597 1.00 82.69 183 TYR A O 1
ATOM 1332 N N . ASN A 1 184 ? 9.249 0.109 6.677 1.00 70.19 184 ASN A N 1
ATOM 1333 C CA . ASN A 1 184 ? 10.569 0.729 6.740 1.00 70.19 184 ASN A CA 1
ATOM 1334 C C . ASN A 1 184 ? 10.913 1.560 7.984 1.00 70.19 184 ASN A C 1
ATOM 1336 O O . ASN A 1 184 ? 10.071 2.267 8.511 1.00 70.19 184 ASN A O 1
ATOM 1340 N N . ALA A 1 185 ? 12.194 1.567 8.370 1.00 52.06 185 ALA A N 1
ATOM 1341 C CA . ALA A 1 185 ? 12.772 2.259 9.527 1.00 52.06 185 ALA A CA 1
ATOM 1342 C C . ALA A 1 185 ? 12.542 3.787 9.528 1.00 52.06 185 ALA A C 1
ATOM 1344 O O . ALA A 1 185 ? 13.045 4.508 8.665 1.00 52.06 185 ALA A O 1
ATOM 1345 N N . ALA A 1 186 ? 11.801 4.272 10.525 1.00 50.72 186 ALA A N 1
ATOM 1346 C CA . ALA A 1 186 ? 11.489 5.682 10.712 1.00 50.72 186 ALA A CA 1
ATOM 1347 C C . ALA A 1 186 ? 12.611 6.452 11.422 1.00 50.72 186 ALA A C 1
ATOM 1349 O O . ALA A 1 186 ? 13.195 5.979 12.396 1.00 50.72 186 ALA A O 1
ATOM 1350 N N . ASP A 1 187 ? 12.802 7.700 11.015 1.00 52.03 187 ASP A N 1
ATOM 1351 C CA . ASP A 1 187 ? 12.710 8.833 11.928 1.00 52.03 187 ASP A CA 1
ATOM 1352 C C . ASP A 1 187 ? 11.265 9.361 11.838 1.00 52.03 187 ASP A C 1
ATOM 1354 O O . ASP A 1 187 ? 10.807 9.670 10.746 1.00 52.03 187 ASP A O 1
ATOM 1358 N N . GLY A 1 188 ? 10.512 9.376 12.949 1.00 50.19 188 GLY A N 1
ATOM 1359 C CA . GLY A 1 188 ? 9.038 9.523 13.039 1.00 50.19 188 GLY A CA 1
ATOM 1360 C C . GLY A 1 188 ? 8.401 10.838 12.548 1.00 50.19 188 GLY A C 1
ATOM 1361 O O . GLY A 1 188 ? 7.516 11.377 13.203 1.00 50.19 188 GLY A O 1
ATOM 1362 N N . SER A 1 189 ? 8.857 11.361 11.412 1.00 52.22 189 SER A N 1
ATOM 1363 C CA . SER A 1 189 ? 8.404 12.568 10.715 1.00 52.22 189 SER A CA 1
ATOM 1364 C C . SER A 1 189 ? 8.234 12.334 9.200 1.00 52.22 189 SER A C 1
ATOM 1366 O O . SER A 1 189 ? 7.903 13.252 8.449 1.00 52.22 189 SER A O 1
ATOM 1368 N N . SER A 1 190 ? 8.468 11.115 8.702 1.00 64.31 190 SER A N 1
ATOM 1369 C CA . SER A 1 190 ? 8.338 10.840 7.275 1.00 64.31 190 SER A CA 1
ATOM 1370 C C . SER A 1 190 ? 6.879 10.663 6.832 1.00 64.31 190 SER A C 1
ATOM 1372 O O . SER A 1 190 ? 6.044 10.073 7.523 1.00 64.31 190 SER A O 1
ATOM 1374 N N . THR A 1 191 ? 6.567 11.204 5.651 1.00 74.56 191 THR A N 1
ATOM 1375 C CA . THR A 1 191 ? 5.281 11.030 4.962 1.00 74.56 191 THR A CA 1
ATOM 1376 C C . THR A 1 191 ? 5.488 10.132 3.747 1.00 74.56 191 THR A C 1
ATOM 1378 O O . THR A 1 191 ? 6.408 10.343 2.948 1.00 74.56 191 THR A O 1
ATOM 1381 N N . ALA A 1 192 ? 4.647 9.110 3.615 1.00 79.38 192 ALA A N 1
ATOM 1382 C CA . ALA A 1 192 ? 4.647 8.213 2.469 1.00 79.38 192 ALA A CA 1
ATOM 1383 C C . ALA A 1 192 ? 3.206 8.030 2.005 1.00 79.38 192 ALA A C 1
ATOM 1385 O O . ALA A 1 192 ? 2.586 7.040 2.357 1.00 79.38 192 ALA A O 1
ATOM 1386 N N . ASN A 1 193 ? 2.690 9.008 1.257 1.00 87.25 193 ASN A N 1
ATOM 1387 C CA . ASN A 1 193 ? 1.282 9.075 0.868 1.00 87.25 193 ASN A CA 1
ATOM 1388 C C . ASN A 1 193 ? 1.042 8.517 -0.544 1.00 87.25 193 ASN A C 1
ATOM 1390 O O . ASN A 1 193 ? 1.914 8.587 -1.415 1.00 87.25 193 ASN A O 1
ATOM 1394 N N . ASN A 1 194 ? -0.191 8.097 -0.818 1.00 91.50 194 ASN A N 1
ATOM 1395 C CA . ASN A 1 194 ? -0.662 7.662 -2.136 1.00 91.50 194 ASN A CA 1
ATOM 1396 C C . ASN A 1 194 ? 0.153 6.499 -2.737 1.00 91.50 194 ASN A C 1
ATOM 1398 O O . ASN A 1 194 ? 0.350 6.436 -3.953 1.00 91.50 194 ASN A O 1
ATOM 1402 N N . ASN A 1 195 ? 0.691 5.607 -1.911 1.00 91.88 195 ASN A N 1
ATOM 1403 C CA . ASN A 1 195 ? 1.438 4.442 -2.356 1.00 91.88 195 ASN A CA 1
ATOM 1404 C C . ASN A 1 195 ? 0.560 3.187 -2.387 1.00 91.88 195 ASN A C 1
ATOM 1406 O O . ASN A 1 195 ? -0.320 2.978 -1.554 1.00 91.88 195 ASN A O 1
ATOM 1410 N N . VAL A 1 196 ? 0.854 2.298 -3.329 1.00 95.44 196 VAL A N 1
ATOM 1411 C CA . VAL A 1 196 ? 0.300 0.944 -3.394 1.00 95.44 196 VAL A CA 1
ATOM 1412 C C . VAL A 1 196 ? 1.447 -0.039 -3.204 1.00 95.44 196 VAL A C 1
ATOM 1414 O O . VAL A 1 196 ? 2.372 -0.067 -4.003 1.00 95.44 196 VAL A O 1
ATOM 1417 N N . ALA A 1 197 ? 1.391 -0.850 -2.156 1.00 93.75 197 ALA A N 1
ATOM 1418 C CA . ALA A 1 197 ? 2.365 -1.859 -1.771 1.00 93.75 197 ALA A CA 1
ATOM 1419 C C . ALA A 1 197 ? 1.637 -3.190 -1.536 1.00 93.75 197 ALA A C 1
ATOM 1421 O O . ALA A 1 197 ? 1.063 -3.416 -0.474 1.00 93.75 197 ALA A O 1
ATOM 1422 N N . ILE A 1 198 ? 1.636 -4.079 -2.525 1.00 96.75 198 ILE A N 1
ATOM 1423 C CA . ILE A 1 198 ? 0.938 -5.368 -2.432 1.00 96.75 198 ILE A CA 1
ATOM 1424 C C . ILE A 1 198 ? 1.948 -6.501 -2.587 1.00 96.75 198 ILE A C 1
ATOM 1426 O O . ILE A 1 198 ? 2.446 -6.740 -3.679 1.00 96.75 198 ILE A O 1
ATOM 1430 N N . GLY A 1 199 ? 2.223 -7.236 -1.515 1.00 95.94 199 GLY A N 1
ATOM 1431 C CA . GLY A 1 199 ? 3.132 -8.376 -1.490 1.00 95.94 199 GLY A CA 1
ATOM 1432 C C . GLY A 1 199 ? 3.943 -8.465 -0.198 1.00 95.94 199 GLY A C 1
ATOM 1433 O O . GLY A 1 199 ? 4.019 -7.531 0.598 1.00 95.94 199 GLY A O 1
ATOM 1434 N N . TYR A 1 200 ? 4.585 -9.613 0.026 1.00 94.69 200 TYR A N 1
ATOM 1435 C CA . TYR A 1 200 ? 5.539 -9.754 1.128 1.00 94.69 200 TYR A CA 1
ATOM 1436 C C . TYR A 1 200 ? 6.708 -8.788 0.916 1.00 94.69 200 TYR A C 1
ATOM 1438 O O . TYR A 1 200 ? 7.396 -8.888 -0.099 1.00 94.69 200 TYR A O 1
ATOM 1446 N N . ARG A 1 201 ? 6.944 -7.885 1.873 1.00 91.94 201 ARG A N 1
ATOM 1447 C CA . ARG A 1 201 ? 8.002 -6.860 1.819 1.00 91.94 201 ARG A CA 1
ATOM 1448 C C . ARG A 1 201 ? 7.963 -5.921 0.598 1.00 91.94 201 ARG A C 1
ATOM 1450 O O . ARG A 1 201 ? 8.984 -5.336 0.2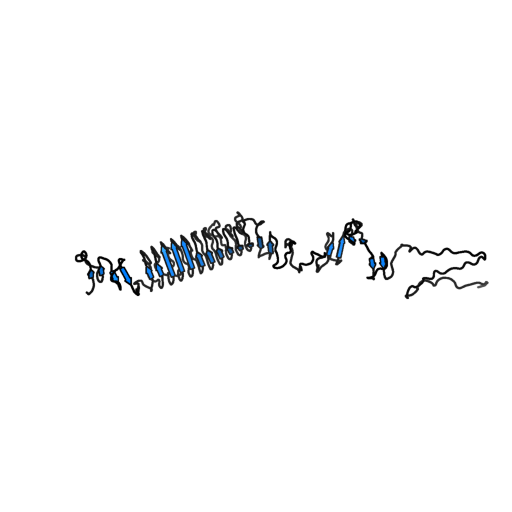51 1.00 91.94 201 ARG A O 1
ATOM 1457 N N . SER A 1 202 ? 6.817 -5.725 -0.055 1.00 92.06 202 SER A N 1
ATOM 1458 C CA . SER A 1 202 ? 6.699 -4.698 -1.105 1.00 92.06 202 SER A CA 1
ATOM 1459 C C . SER A 1 202 ? 6.852 -3.293 -0.506 1.00 92.06 202 SER A C 1
ATOM 1461 O O . SER A 1 202 ? 6.229 -3.002 0.521 1.00 92.06 202 SER A O 1
ATOM 1463 N N . LEU A 1 203 ? 7.674 -2.429 -1.113 1.00 89.06 203 LEU A N 1
ATOM 1464 C CA . LEU A 1 203 ? 8.056 -1.110 -0.569 1.00 89.06 203 LEU A CA 1
ATOM 1465 C C . LEU A 1 203 ? 8.551 -1.162 0.886 1.00 89.06 203 LEU A C 1
ATOM 1467 O O . LEU A 1 203 ? 8.457 -0.173 1.613 1.00 89.06 203 LEU A O 1
ATOM 1471 N N . ALA A 1 204 ? 9.091 -2.302 1.337 1.00 86.38 204 ALA A N 1
ATOM 1472 C CA . ALA A 1 204 ? 9.537 -2.469 2.720 1.00 86.38 204 ALA A CA 1
ATOM 1473 C C . ALA A 1 204 ? 10.603 -1.452 3.132 1.00 86.38 204 ALA A C 1
ATOM 1475 O O . ALA A 1 204 ? 10.773 -1.241 4.330 1.00 86.38 204 ALA A O 1
ATOM 1476 N N . GLN A 1 205 ? 11.281 -0.833 2.156 1.00 77.00 205 GLN A N 1
ATOM 1477 C CA . GLN A 1 205 ? 12.309 0.173 2.370 1.00 77.00 205 GLN A CA 1
ATOM 1478 C C . GLN A 1 205 ? 11.998 1.602 1.883 1.00 77.00 205 GLN A C 1
ATOM 1480 O O . GLN A 1 205 ? 12.903 2.424 1.730 1.00 77.00 205 GLN A O 1
ATOM 1485 N N . LEU A 1 206 ? 10.718 1.963 1.745 1.00 71.38 206 LEU A N 1
ATOM 1486 C CA . LEU A 1 206 ? 10.319 3.349 1.472 1.00 71.38 206 LEU A CA 1
ATOM 1487 C C . LEU A 1 206 ? 10.393 4.206 2.748 1.00 71.38 206 LEU A C 1
ATOM 1489 O O . LEU A 1 206 ? 9.600 4.003 3.663 1.00 71.38 206 LEU A O 1
ATOM 1493 N N . ARG A 1 207 ? 11.376 5.115 2.874 1.00 67.81 207 ARG A N 1
ATOM 1494 C CA . ARG A 1 207 ? 11.499 5.985 4.072 1.00 67.81 207 ARG A CA 1
ATOM 1495 C C . ARG A 1 207 ? 10.701 7.273 3.915 1.00 67.81 207 ARG A C 1
ATOM 1497 O O . ARG A 1 207 ? 9.965 7.639 4.820 1.00 67.81 207 ARG A O 1
ATOM 1504 N N . VAL A 1 208 ? 10.833 7.919 2.758 1.00 71.50 208 VAL A N 1
ATOM 1505 C CA . VAL A 1 208 ? 10.056 9.082 2.305 1.00 71.50 208 VAL A CA 1
ATOM 1506 C C . VAL A 1 208 ? 9.708 8.817 0.845 1.00 71.50 208 VAL A C 1
ATOM 1508 O O . VAL A 1 208 ? 10.566 8.375 0.095 1.00 71.50 208 VAL A O 1
ATOM 1511 N N . GLY A 1 209 ? 8.482 9.076 0.413 1.00 78.31 209 GLY A N 1
ATOM 1512 C CA . GLY A 1 209 ? 8.145 8.952 -1.003 1.00 78.31 209 GLY A CA 1
ATOM 1513 C C . GLY A 1 209 ? 6.671 8.688 -1.224 1.00 78.31 209 GLY A C 1
ATOM 1514 O O . GLY A 1 209 ? 6.030 7.972 -0.462 1.00 78.31 209 GLY A O 1
ATOM 1515 N N . SER A 1 210 ? 6.122 9.327 -2.246 1.00 87.06 210 SER A N 1
ATOM 1516 C CA . SER A 1 210 ? 4.692 9.295 -2.532 1.00 87.06 210 SER A CA 1
ATOM 1517 C C . SER A 1 210 ? 4.418 8.833 -3.955 1.00 87.06 210 SER A C 1
ATOM 1519 O O . SER A 1 210 ? 5.289 8.907 -4.827 1.00 87.06 210 SER A O 1
ATOM 1521 N N . ASN A 1 211 ? 3.180 8.418 -4.210 1.00 91.25 211 ASN A N 1
ATOM 1522 C CA . ASN A 1 211 ? 2.700 8.055 -5.545 1.00 91.25 211 ASN A CA 1
ATOM 1523 C C . ASN A 1 211 ? 3.474 6.878 -6.170 1.00 91.25 211 ASN A C 1
ATOM 1525 O O . ASN A 1 211 ? 3.702 6.849 -7.381 1.00 91.25 211 ASN A O 1
ATOM 1529 N N . ASN A 1 212 ? 3.948 5.933 -5.356 1.00 91.44 212 ASN A N 1
ATOM 1530 C CA . ASN A 1 212 ? 4.613 4.732 -5.850 1.00 91.44 212 ASN A CA 1
ATOM 1531 C C . ASN A 1 212 ? 3.639 3.557 -5.937 1.00 91.44 212 ASN A C 1
ATOM 1533 O O . ASN A 1 212 ? 2.783 3.383 -5.077 1.00 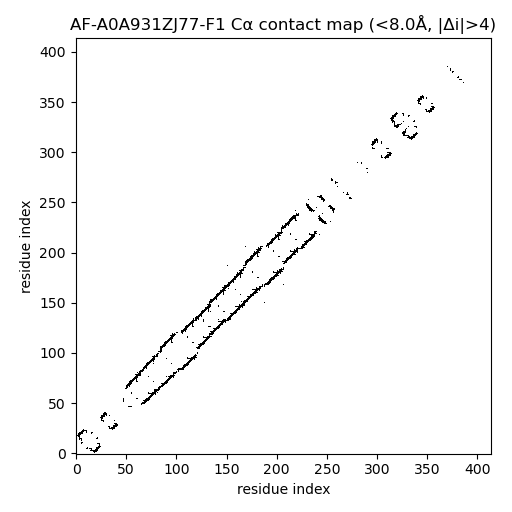91.44 212 ASN A O 1
ATOM 1537 N N . VAL A 1 213 ? 3.811 2.700 -6.936 1.00 94.75 213 VAL A N 1
ATOM 1538 C CA . VAL A 1 213 ? 3.080 1.436 -7.069 1.00 94.75 213 VAL A CA 1
ATOM 1539 C C . VAL A 1 213 ? 4.094 0.303 -7.081 1.00 94.75 213 VAL A C 1
ATOM 1541 O O . VAL A 1 213 ? 4.930 0.245 -7.975 1.00 94.75 213 VAL A O 1
ATOM 1544 N N . ALA A 1 214 ? 4.024 -0.595 -6.103 1.00 93.69 214 ALA A N 1
ATOM 1545 C CA . ALA A 1 214 ? 4.855 -1.780 -5.966 1.00 93.69 214 ALA A CA 1
ATOM 1546 C C . ALA A 1 214 ? 3.995 -3.022 -5.725 1.00 93.69 214 ALA A C 1
ATOM 1548 O O . ALA A 1 214 ? 3.291 -3.122 -4.718 1.00 93.69 214 ALA A O 1
ATOM 1549 N N . ILE A 1 215 ? 4.064 -3.986 -6.640 1.00 96.25 215 ILE A N 1
ATOM 1550 C CA . ILE A 1 215 ? 3.254 -5.205 -6.584 1.00 96.25 215 ILE A CA 1
ATOM 1551 C C . ILE A 1 215 ? 4.144 -6.439 -6.765 1.00 96.25 215 ILE A C 1
ATOM 1553 O O . ILE A 1 215 ? 4.768 -6.619 -7.810 1.00 96.25 215 ILE A O 1
ATOM 1557 N N . GLY A 1 216 ? 4.146 -7.303 -5.749 1.00 95.38 216 GLY A N 1
ATOM 1558 C CA . GLY A 1 216 ? 4.751 -8.631 -5.702 1.00 95.38 216 GLY A CA 1
ATOM 1559 C C . GLY A 1 216 ? 5.783 -8.816 -4.579 1.00 95.38 216 GLY A C 1
ATOM 1560 O O . GLY A 1 216 ? 5.966 -7.960 -3.712 1.00 95.38 216 GLY A O 1
ATOM 1561 N N . TYR A 1 217 ? 6.414 -9.995 -4.536 1.00 93.81 217 TYR A N 1
ATOM 1562 C CA . TYR A 1 217 ? 7.383 -10.364 -3.494 1.00 93.81 217 TYR A CA 1
ATOM 1563 C C . TYR A 1 217 ? 8.603 -9.443 -3.546 1.00 93.81 217 TYR A C 1
ATOM 1565 O O . TYR A 1 217 ? 9.318 -9.444 -4.538 1.00 93.81 217 TYR A O 1
ATOM 1573 N N . ARG A 1 218 ? 8.850 -8.683 -2.474 1.00 91.75 218 ARG A N 1
ATOM 1574 C CA . ARG A 1 218 ? 9.980 -7.749 -2.340 1.00 91.75 218 ARG A CA 1
ATOM 1575 C C . ARG A 1 218 ? 10.083 -6.683 -3.444 1.00 91.75 218 ARG A C 1
ATOM 1577 O O . ARG A 1 218 ? 11.137 -6.068 -3.593 1.00 91.75 218 ARG A O 1
ATOM 1584 N N . ALA A 1 219 ? 8.992 -6.409 -4.164 1.00 91.69 219 ALA A N 1
ATOM 1585 C CA . ALA A 1 219 ? 8.964 -5.354 -5.171 1.00 91.69 219 ALA A CA 1
ATOM 1586 C C . ALA A 1 219 ? 9.364 -4.011 -4.535 1.00 91.69 219 ALA A C 1
ATOM 1588 O O . ALA A 1 219 ? 8.747 -3.575 -3.559 1.00 91.69 219 ALA A O 1
ATOM 1589 N N . ALA A 1 220 ? 10.392 -3.367 -5.092 1.00 87.25 220 ALA A N 1
ATOM 1590 C CA . ALA A 1 220 ? 10.973 -2.130 -4.568 1.00 87.25 220 ALA A CA 1
ATOM 1591 C C . ALA A 1 220 ? 11.563 -2.226 -3.133 1.00 87.25 220 ALA A C 1
ATOM 1593 O O . ALA A 1 220 ? 11.539 -1.249 -2.386 1.00 87.25 220 ALA A O 1
ATOM 1594 N N . ASP A 1 221 ? 12.099 -3.391 -2.740 1.00 86.56 221 ASP A N 1
ATOM 1595 C CA . ASP A 1 221 ? 12.856 -3.627 -1.488 1.00 86.56 221 ASP A CA 1
ATOM 1596 C C . ASP A 1 221 ? 14.385 -3.545 -1.733 1.00 86.56 221 ASP A C 1
ATOM 1598 O O . ASP A 1 221 ? 15.107 -4.525 -1.553 1.00 86.56 221 ASP A O 1
ATOM 1602 N N . TYR A 1 222 ? 14.892 -2.406 -2.228 1.00 70.75 222 TYR A N 1
ATOM 1603 C CA . TYR A 1 222 ? 16.255 -2.297 -2.793 1.00 70.75 222 TYR A CA 1
ATOM 1604 C C . TYR A 1 222 ? 17.416 -2.080 -1.807 1.00 70.75 222 TYR A C 1
ATOM 1606 O O . TYR A 1 222 ? 18.544 -1.856 -2.242 1.00 70.75 222 TYR A O 1
ATOM 1614 N N . GLY A 1 223 ? 17.225 -2.186 -0.494 1.00 63.19 223 GLY A N 1
ATOM 1615 C CA . GLY A 1 223 ? 18.356 -2.113 0.446 1.00 63.19 223 GLY A CA 1
ATOM 1616 C C . GLY A 1 223 ? 18.876 -0.694 0.741 1.00 63.19 223 GLY A C 1
ATOM 1617 O O . GLY A 1 223 ? 19.701 -0.543 1.643 1.00 63.19 223 GLY A O 1
ATOM 1618 N N . SER A 1 224 ? 18.425 0.338 0.018 1.00 54.72 224 SER A N 1
ATOM 1619 C CA . SER A 1 224 ? 18.790 1.745 0.224 1.00 54.72 224 SER A CA 1
ATOM 1620 C C . SER A 1 224 ? 17.621 2.552 0.788 1.00 54.72 224 SER A C 1
ATOM 1622 O O . SER A 1 224 ? 16.454 2.242 0.562 1.00 54.72 224 SER A O 1
ATOM 1624 N N . THR A 1 225 ? 17.934 3.599 1.560 1.00 60.50 225 THR A N 1
ATOM 1625 C CA . THR A 1 225 ? 16.967 4.555 2.126 1.00 60.50 225 THR A CA 1
ATOM 1626 C C . THR A 1 225 ? 16.363 5.436 1.036 1.00 60.50 225 THR A C 1
ATOM 1628 O O . THR A 1 225 ? 16.562 6.654 1.022 1.00 60.50 225 THR A O 1
ATOM 1631 N N . ASP A 1 226 ? 15.693 4.817 0.083 1.00 59.12 226 ASP A N 1
ATOM 1632 C CA . ASP A 1 226 ? 15.282 5.488 -1.123 1.00 59.12 226 ASP A CA 1
ATOM 1633 C C . ASP A 1 226 ? 14.145 6.468 -0.840 1.00 59.12 226 ASP A C 1
ATOM 1635 O O . ASP A 1 226 ? 13.181 6.175 -0.125 1.00 59.12 226 ASP A O 1
ATOM 1639 N N . THR A 1 227 ? 14.292 7.660 -1.415 1.00 72.31 227 THR A N 1
ATOM 1640 C CA . THR A 1 227 ? 13.332 8.764 -1.330 1.00 72.31 227 THR A CA 1
ATOM 1641 C C . THR A 1 227 ? 12.462 8.878 -2.587 1.00 72.31 227 THR A C 1
ATOM 1643 O O . THR A 1 227 ? 11.887 9.933 -2.872 1.00 72.31 227 THR A O 1
ATOM 1646 N N . PHE A 1 228 ? 12.416 7.826 -3.415 1.00 76.12 228 PHE A N 1
ATOM 1647 C CA . PHE A 1 228 ? 11.796 7.926 -4.731 1.00 76.12 228 PHE A CA 1
ATOM 1648 C C . PHE A 1 228 ? 10.274 8.050 -4.626 1.00 76.12 228 PHE A C 1
ATOM 1650 O O . PHE A 1 228 ? 9.603 7.392 -3.835 1.00 76.12 228 PHE A O 1
ATOM 1657 N N . SER A 1 229 ? 9.737 8.933 -5.459 1.00 87.44 229 SER A N 1
ATOM 1658 C CA . SER A 1 229 ? 8.307 9.150 -5.648 1.00 87.44 229 SER A CA 1
ATOM 1659 C C . SER A 1 229 ? 7.963 8.918 -7.110 1.00 87.44 229 SER A C 1
ATOM 1661 O O . SER A 1 229 ? 8.831 9.039 -7.985 1.00 87.44 229 SER A O 1
ATOM 1663 N N . ASN A 1 230 ? 6.687 8.670 -7.385 1.00 90.94 230 ASN A N 1
ATOM 1664 C CA . ASN A 1 230 ? 6.162 8.533 -8.739 1.00 90.94 230 ASN A CA 1
ATOM 1665 C C . ASN A 1 230 ? 6.800 7.370 -9.522 1.00 90.94 230 ASN A C 1
ATOM 1667 O O . ASN A 1 230 ? 7.123 7.523 -10.705 1.00 90.94 230 ASN A O 1
ATOM 1671 N N . LYS A 1 231 ? 7.013 6.218 -8.878 1.00 90.69 231 LYS A N 1
ATOM 1672 C CA . LYS A 1 231 ? 7.584 5.021 -9.512 1.00 90.69 231 LYS A CA 1
ATOM 1673 C C . LYS A 1 231 ? 6.588 3.872 -9.611 1.00 90.69 231 LYS A C 1
ATOM 1675 O O . LYS A 1 231 ? 5.771 3.671 -8.720 1.00 90.69 231 LYS A O 1
ATOM 1680 N N . LEU A 1 232 ? 6.713 3.086 -10.676 1.00 93.12 232 LEU A N 1
ATOM 1681 C CA . LEU A 1 232 ? 6.026 1.805 -10.847 1.00 93.12 232 LEU A CA 1
ATOM 1682 C C . LEU A 1 232 ? 7.044 0.675 -10.683 1.00 93.12 232 LEU A C 1
ATOM 1684 O O . LEU A 1 232 ? 8.128 0.769 -11.249 1.00 93.12 232 LEU A O 1
ATOM 1688 N N . TYR A 1 233 ? 6.681 -0.382 -9.961 1.00 92.62 233 TYR A N 1
ATOM 1689 C CA . TYR A 1 233 ? 7.408 -1.640 -9.828 1.00 92.62 233 TYR A CA 1
ATOM 1690 C C . TYR A 1 233 ? 6.403 -2.796 -9.753 1.00 92.62 233 TYR A C 1
ATOM 1692 O O . TYR A 1 233 ? 5.560 -2.861 -8.865 1.00 92.62 233 TYR A O 1
ATOM 1700 N N . ILE A 1 234 ? 6.484 -3.744 -10.674 1.00 93.94 234 ILE A N 1
ATOM 1701 C CA . ILE A 1 234 ? 5.712 -4.985 -10.637 1.00 93.94 234 ILE A CA 1
ATOM 1702 C C . ILE A 1 234 ? 6.722 -6.104 -10.831 1.00 93.94 234 ILE A C 1
ATOM 1704 O O . ILE A 1 234 ? 7.369 -6.180 -11.873 1.00 93.94 234 ILE A O 1
ATOM 1708 N N . GLY A 1 235 ? 6.910 -6.938 -9.815 1.00 92.25 235 GLY A N 1
ATOM 1709 C CA . GLY A 1 235 ? 7.978 -7.931 -9.792 1.00 92.25 235 GLY A CA 1
ATOM 1710 C C . GLY A 1 235 ? 7.956 -8.780 -8.530 1.00 92.25 235 GLY A C 1
ATOM 1711 O O . GLY A 1 235 ? 7.254 -8.483 -7.570 1.00 92.25 235 GLY A O 1
ATOM 1712 N N . ASN A 1 236 ? 8.710 -9.870 -8.536 1.00 92.00 236 ASN A N 1
ATOM 1713 C CA . ASN A 1 236 ? 8.771 -10.840 -7.444 1.00 92.00 236 ASN A CA 1
ATOM 1714 C C . ASN A 1 236 ? 10.203 -11.015 -6.924 1.00 92.00 236 ASN A C 1
ATOM 1716 O O . ASN A 1 236 ? 10.612 -12.115 -6.550 1.00 92.00 236 ASN A O 1
ATOM 1720 N N . ASP A 1 237 ? 10.956 -9.924 -6.916 1.00 89.19 237 ASP A N 1
ATOM 1721 C CA . ASP A 1 237 ? 12.348 -9.853 -6.515 1.00 89.19 237 ASP A CA 1
ATOM 1722 C C . ASP A 1 237 ? 12.669 -8.473 -5.922 1.00 89.19 237 ASP A C 1
ATOM 1724 O O . ASP A 1 237 ? 11.849 -7.556 -5.945 1.00 89.19 237 ASP A O 1
ATOM 1728 N N . ASN A 1 238 ? 13.886 -8.345 -5.397 1.00 84.94 238 ASN A N 1
ATOM 1729 C CA . ASN A 1 238 ? 14.439 -7.125 -4.820 1.00 84.94 238 ASN A CA 1
ATOM 1730 C C . ASN A 1 238 ? 15.564 -6.518 -5.682 1.00 84.94 238 ASN A C 1
ATOM 1732 O O . ASN A 1 238 ? 16.493 -5.924 -5.140 1.00 84.94 238 ASN A O 1
ATOM 1736 N N . SER A 1 239 ? 15.542 -6.700 -7.008 1.00 81.88 239 SER A N 1
ATOM 1737 C CA . SER A 1 239 ? 16.556 -6.168 -7.925 1.00 81.88 239 SER A CA 1
ATOM 1738 C C . SER A 1 239 ? 15.931 -5.430 -9.109 1.00 81.88 239 SER A C 1
ATOM 1740 O O . SER A 1 239 ? 15.139 -5.981 -9.870 1.00 81.88 239 SER A O 1
ATOM 1742 N N . ALA A 1 240 ? 16.357 -4.183 -9.330 1.00 73.25 240 ALA A N 1
ATOM 1743 C CA . ALA A 1 240 ? 15.844 -3.369 -10.430 1.00 73.25 240 ALA A CA 1
ATOM 1744 C C . ALA A 1 240 ? 16.048 -4.032 -11.804 1.00 73.25 240 ALA A C 1
ATOM 1746 O O . ALA A 1 240 ? 15.269 -3.778 -12.714 1.00 73.25 240 ALA A O 1
ATOM 1747 N N . SER A 1 241 ? 17.049 -4.910 -11.941 1.00 76.44 241 SER A N 1
ATOM 1748 C CA . SER A 1 241 ? 17.348 -5.661 -13.169 1.00 76.44 241 SER A CA 1
ATOM 1749 C C . SER A 1 241 ? 16.525 -6.946 -13.331 1.00 76.44 241 SER A C 1
ATOM 1751 O O . SER A 1 241 ? 16.468 -7.508 -14.426 1.00 76.44 241 SER A O 1
ATOM 1753 N N . ALA A 1 242 ? 15.928 -7.459 -12.253 1.00 81.06 242 ALA A N 1
ATOM 1754 C CA . ALA A 1 242 ? 15.091 -8.659 -12.290 1.00 81.06 242 ALA A CA 1
ATOM 1755 C C . ALA A 1 242 ? 13.591 -8.328 -12.333 1.00 81.06 242 ALA A C 1
ATOM 1757 O O . ALA A 1 242 ? 12.832 -9.103 -12.925 1.00 81.06 242 ALA A O 1
ATOM 1758 N N . THR A 1 243 ? 13.205 -7.152 -11.825 1.00 86.88 243 THR A N 1
ATOM 1759 C CA . THR A 1 243 ? 11.819 -6.677 -11.766 1.00 86.88 243 THR A CA 1
ATOM 1760 C C . THR A 1 243 ? 11.143 -6.733 -13.135 1.00 86.88 243 THR A C 1
ATOM 1762 O O . THR A 1 243 ? 11.689 -6.247 -14.123 1.00 86.88 243 THR A O 1
ATOM 1765 N N . LEU A 1 244 ? 9.940 -7.310 -13.207 1.00 89.56 244 LEU A N 1
ATOM 1766 C CA . LEU A 1 244 ? 9.242 -7.535 -14.473 1.00 89.56 244 LEU A CA 1
ATOM 1767 C C . LEU A 1 244 ? 8.925 -6.217 -15.188 1.00 89.56 244 LEU A C 1
ATOM 1769 O O . LEU A 1 244 ? 9.329 -6.063 -16.339 1.00 89.56 244 LEU A O 1
ATOM 1773 N N . LEU A 1 245 ? 8.244 -5.290 -14.507 1.00 90.25 245 LEU A N 1
ATOM 1774 C CA . LEU A 1 245 ? 7.903 -3.953 -15.004 1.00 90.25 245 LEU A CA 1
ATOM 1775 C C . LEU A 1 245 ? 8.362 -2.897 -14.013 1.00 90.25 245 LEU A C 1
ATOM 1777 O O . LEU A 1 245 ? 8.077 -3.011 -12.823 1.00 90.25 245 LEU A O 1
ATOM 1781 N N . TYR A 1 246 ? 9.011 -1.844 -14.491 1.00 89.38 246 TYR A N 1
ATOM 1782 C CA . TYR A 1 246 ? 9.373 -0.711 -13.653 1.00 89.38 246 TYR A CA 1
ATOM 1783 C C . TYR A 1 246 ? 9.334 0.593 -14.441 1.00 89.38 246 TYR A C 1
ATOM 1785 O O . TYR A 1 246 ? 9.469 0.592 -15.657 1.00 89.38 246 TYR A O 1
ATOM 1793 N N . GLY A 1 247 ? 9.129 1.728 -13.784 1.00 89.56 247 GLY A N 1
ATOM 1794 C CA . GLY A 1 247 ? 8.930 2.973 -14.517 1.00 89.56 247 GLY A CA 1
ATOM 1795 C C . GLY A 1 247 ? 8.844 4.216 -13.655 1.00 89.56 247 GLY A C 1
ATOM 1796 O O . GLY A 1 247 ? 8.996 4.172 -12.433 1.00 89.56 247 GLY A O 1
ATOM 1797 N N . SER A 1 248 ? 8.601 5.342 -14.318 1.00 90.75 248 SER A N 1
ATOM 1798 C CA . SER A 1 248 ? 8.476 6.658 -13.704 1.00 90.75 248 SER A CA 1
ATOM 1799 C C . SER A 1 248 ? 7.249 7.368 -14.259 1.00 90.75 248 SER A C 1
ATOM 1801 O O . SER A 1 248 ? 7.241 7.737 -15.431 1.00 90.75 248 SER A O 1
ATOM 1803 N N . PHE A 1 249 ? 6.256 7.624 -13.405 1.00 91.75 249 PHE A N 1
ATOM 1804 C CA . PHE A 1 249 ? 5.036 8.341 -13.789 1.00 91.75 249 PHE A CA 1
ATOM 1805 C C . PHE A 1 249 ? 5.324 9.791 -14.197 1.00 91.75 249 PHE A C 1
ATOM 1807 O O . PHE A 1 249 ? 4.648 10.322 -15.055 1.00 91.75 249 PHE A O 1
ATOM 1814 N N . VAL A 1 250 ? 6.367 10.428 -13.649 1.00 93.12 250 VAL A N 1
ATOM 1815 C CA . VAL A 1 250 ? 6.762 11.795 -14.066 1.00 93.12 250 VAL A CA 1
ATOM 1816 C C . VAL A 1 250 ? 7.404 11.818 -15.455 1.00 93.12 250 VAL A C 1
ATOM 1818 O O . VAL A 1 250 ? 7.405 12.846 -16.118 1.00 93.12 250 VAL A O 1
ATOM 1821 N N . ALA A 1 251 ? 7.992 10.701 -15.882 1.00 88.81 251 ALA A N 1
ATOM 1822 C CA . ALA A 1 251 ? 8.660 10.615 -17.177 1.00 88.81 251 ALA A CA 1
ATOM 1823 C C . ALA A 1 251 ? 7.790 9.905 -18.222 1.00 88.81 251 ALA A C 1
ATOM 1825 O O . ALA A 1 251 ? 8.320 9.548 -19.271 1.00 88.81 251 ALA A O 1
ATOM 1826 N N . ASP A 1 252 ? 6.525 9.612 -17.893 1.00 88.25 252 ASP A N 1
ATOM 1827 C CA . ASP A 1 252 ? 5.595 8.824 -18.708 1.00 88.25 252 ASP A CA 1
ATOM 1828 C C . ASP A 1 252 ? 6.251 7.581 -19.333 1.00 88.25 252 ASP A C 1
ATOM 1830 O O . ASP A 1 252 ? 6.060 7.260 -20.505 1.00 88.25 252 ASP A O 1
ATOM 1834 N N . SER A 1 253 ? 7.081 6.886 -18.545 1.00 84.19 253 SER A N 1
ATOM 1835 C CA . SER A 1 253 ? 7.882 5.760 -19.029 1.00 84.19 253 SER A CA 1
ATOM 1836 C C . SER A 1 253 ? 7.692 4.511 -18.181 1.00 84.19 253 SER A C 1
ATOM 1838 O O . SER A 1 253 ? 7.703 4.555 -16.947 1.00 84.19 253 SER A O 1
ATOM 1840 N N . VAL A 1 254 ? 7.547 3.380 -18.872 1.00 87.00 254 VAL A N 1
ATOM 1841 C CA . VAL A 1 254 ? 7.512 2.032 -18.304 1.00 87.00 254 VAL A CA 1
ATOM 1842 C C . VAL A 1 254 ? 8.473 1.161 -19.101 1.00 87.00 254 VAL A C 1
ATOM 1844 O O . VAL A 1 254 ? 8.400 1.084 -20.325 1.00 87.00 254 VAL A O 1
ATOM 1847 N N . PHE A 1 255 ? 9.364 0.499 -18.384 1.00 82.56 255 PHE A N 1
ATOM 1848 C CA . PHE A 1 255 ? 10.346 -0.448 -18.876 1.00 82.56 255 PHE A CA 1
ATOM 1849 C C . PHE A 1 255 ? 9.960 -1.856 -18.418 1.00 82.56 255 PHE A C 1
ATOM 1851 O O . PHE A 1 255 ? 9.359 -2.037 -17.357 1.00 82.56 255 PHE A O 1
ATOM 1858 N N . GLY A 1 256 ? 10.323 -2.864 -19.210 1.00 83.62 256 GLY A N 1
ATOM 1859 C CA . GLY A 1 256 ? 10.200 -4.265 -18.824 1.00 83.62 256 GLY A CA 1
ATOM 1860 C C . GLY A 1 256 ? 11.534 -4.983 -18.971 1.00 83.62 256 GLY A C 1
ATOM 1861 O O . GLY A 1 256 ? 12.125 -4.953 -20.049 1.00 83.62 256 GLY A O 1
ATOM 1862 N N . ASN A 1 257 ? 12.006 -5.654 -17.915 1.00 80.19 257 ASN A N 1
ATOM 1863 C CA . ASN A 1 257 ? 13.221 -6.483 -17.995 1.00 80.19 257 ASN A CA 1
ATOM 1864 C C . ASN A 1 257 ? 12.958 -7.850 -18.638 1.00 80.19 257 ASN A C 1
ATOM 1866 O O . ASN A 1 257 ? 13.891 -8.617 -18.889 1.00 80.19 257 ASN A O 1
ATOM 1870 N N . LYS A 1 258 ? 11.686 -8.195 -18.867 1.00 74.25 258 LYS A N 1
ATOM 1871 C CA . LYS A 1 258 ? 11.270 -9.418 -19.558 1.00 74.25 258 LYS A CA 1
ATOM 1872 C C . LYS A 1 258 ? 10.495 -9.074 -20.826 1.00 74.25 258 LYS A C 1
ATOM 1874 O O . LYS A 1 258 ? 10.036 -7.953 -21.022 1.00 74.25 258 LYS A O 1
ATOM 1879 N N . LYS A 1 259 ? 10.342 -10.086 -21.676 1.00 72.62 259 LYS A N 1
ATOM 1880 C CA . LYS A 1 259 ? 9.602 -10.013 -22.934 1.00 72.62 259 LYS A CA 1
ATOM 1881 C C . LYS A 1 259 ? 8.114 -9.741 -22.677 1.00 72.62 259 LYS A C 1
ATOM 1883 O O . LYS A 1 259 ? 7.465 -10.520 -21.981 1.00 72.62 259 LYS A O 1
ATOM 1888 N N . PHE A 1 260 ? 7.566 -8.706 -23.307 1.00 69.56 260 PHE A N 1
ATOM 1889 C CA . PHE A 1 260 ? 6.119 -8.558 -23.458 1.00 69.56 260 PHE A CA 1
ATOM 1890 C C . PHE A 1 260 ? 5.641 -9.499 -24.568 1.00 69.56 260 PHE A C 1
ATOM 1892 O O . PHE A 1 260 ? 6.179 -9.474 -25.674 1.00 69.56 260 PHE A O 1
ATOM 1899 N N . ILE A 1 261 ? 4.668 -10.358 -24.269 1.00 65.44 261 ILE A N 1
ATOM 1900 C CA . ILE A 1 261 ? 4.054 -11.277 -25.235 1.00 65.44 261 ILE A CA 1
ATOM 1901 C C . ILE A 1 261 ? 2.596 -10.845 -25.387 1.00 65.44 261 ILE A C 1
ATOM 1903 O O . ILE A 1 261 ? 1.889 -10.723 -24.386 1.00 65.44 261 ILE A O 1
ATOM 1907 N N . GLY A 1 262 ? 2.159 -10.571 -26.617 1.00 57.34 262 GLY A N 1
ATOM 1908 C CA . GLY A 1 262 ? 0.762 -10.246 -26.896 1.00 57.34 262 GLY A CA 1
ATOM 1909 C C . GLY A 1 262 ? -0.143 -11.475 -26.730 1.00 57.34 262 GLY A C 1
ATOM 1910 O O . GLY A 1 262 ? 0.309 -12.605 -26.922 1.00 57.34 262 GLY A O 1
ATOM 1911 N N . PRO A 1 263 ? -1.427 -11.302 -26.379 1.00 48.91 263 PRO A N 1
ATOM 1912 C CA . PRO A 1 263 ? -2.370 -12.409 -26.366 1.00 48.91 263 PRO A CA 1
ATOM 1913 C C . PRO A 1 263 ? -2.716 -12.796 -27.813 1.00 48.91 263 PRO A C 1
ATOM 1915 O O . PRO A 1 263 ? -3.549 -12.145 -28.434 1.00 48.91 263 PRO A O 1
ATOM 1918 N N . GLY A 1 264 ? -2.097 -13.846 -28.363 1.00 50.59 264 GLY A N 1
ATOM 1919 C CA . GLY A 1 264 ? -2.651 -14.522 -29.545 1.00 50.59 264 GLY A CA 1
ATOM 1920 C C . GLY A 1 264 ? -1.699 -14.964 -30.652 1.00 50.59 264 GLY A C 1
ATOM 1921 O O . GLY A 1 264 ? -2.149 -15.705 -31.520 1.00 50.59 264 GLY A O 1
ATOM 1922 N N . ASP A 1 265 ? -0.416 -14.613 -30.637 1.00 48.09 265 ASP A N 1
ATOM 1923 C CA . ASP A 1 265 ? 0.544 -15.228 -31.551 1.00 48.09 265 ASP A CA 1
ATOM 1924 C C . ASP A 1 265 ? 1.554 -16.064 -30.759 1.00 48.09 265 ASP A C 1
ATOM 1926 O O . ASP A 1 265 ? 2.116 -15.650 -29.753 1.00 48.09 265 ASP A O 1
ATOM 1930 N N . GLY A 1 266 ? 1.804 -17.301 -31.177 1.00 49.94 266 GLY A N 1
ATOM 1931 C CA . GLY A 1 266 ? 2.900 -18.110 -30.634 1.00 49.94 266 GLY A CA 1
ATOM 1932 C C . GLY A 1 266 ? 4.282 -17.550 -31.004 1.00 49.94 266 GLY A C 1
ATOM 1933 O O . GLY A 1 266 ? 5.216 -18.324 -31.203 1.00 49.94 266 GLY A O 1
ATOM 1934 N N . SER A 1 267 ? 4.418 -16.229 -31.171 1.00 48.91 267 SER A N 1
ATOM 1935 C CA . SER A 1 267 ? 5.610 -15.576 -31.683 1.00 48.91 267 SER A CA 1
ATOM 1936 C C . SER A 1 267 ? 6.686 -15.531 -30.607 1.00 48.91 267 SER A C 1
ATOM 1938 O O . SER A 1 267 ? 6.666 -14.770 -29.635 1.00 48.91 267 SER A O 1
ATOM 1940 N N . THR A 1 268 ? 7.697 -16.372 -30.796 1.00 47.50 268 THR A N 1
ATOM 1941 C CA . THR A 1 268 ? 8.935 -16.391 -30.012 1.00 47.50 268 THR A CA 1
ATOM 1942 C C . THR A 1 268 ? 9.832 -15.189 -30.312 1.00 47.50 268 THR A C 1
ATOM 1944 O O . THR A 1 268 ? 10.773 -14.946 -29.559 1.00 47.50 268 THR A O 1
ATOM 1947 N N . THR A 1 269 ? 9.498 -14.358 -31.303 1.00 45.28 269 THR A N 1
ATOM 1948 C CA . THR A 1 269 ? 10.304 -13.194 -31.679 1.00 45.28 269 THR A CA 1
ATOM 1949 C C . THR A 1 269 ? 10.106 -12.006 -30.738 1.00 45.28 269 THR A C 1
ATOM 1951 O O . THR A 1 269 ? 9.066 -11.810 -30.112 1.00 45.28 269 THR A O 1
ATOM 1954 N N . ASN A 1 270 ? 11.209 -11.302 -30.521 1.00 46.25 270 ASN A N 1
ATOM 1955 C CA . ASN A 1 270 ? 11.411 -10.289 -29.501 1.00 46.25 270 ASN A CA 1
ATOM 1956 C C . ASN A 1 270 ? 10.651 -9.011 -29.896 1.00 46.25 270 ASN A C 1
ATOM 1958 O O . ASN A 1 270 ? 11.031 -8.368 -30.873 1.00 46.25 270 ASN A O 1
ATOM 1962 N N . LEU A 1 271 ? 9.627 -8.603 -29.141 1.00 52.34 271 LEU A N 1
ATOM 1963 C CA . LEU A 1 271 ? 9.243 -7.190 -29.120 1.00 52.34 271 LEU A CA 1
ATOM 1964 C C . LEU A 1 271 ? 10.373 -6.486 -28.369 1.00 52.34 271 LEU A C 1
ATOM 1966 O O . LEU A 1 271 ? 10.401 -6.485 -27.140 1.00 52.34 271 LEU A O 1
ATOM 1970 N N . GLY A 1 272 ? 11.390 -6.064 -29.126 1.00 45.56 272 GLY A N 1
ATOM 1971 C CA . GLY A 1 272 ? 12.636 -5.518 -28.604 1.00 45.56 272 GLY A CA 1
ATOM 1972 C C . GLY A 1 272 ? 12.396 -4.460 -27.529 1.00 45.56 272 GLY A C 1
ATOM 1973 O O . GLY A 1 272 ? 11.399 -3.744 -27.566 1.00 45.56 272 GLY A O 1
ATOM 1974 N N . TYR A 1 273 ? 13.329 -4.406 -26.577 1.00 44.69 273 TYR A N 1
ATOM 1975 C CA . TYR A 1 273 ? 13.429 -3.432 -25.490 1.00 44.69 273 TYR A CA 1
ATOM 1976 C C . TYR A 1 273 ? 12.808 -2.077 -25.878 1.00 44.69 273 TYR A C 1
ATOM 1978 O O . TYR A 1 273 ? 13.356 -1.345 -26.705 1.00 44.69 273 TYR A O 1
ATOM 1986 N N . VAL A 1 274 ? 11.623 -1.786 -25.333 1.00 46.81 274 VAL A N 1
ATOM 1987 C CA . VAL A 1 274 ? 10.806 -0.617 -25.692 1.00 46.81 274 VAL A CA 1
ATOM 1988 C C . VAL A 1 274 ? 11.451 0.628 -25.083 1.00 46.81 274 VAL A C 1
ATOM 1990 O O . VAL A 1 274 ? 11.135 1.033 -23.971 1.00 46.81 274 VAL A O 1
ATOM 1993 N N . GLY A 1 275 ? 12.424 1.187 -25.803 1.00 42.09 275 GLY A N 1
ATOM 1994 C CA . GLY A 1 275 ? 13.174 2.383 -25.419 1.00 42.09 275 GLY A CA 1
ATOM 1995 C C . GLY A 1 275 ? 12.875 3.624 -26.258 1.00 42.09 275 GLY A C 1
ATOM 1996 O O . GLY A 1 275 ? 13.396 4.684 -25.931 1.00 42.09 275 GLY A O 1
ATOM 1997 N N . TYR A 1 276 ? 12.049 3.538 -27.308 1.00 38.69 276 TYR A N 1
ATOM 1998 C CA . TYR A 1 276 ? 11.705 4.705 -28.125 1.00 38.69 276 TYR A CA 1
ATOM 1999 C C . TYR A 1 276 ? 10.225 4.735 -28.511 1.00 38.69 276 TYR A C 1
ATOM 2001 O O . TYR A 1 276 ? 9.591 3.715 -28.770 1.00 38.69 276 TYR A O 1
ATOM 2009 N N . THR A 1 277 ? 9.709 5.961 -28.469 1.00 39.28 277 THR A N 1
ATOM 2010 C CA . THR A 1 277 ? 8.338 6.442 -28.653 1.00 39.28 277 THR A CA 1
ATOM 2011 C C . THR A 1 277 ? 7.504 5.650 -29.652 1.00 39.28 277 THR A C 1
ATOM 2013 O O . THR A 1 277 ? 7.865 5.505 -30.819 1.00 39.28 277 THR A O 1
ATOM 2016 N N . TRP A 1 278 ? 6.336 5.217 -29.190 1.00 40.34 278 TRP A N 1
ATOM 2017 C CA . TRP A 1 278 ? 5.298 4.609 -30.004 1.00 40.34 278 TRP A CA 1
ATOM 2018 C C . TRP A 1 278 ? 4.802 5.599 -31.063 1.00 40.34 278 TRP A C 1
ATOM 2020 O O . TRP A 1 278 ? 3.998 6.483 -30.783 1.00 40.34 278 TRP A O 1
ATOM 2030 N N . SER A 1 279 ? 5.247 5.418 -32.301 1.00 42.97 279 SER A N 1
ATOM 2031 C CA . SER A 1 279 ? 4.484 5.830 -33.474 1.00 42.97 279 SER A CA 1
ATOM 2032 C C . SER A 1 279 ? 4.385 4.615 -34.393 1.00 42.97 279 SER A C 1
ATOM 2034 O O . SER A 1 279 ? 5.281 4.335 -35.179 1.00 42.97 279 SER A O 1
ATOM 2036 N N . ASN A 1 280 ? 3.315 3.840 -34.186 1.00 40.72 280 ASN A N 1
ATOM 2037 C CA . ASN A 1 280 ? 2.810 2.762 -35.043 1.00 40.72 280 ASN A CA 1
ATOM 2038 C C . ASN A 1 280 ? 3.820 1.686 -35.485 1.00 40.72 280 ASN A C 1
ATOM 2040 O O . ASN A 1 280 ? 4.232 1.641 -36.641 1.00 40.72 280 ASN A O 1
ATOM 2044 N N . VAL A 1 281 ? 4.122 0.731 -34.602 1.00 42.41 281 VAL A N 1
ATOM 2045 C CA . VAL A 1 281 ? 4.738 -0.541 -35.013 1.00 42.41 281 VAL A CA 1
ATOM 2046 C C . VAL A 1 281 ? 3.628 -1.571 -35.217 1.00 42.41 281 VAL A C 1
ATOM 2048 O O . VAL A 1 281 ? 3.162 -2.192 -34.266 1.00 42.41 281 VAL A O 1
ATOM 2051 N N . TYR A 1 282 ? 3.188 -1.736 -36.467 1.00 45.34 282 TYR A N 1
ATOM 2052 C CA . TYR A 1 282 ? 2.437 -2.924 -36.876 1.00 45.34 282 TYR A CA 1
ATOM 2053 C C . TYR A 1 282 ? 3.417 -4.102 -36.942 1.00 45.34 282 TYR A C 1
ATOM 2055 O O . TYR A 1 282 ? 4.381 -4.103 -37.710 1.00 45.34 282 TYR A O 1
ATOM 2063 N N . THR A 1 283 ? 3.197 -5.083 -36.078 1.00 43.78 283 THR A N 1
ATOM 2064 C CA . THR A 1 283 ? 4.043 -6.255 -35.850 1.00 43.78 283 THR A CA 1
ATOM 2065 C C . THR A 1 283 ? 3.851 -7.325 -36.927 1.00 43.78 283 THR A C 1
ATOM 2067 O O . THR A 1 283 ? 3.343 -8.399 -36.633 1.00 43.78 283 THR A O 1
ATOM 2070 N N . ASP A 1 284 ? 4.264 -7.043 -38.166 1.00 43.28 284 ASP A N 1
ATOM 2071 C CA . ASP A 1 284 ? 4.381 -8.082 -39.212 1.00 43.28 284 ASP A CA 1
ATOM 2072 C C . ASP A 1 284 ? 5.609 -7.903 -40.136 1.00 43.28 284 ASP A C 1
ATOM 2074 O O . ASP A 1 284 ? 5.789 -8.585 -41.141 1.00 43.28 284 ASP A O 1
ATOM 2078 N N . ALA A 1 285 ? 6.523 -6.990 -39.791 1.00 44.81 285 ALA A N 1
ATOM 2079 C CA . ALA A 1 285 ? 7.688 -6.664 -40.622 1.00 44.81 285 ALA A CA 1
ATOM 2080 C C . ALA A 1 285 ? 8.907 -7.594 -40.424 1.00 44.81 285 ALA A C 1
ATOM 2082 O O . ALA A 1 285 ? 9.981 -7.302 -40.955 1.00 44.81 285 ALA A O 1
ATOM 2083 N N . LEU A 1 286 ? 8.787 -8.703 -39.678 1.00 49.25 286 LEU A N 1
ATOM 2084 C CA . LEU A 1 286 ? 9.923 -9.599 -39.396 1.00 49.25 286 LEU A CA 1
ATOM 2085 C C . LEU A 1 286 ? 10.043 -10.813 -40.333 1.00 49.25 286 LEU A C 1
ATOM 2087 O O . LEU A 1 286 ? 10.941 -11.632 -40.160 1.00 49.25 286 LEU A O 1
ATOM 2091 N N . THR A 1 287 ? 9.202 -10.914 -41.359 1.00 46.94 287 THR A N 1
ATOM 2092 C CA . THR A 1 287 ? 9.311 -11.964 -42.390 1.00 46.94 287 THR A CA 1
ATOM 2093 C C . THR A 1 287 ? 9.500 -11.417 -43.803 1.00 46.94 287 THR A C 1
ATOM 2095 O O . THR A 1 287 ? 9.771 -12.196 -44.713 1.00 46.94 287 THR A O 1
ATOM 2098 N N . SER A 1 288 ? 9.453 -10.094 -44.020 1.00 44.84 288 SER A N 1
ATOM 2099 C CA . SER A 1 288 ? 9.778 -9.461 -45.317 1.00 44.84 288 SER A CA 1
ATOM 2100 C C . SER A 1 288 ? 10.271 -8.004 -45.204 1.00 44.84 288 SER A C 1
ATOM 2102 O O . SER A 1 288 ? 9.860 -7.140 -45.966 1.00 44.84 288 SER A O 1
ATOM 2104 N N . GLY A 1 289 ? 11.174 -7.744 -44.252 1.00 55.16 289 GLY A N 1
ATOM 2105 C CA . GLY A 1 289 ? 12.271 -6.771 -44.375 1.00 55.16 289 GLY A CA 1
ATOM 2106 C C . GLY A 1 289 ? 11.968 -5.369 -44.918 1.00 55.16 289 GLY A C 1
ATOM 2107 O O . GLY A 1 289 ? 12.378 -5.060 -46.029 1.00 55.16 289 GLY A O 1
ATOM 2108 N N . LEU A 1 290 ? 11.336 -4.520 -44.101 1.00 58.09 290 LEU A N 1
ATOM 2109 C CA . LEU A 1 290 ? 11.574 -3.071 -43.914 1.00 58.09 290 LEU A CA 1
ATOM 2110 C C . LEU A 1 290 ? 10.415 -2.516 -43.066 1.00 58.09 290 LEU A C 1
ATOM 2112 O O . LEU A 1 290 ? 9.252 -2.791 -43.347 1.00 58.09 290 LEU A O 1
ATOM 2116 N N . GLY A 1 291 ? 10.716 -1.753 -42.011 1.00 57.38 291 GLY A N 1
ATOM 2117 C CA . GLY A 1 291 ? 9.683 -1.060 -41.234 1.00 57.38 291 GLY A CA 1
ATOM 2118 C C . GLY A 1 291 ? 9.013 0.039 -42.065 1.00 57.38 291 GLY A C 1
ATOM 2119 O O . GLY A 1 291 ? 9.658 0.660 -42.908 1.00 57.38 291 GLY A O 1
ATOM 2120 N N . LEU A 1 292 ? 7.725 0.303 -41.834 1.00 61.62 292 LEU A N 1
ATOM 2121 C CA . LEU A 1 292 ? 7.065 1.481 -42.396 1.00 61.62 292 LEU A CA 1
ATOM 2122 C C . LEU A 1 292 ? 7.582 2.723 -41.655 1.00 61.62 292 LEU A C 1
ATOM 2124 O O . LEU A 1 292 ? 7.137 3.025 -40.551 1.00 61.62 292 LEU A O 1
ATOM 2128 N N . PHE A 1 293 ? 8.547 3.427 -42.241 1.00 65.62 293 PHE A N 1
ATOM 2129 C CA . PHE A 1 293 ? 9.064 4.675 -41.686 1.00 65.62 293 PHE A CA 1
ATOM 2130 C C . PHE A 1 293 ? 8.210 5.846 -42.184 1.00 65.62 293 PHE A C 1
ATOM 2132 O O . PHE A 1 293 ? 8.090 6.063 -43.386 1.00 65.62 293 PHE A O 1
ATOM 2139 N N . SER A 1 294 ? 7.635 6.637 -41.276 1.00 63.16 294 SER A N 1
ATOM 2140 C CA . SER A 1 294 ? 6.916 7.876 -41.619 1.00 63.16 294 SER A CA 1
ATOM 2141 C C . SER A 1 294 ? 7.854 9.060 -41.923 1.00 63.16 294 SER A C 1
ATOM 2143 O O . SER A 1 294 ? 7.401 10.200 -41.992 1.00 63.16 294 SER A O 1
ATOM 2145 N N . GLY A 1 295 ? 9.162 8.810 -42.055 1.00 74.25 295 GLY A N 1
ATOM 2146 C CA . GLY A 1 295 ? 10.209 9.812 -42.248 1.00 74.25 295 GLY A CA 1
ATOM 2147 C C . GLY A 1 295 ? 11.391 9.271 -43.055 1.00 74.25 295 GLY A C 1
ATOM 2148 O O . GLY A 1 295 ? 11.352 8.149 -43.558 1.00 74.25 295 GLY A O 1
ATOM 2149 N N . ASN A 1 296 ? 12.441 10.083 -43.184 1.00 82.81 296 ASN A N 1
ATOM 2150 C CA . ASN A 1 296 ? 13.594 9.769 -44.027 1.00 82.81 296 ASN A CA 1
ATOM 2151 C C . ASN A 1 296 ? 14.412 8.594 -43.450 1.00 82.81 296 ASN A C 1
ATOM 2153 O O . ASN A 1 296 ? 14.706 8.561 -42.256 1.00 82.81 296 ASN A O 1
ATOM 2157 N N . VAL A 1 297 ? 14.803 7.642 -44.299 1.00 83.19 297 VAL A N 1
ATOM 2158 C CA . VAL A 1 297 ? 15.504 6.405 -43.921 1.00 83.19 297 VAL A CA 1
ATOM 2159 C C . VAL A 1 297 ? 16.996 6.514 -44.222 1.00 83.19 297 VAL A C 1
ATOM 2161 O O . VAL A 1 297 ? 17.389 6.850 -45.339 1.00 83.19 297 VAL A O 1
ATOM 2164 N N . GLY A 1 298 ? 17.835 6.201 -43.233 1.00 80.25 298 GLY A N 1
ATOM 2165 C CA . GLY A 1 298 ? 19.293 6.197 -43.355 1.00 80.25 298 GLY A CA 1
ATOM 2166 C C . GLY A 1 298 ? 19.898 4.822 -43.168 1.00 80.25 298 GLY A C 1
ATOM 2167 O O . GLY A 1 298 ? 19.685 4.200 -42.132 1.00 80.25 298 GLY A O 1
ATOM 2168 N N . ILE A 1 299 ? 20.686 4.358 -44.137 1.00 82.94 299 ILE A N 1
ATOM 2169 C CA . ILE A 1 299 ? 21.452 3.110 -44.037 1.00 82.94 299 ILE A CA 1
ATOM 2170 C C . ILE A 1 299 ? 22.942 3.460 -44.041 1.00 82.94 299 ILE A C 1
ATOM 2172 O O . ILE A 1 299 ? 23.448 4.033 -45.001 1.00 82.94 299 ILE A O 1
ATOM 2176 N N . GLY A 1 300 ? 23.649 3.158 -42.949 1.00 75.38 300 GLY A N 1
ATOM 2177 C CA . GLY A 1 300 ? 25.086 3.446 -42.811 1.00 75.38 300 GLY A CA 1
ATOM 2178 C C . GLY A 1 300 ? 25.445 4.928 -42.623 1.00 75.38 300 GLY A C 1
ATOM 2179 O O . GLY A 1 300 ? 26.623 5.278 -42.647 1.00 75.38 300 GLY A O 1
ATOM 2180 N N . THR A 1 301 ? 24.461 5.813 -42.442 1.00 78.81 301 THR A N 1
ATOM 2181 C CA . THR A 1 301 ? 24.672 7.262 -42.299 1.00 78.81 301 THR A CA 1
ATOM 2182 C C . THR A 1 301 ? 24.870 7.670 -40.836 1.00 78.81 301 THR A C 1
ATOM 2184 O O . THR A 1 301 ? 24.155 7.181 -39.966 1.00 78.81 301 THR A O 1
ATOM 2187 N N . SER A 1 302 ? 25.757 8.632 -40.566 1.00 74.44 302 SER A N 1
ATOM 2188 C CA . SER A 1 302 ? 25.946 9.251 -39.236 1.00 74.44 302 SER A CA 1
ATOM 2189 C C . SER A 1 302 ? 25.409 10.686 -39.136 1.00 74.44 302 SER A C 1
ATOM 2191 O O . SER A 1 302 ? 25.600 11.353 -38.121 1.00 74.44 302 SER A O 1
ATOM 2193 N N . VAL A 1 303 ? 24.751 11.177 -40.191 1.00 71.62 303 VAL A N 1
ATOM 2194 C CA . VAL A 1 303 ? 24.255 12.556 -40.306 1.00 71.62 303 VAL A CA 1
ATOM 2195 C C . VAL A 1 303 ? 22.732 12.593 -40.387 1.00 71.62 303 VAL A C 1
ATOM 2197 O O . VAL A 1 303 ? 22.101 11.642 -40.845 1.00 71.62 303 VAL A O 1
ATOM 2200 N N . SER A 1 304 ? 22.143 13.707 -39.953 1.00 77.62 304 SER A N 1
ATOM 2201 C CA . SER A 1 304 ? 20.693 13.910 -40.001 1.00 77.62 304 SER A CA 1
ATOM 2202 C C . SER A 1 304 ? 20.201 14.020 -41.447 1.00 77.62 304 SER A C 1
ATOM 2204 O O . SER A 1 304 ? 20.749 14.785 -42.244 1.00 77.62 304 SER A O 1
ATOM 2206 N N . LEU A 1 305 ? 19.166 13.256 -41.795 1.00 76.56 305 LEU A N 1
ATOM 2207 C CA . LEU A 1 305 ? 18.656 13.152 -43.161 1.00 76.56 305 LEU A CA 1
ATOM 2208 C C . LEU A 1 305 ? 17.541 14.159 -43.408 1.00 76.56 305 LEU A C 1
ATOM 2210 O O . LEU A 1 305 ? 16.372 13.799 -43.433 1.00 76.56 305 LEU A O 1
ATOM 2214 N N . THR A 1 306 ? 17.883 15.430 -43.589 1.00 77.94 306 THR A N 1
ATOM 2215 C CA . THR A 1 306 ? 16.892 16.495 -43.844 1.00 77.94 306 THR A CA 1
ATOM 2216 C C . THR A 1 306 ? 16.582 16.707 -45.325 1.00 77.94 306 THR A C 1
ATOM 2218 O O . THR A 1 306 ? 15.630 17.408 -45.650 1.00 77.94 306 THR A O 1
ATOM 2221 N N . VAL A 1 307 ? 17.372 16.107 -46.222 1.00 78.44 307 VAL A N 1
ATOM 2222 C CA . VAL A 1 307 ? 17.316 16.386 -47.667 1.00 78.44 307 VAL A CA 1
ATOM 2223 C C . VAL A 1 307 ? 16.669 15.249 -48.454 1.00 78.44 307 VAL A C 1
ATOM 2225 O O . VAL A 1 307 ? 15.761 15.492 -49.242 1.00 78.44 307 VAL A O 1
ATOM 2228 N N . ASN A 1 308 ? 17.111 14.007 -48.240 1.00 79.25 308 ASN A N 1
ATOM 2229 C CA . ASN A 1 308 ? 16.659 12.863 -49.030 1.00 79.25 308 ASN A CA 1
ATOM 2230 C C . ASN A 1 308 ? 15.815 11.899 -48.183 1.00 79.25 308 ASN A C 1
ATOM 2232 O O . ASN A 1 308 ? 16.297 11.464 -47.133 1.00 79.25 308 ASN A O 1
ATOM 2236 N N . PRO A 1 309 ? 14.630 11.479 -48.669 1.00 82.19 309 PRO A N 1
ATOM 2237 C CA . PRO A 1 309 ? 13.808 10.448 -48.032 1.00 82.19 309 PRO A CA 1
ATOM 2238 C C . PRO A 1 309 ? 14.489 9.095 -47.826 1.00 82.19 309 PRO A C 1
ATOM 2240 O O . PRO A 1 309 ? 14.122 8.361 -46.917 1.00 82.19 309 PRO A O 1
ATOM 2243 N N . LEU A 1 310 ? 15.501 8.768 -48.628 1.00 86.50 310 LEU A N 1
ATOM 2244 C CA . LEU A 1 310 ? 16.364 7.610 -48.423 1.00 86.50 310 LEU A CA 1
ATOM 2245 C C . LEU A 1 310 ? 17.811 8.024 -48.679 1.00 86.50 310 LEU A C 1
ATOM 2247 O O . LEU A 1 310 ? 18.121 8.567 -49.737 1.00 86.50 310 LEU A O 1
ATOM 2251 N N . SER A 1 311 ? 18.697 7.765 -47.722 1.00 85.81 311 SER A N 1
ATOM 2252 C CA . SER A 1 311 ? 20.142 7.944 -47.883 1.00 85.81 311 SER A CA 1
ATOM 2253 C C . SER A 1 311 ? 20.873 6.676 -47.475 1.00 85.81 311 SER A C 1
ATOM 2255 O O . SER A 1 311 ? 20.620 6.121 -46.409 1.00 85.81 311 SER A O 1
ATOM 2257 N N . VAL A 1 312 ? 21.800 6.225 -48.316 1.00 87.31 312 VAL A N 1
ATOM 2258 C CA . VAL A 1 312 ? 22.634 5.053 -48.038 1.00 87.31 312 VAL A CA 1
ATOM 2259 C C . VAL A 1 312 ? 24.100 5.450 -48.176 1.00 87.31 312 VAL A C 1
ATOM 2261 O O . VAL A 1 312 ? 24.510 5.910 -49.239 1.00 87.31 312 VAL A O 1
ATOM 2264 N N . PHE A 1 313 ? 24.881 5.322 -47.101 1.00 85.31 313 PHE A N 1
ATOM 2265 C CA . PHE A 1 313 ? 26.330 5.547 -47.103 1.00 85.31 313 PHE A CA 1
ATOM 2266 C C . PHE A 1 313 ? 27.051 4.199 -47.151 1.00 85.31 313 PHE A C 1
ATOM 2268 O O . PHE A 1 313 ? 26.741 3.289 -46.385 1.00 85.31 313 PHE A O 1
ATOM 2275 N N . GLY A 1 314 ? 28.035 4.085 -48.043 1.00 86.25 314 GLY A N 1
ATOM 2276 C CA . GLY A 1 314 ? 28.744 2.834 -48.316 1.00 86.25 314 GLY A CA 1
ATOM 2277 C C . GLY A 1 314 ? 28.293 2.179 -49.623 1.00 86.25 314 GLY A C 1
ATOM 2278 O O . GLY A 1 314 ? 27.724 2.833 -50.493 1.00 86.25 314 GLY A O 1
ATOM 2279 N N . GLY A 1 315 ? 28.618 0.897 -49.792 1.00 87.62 315 GLY A N 1
ATOM 2280 C CA . GLY A 1 315 ? 28.216 0.118 -50.963 1.00 87.62 315 GLY A CA 1
ATOM 2281 C C . GLY A 1 315 ? 26.813 -0.469 -50.818 1.00 87.62 315 GLY A C 1
ATOM 2282 O O . GLY A 1 315 ? 26.450 -0.950 -49.747 1.00 87.62 315 GLY A O 1
ATOM 2283 N N . VAL A 1 316 ? 26.044 -0.470 -51.906 1.00 90.50 316 VAL A N 1
ATOM 2284 C CA . VAL A 1 316 ? 24.692 -1.040 -51.966 1.00 90.50 316 VAL A CA 1
ATOM 2285 C C . VAL A 1 316 ? 24.697 -2.287 -52.844 1.00 90.50 316 VAL A C 1
ATOM 2287 O O . VAL A 1 316 ? 25.004 -2.209 -54.033 1.00 90.50 316 VAL A O 1
ATOM 2290 N N . GLY A 1 317 ? 24.352 -3.436 -52.266 1.00 88.75 317 GLY A N 1
ATOM 2291 C CA . GLY A 1 317 ? 24.151 -4.694 -52.985 1.00 88.75 317 GLY A CA 1
ATOM 2292 C C . GLY A 1 317 ? 22.664 -5.031 -53.083 1.00 88.75 317 GLY A C 1
ATOM 2293 O O . GLY A 1 317 ? 22.008 -5.212 -52.062 1.00 88.75 317 GLY A O 1
ATOM 2294 N N . ILE A 1 318 ? 22.127 -5.122 -54.299 1.00 89.81 318 ILE A N 1
ATOM 2295 C CA . ILE A 1 318 ? 20.745 -5.534 -54.578 1.00 89.81 318 ILE A CA 1
ATOM 2296 C C . ILE A 1 318 ? 20.805 -6.826 -55.387 1.00 89.81 318 ILE A C 1
ATOM 2298 O O . ILE A 1 318 ? 21.385 -6.854 -56.468 1.00 89.81 318 ILE A O 1
ATOM 2302 N N . GLY A 1 319 ? 20.227 -7.913 -54.889 1.00 86.50 319 GLY A N 1
ATOM 2303 C CA . GLY A 1 319 ? 20.284 -9.202 -55.573 1.00 86.50 319 GLY A CA 1
ATOM 2304 C C . GLY A 1 319 ? 19.786 -10.348 -54.709 1.00 86.50 319 GLY A C 1
ATOM 2305 O O . GLY A 1 319 ? 19.205 -10.127 -53.651 1.00 86.50 319 GLY A O 1
ATOM 2306 N N . ASN A 1 320 ? 20.024 -11.578 -55.161 1.00 85.81 320 ASN A N 1
ATOM 2307 C CA . ASN A 1 320 ? 19.689 -12.770 -54.387 1.00 85.81 320 ASN A CA 1
ATOM 2308 C C . ASN A 1 320 ? 20.691 -12.985 -53.234 1.00 85.81 320 ASN A C 1
ATOM 2310 O O . ASN A 1 320 ? 21.817 -12.498 -53.304 1.00 85.81 320 ASN A O 1
ATOM 2314 N N . SER A 1 321 ? 20.314 -13.788 -52.237 1.00 80.12 321 SER A N 1
ATOM 2315 C CA . SER A 1 321 ? 21.135 -14.213 -51.093 1.00 80.12 321 SER A CA 1
ATOM 2316 C C . SER A 1 321 ? 21.913 -15.519 -51.325 1.00 80.12 321 SER A C 1
ATOM 2318 O O . SER A 1 321 ? 22.467 -16.103 -50.394 1.00 80.12 321 SER A O 1
ATOM 2320 N N . GLY A 1 322 ? 21.977 -16.005 -52.568 1.00 81.31 322 GLY A N 1
ATOM 2321 C CA . GLY A 1 322 ? 22.772 -17.184 -52.925 1.00 81.31 322 GLY A CA 1
ATOM 2322 C C . GLY A 1 322 ? 24.295 -16.943 -52.871 1.00 81.31 322 GLY A C 1
ATOM 2323 O O . GLY A 1 322 ? 24.736 -15.805 -52.729 1.00 81.31 322 GLY A O 1
ATOM 2324 N N . PRO A 1 323 ? 25.123 -17.990 -53.060 1.00 78.12 323 PRO A N 1
ATOM 2325 C CA . PRO A 1 323 ? 26.592 -17.908 -52.976 1.00 78.12 323 PRO A CA 1
ATOM 2326 C C . PRO A 1 323 ? 27.256 -16.904 -53.935 1.00 78.12 323 PRO A C 1
ATOM 2328 O O . PRO A 1 323 ? 28.327 -16.394 -53.640 1.00 78.12 323 PRO A O 1
ATOM 2331 N N . ASN A 1 324 ? 26.605 -16.597 -55.062 1.00 79.50 324 ASN A N 1
ATOM 2332 C CA . ASN A 1 324 ? 27.038 -15.589 -56.044 1.00 79.50 324 ASN A CA 1
ATOM 2333 C C . ASN A 1 324 ? 26.101 -14.366 -56.057 1.00 79.50 324 ASN A C 1
ATOM 2335 O O . ASN A 1 324 ? 25.961 -13.670 -57.063 1.00 79.50 324 ASN A O 1
ATOM 2339 N N . GLY A 1 325 ? 25.357 -14.180 -54.973 1.00 84.56 325 GLY A N 1
ATOM 2340 C CA . GLY A 1 325 ? 24.356 -13.148 -54.804 1.00 84.56 325 GLY A CA 1
ATOM 2341 C C . GLY A 1 325 ? 24.964 -11.811 -54.398 1.00 84.56 325 GLY A C 1
ATOM 2342 O O . GLY A 1 325 ? 25.845 -11.755 -53.536 1.00 84.56 325 GLY A O 1
ATOM 2343 N N . PHE A 1 326 ? 24.496 -10.715 -54.996 1.00 88.25 326 PHE A N 1
ATOM 2344 C CA . PHE A 1 326 ? 25.029 -9.385 -54.673 1.00 88.25 326 PHE A CA 1
ATOM 2345 C C . PHE A 1 326 ? 24.565 -8.866 -53.309 1.00 88.25 326 PHE A C 1
ATOM 2347 O O . PHE A 1 326 ? 25.174 -7.932 -52.801 1.00 88.25 326 PHE A O 1
ATOM 2354 N N . SER A 1 327 ? 23.556 -9.480 -52.678 1.00 80.50 327 SER A N 1
ATOM 2355 C CA . SER A 1 327 ? 23.167 -9.122 -51.306 1.00 80.50 327 SER A CA 1
ATOM 2356 C C . SER A 1 327 ? 24.149 -9.646 -50.246 1.00 80.50 327 SER A C 1
ATOM 2358 O O . SER A 1 327 ? 24.152 -9.138 -49.132 1.00 80.50 327 SER A O 1
ATOM 2360 N N . ASN A 1 328 ? 24.975 -10.648 -50.586 1.00 79.44 328 ASN A N 1
ATOM 2361 C CA . ASN A 1 328 ? 25.942 -11.292 -49.682 1.00 79.44 328 ASN A CA 1
ATOM 2362 C C . ASN A 1 328 ? 27.406 -11.096 -50.119 1.00 79.44 328 ASN A C 1
ATOM 2364 O O . ASN A 1 328 ? 28.321 -11.627 -49.493 1.00 79.44 328 ASN A O 1
ATOM 2368 N N . SER A 1 329 ? 27.632 -10.345 -51.197 1.00 82.31 329 SER A N 1
ATOM 2369 C CA . SER A 1 329 ? 28.963 -10.000 -51.701 1.00 82.31 329 SER A CA 1
ATOM 2370 C C . SER A 1 329 ? 29.295 -8.557 -51.326 1.00 82.31 329 SER A C 1
ATOM 2372 O O . SER A 1 329 ? 28.398 -7.718 -51.261 1.00 82.31 329 SER A O 1
ATOM 2374 N N . LEU A 1 330 ? 30.576 -8.242 -51.102 1.00 82.81 330 LEU A N 1
ATOM 2375 C CA . LEU A 1 330 ? 30.999 -6.861 -50.852 1.00 82.81 330 LEU A CA 1
ATOM 2376 C C . LEU A 1 330 ? 30.621 -5.979 -52.051 1.00 82.81 330 LEU A C 1
ATOM 2378 O O . LEU A 1 330 ? 31.195 -6.105 -53.134 1.00 82.81 330 LEU A O 1
ATOM 2382 N N . ALA A 1 331 ? 29.649 -5.090 -51.851 1.00 86.44 331 ALA A N 1
ATOM 2383 C CA . ALA A 1 331 ? 29.301 -4.081 -52.837 1.00 86.44 331 ALA A CA 1
ATOM 2384 C C . ALA A 1 331 ? 30.460 -3.076 -52.998 1.00 86.44 331 ALA A C 1
ATOM 2386 O O . ALA A 1 331 ? 31.232 -2.867 -52.056 1.00 86.44 331 ALA A O 1
ATOM 2387 N N . PRO A 1 332 ? 30.597 -2.425 -54.168 1.00 88.75 332 PRO A N 1
ATOM 2388 C CA . PRO A 1 332 ? 31.638 -1.427 -54.377 1.00 88.75 332 PRO A CA 1
ATOM 2389 C C . PRO A 1 332 ? 31.574 -0.326 -53.309 1.00 88.75 332 PRO A C 1
ATOM 2391 O O . PRO A 1 332 ? 30.491 0.158 -52.985 1.00 88.75 332 PRO A O 1
ATOM 2394 N N . SER A 1 333 ? 32.726 0.087 -52.770 1.00 82.62 333 SER A N 1
ATOM 2395 C CA . SER A 1 333 ? 32.822 1.163 -51.775 1.00 82.62 333 SER A CA 1
ATOM 2396 C C . SER A 1 333 ? 32.297 2.466 -52.386 1.00 82.62 333 SER A C 1
ATOM 2398 O O . SER A 1 333 ? 33.007 3.086 -53.170 1.00 82.62 333 SER A O 1
ATOM 2400 N N . LEU A 1 334 ? 31.066 2.866 -52.040 1.00 85.44 334 LEU A N 1
ATOM 2401 C CA . LEU A 1 334 ? 30.297 3.985 -52.629 1.00 85.44 334 LEU A CA 1
ATOM 2402 C C . LEU A 1 334 ? 29.608 3.699 -53.977 1.00 85.44 334 LEU A C 1
ATOM 2404 O O . LEU A 1 334 ? 29.277 4.630 -54.709 1.00 85.44 334 LEU A O 1
ATOM 2408 N N . GLY A 1 335 ? 29.385 2.433 -54.326 1.00 86.31 335 GLY A N 1
ATOM 2409 C CA . GLY A 1 335 ? 28.688 2.059 -55.556 1.00 86.31 335 GLY A CA 1
ATOM 2410 C C . GLY A 1 335 ? 27.432 1.231 -55.324 1.00 86.31 335 GLY A C 1
ATOM 2411 O O . GLY A 1 335 ? 27.129 0.796 -54.215 1.00 86.31 335 GLY A O 1
ATOM 2412 N N . LEU A 1 336 ? 26.717 0.997 -56.420 1.00 91.00 336 LEU A N 1
ATOM 2413 C CA . LEU A 1 336 ? 25.528 0.159 -56.474 1.00 91.00 336 LEU A CA 1
ATOM 2414 C C . LEU A 1 336 ? 25.821 -1.063 -57.350 1.00 91.00 336 LEU A C 1
ATOM 2416 O O . LEU A 1 336 ? 26.102 -0.926 -58.540 1.00 91.00 336 LEU A O 1
ATOM 2420 N N . ALA A 1 337 ? 25.739 -2.253 -56.765 1.00 89.19 337 ALA A N 1
ATOM 2421 C CA . ALA A 1 337 ? 25.764 -3.519 -57.483 1.00 89.19 337 ALA A CA 1
ATOM 2422 C C . ALA A 1 337 ? 24.349 -4.102 -57.505 1.00 89.19 337 ALA A C 1
ATOM 2424 O O . ALA A 1 337 ? 23.812 -4.454 -56.458 1.00 89.19 337 ALA A O 1
ATOM 2425 N N . VAL A 1 338 ? 23.750 -4.218 -58.694 1.00 91.88 338 VAL A N 1
ATOM 2426 C CA . VAL A 1 338 ? 22.423 -4.831 -58.875 1.00 91.88 338 VAL A CA 1
ATOM 2427 C C . VAL A 1 338 ? 22.545 -6.116 -59.680 1.00 91.88 338 VAL A C 1
ATOM 2429 O O . VAL A 1 338 ? 23.098 -6.120 -60.778 1.00 91.88 338 VAL A O 1
ATOM 2432 N N . GLN A 1 339 ? 22.036 -7.212 -59.128 1.00 90.38 339 GLN A N 1
ATOM 2433 C CA . GLN A 1 339 ? 21.926 -8.499 -59.794 1.00 90.38 339 GLN A CA 1
ATOM 2434 C C . GLN A 1 339 ? 20.546 -8.606 -60.436 1.00 90.38 339 GLN A C 1
ATOM 2436 O O . GLN A 1 339 ? 19.529 -8.531 -59.749 1.00 90.38 339 GLN A O 1
ATOM 2441 N N . GLY A 1 340 ? 20.526 -8.808 -61.751 1.00 89.44 340 GLY A N 1
ATOM 2442 C CA . GLY A 1 340 ? 19.315 -8.787 -62.566 1.00 89.44 340 GLY A CA 1
ATOM 2443 C C . GLY A 1 340 ? 19.289 -7.582 -63.502 1.00 89.44 340 GLY A C 1
ATOM 2444 O O . GLY A 1 340 ? 20.302 -6.911 -63.701 1.00 89.44 340 GLY A O 1
ATOM 2445 N N . ASN A 1 341 ? 18.129 -7.327 -64.097 1.00 92.12 341 ASN A N 1
ATOM 2446 C CA . ASN A 1 341 ? 17.956 -6.234 -65.043 1.00 92.12 341 ASN A CA 1
ATOM 2447 C C . ASN A 1 341 ? 17.557 -4.942 -64.317 1.00 92.12 341 ASN A C 1
ATOM 2449 O O . ASN A 1 341 ? 16.582 -4.924 -63.568 1.00 92.12 341 ASN A O 1
ATOM 2453 N N . VAL A 1 342 ? 18.267 -3.848 -64.587 1.00 93.94 342 VAL A N 1
ATOM 2454 C CA . VAL A 1 342 ? 17.951 -2.505 -64.090 1.00 93.94 342 VAL A CA 1
ATOM 2455 C C . VAL A 1 342 ? 17.154 -1.753 -65.152 1.00 93.94 342 VAL A C 1
ATOM 2457 O O . VAL A 1 342 ? 17.656 -1.465 -66.240 1.00 93.94 342 VAL A O 1
ATOM 2460 N N . GLY A 1 343 ? 15.901 -1.435 -64.836 1.00 90.00 343 GLY A N 1
ATOM 2461 C CA . GLY A 1 343 ? 15.055 -0.564 -65.647 1.00 90.00 343 GLY A CA 1
ATOM 2462 C C . GLY A 1 343 ? 15.105 0.878 -65.148 1.00 90.00 343 GLY A C 1
ATOM 2463 O O . GLY A 1 343 ? 14.850 1.130 -63.974 1.00 90.00 343 GLY A O 1
ATOM 2464 N N . VAL A 1 344 ? 15.392 1.832 -66.035 1.00 90.38 344 VAL A N 1
ATOM 2465 C CA . VAL A 1 344 ? 15.234 3.272 -65.774 1.00 90.38 344 VAL A CA 1
ATOM 2466 C C . VAL A 1 344 ? 14.146 3.796 -66.705 1.00 90.38 344 VAL A C 1
ATOM 2468 O O . VAL A 1 344 ? 14.283 3.727 -67.925 1.00 90.38 344 VAL A O 1
ATOM 2471 N N . GLY A 1 345 ? 13.034 4.263 -66.135 1.00 87.44 345 GLY A N 1
ATOM 2472 C CA . GLY A 1 345 ? 11.846 4.663 -66.904 1.00 87.44 345 GLY A CA 1
ATOM 2473 C C . GLY A 1 345 ? 11.024 3.491 -67.463 1.00 87.44 345 GLY A C 1
ATOM 2474 O O . GLY A 1 345 ? 10.115 3.708 -68.256 1.00 87.44 345 GLY A O 1
ATOM 2475 N N . THR A 1 346 ? 11.323 2.250 -67.060 1.00 90.44 346 THR A N 1
ATOM 2476 C CA . THR A 1 346 ? 10.582 1.042 -67.454 1.00 90.44 346 THR A CA 1
ATOM 2477 C C . THR A 1 346 ? 10.529 0.024 -66.323 1.00 90.44 346 THR A C 1
ATOM 2479 O O . THR A 1 346 ? 11.487 -0.125 -65.568 1.00 90.44 346 THR A O 1
ATOM 2482 N N . THR A 1 347 ? 9.422 -0.710 -66.236 1.00 92.25 347 THR A N 1
ATOM 2483 C CA . THR A 1 347 ? 9.239 -1.848 -65.322 1.00 92.25 347 THR A CA 1
ATOM 2484 C C . THR A 1 347 ? 9.534 -3.195 -65.987 1.00 92.25 347 THR A C 1
ATOM 2486 O O . THR A 1 347 ? 9.536 -4.220 -65.317 1.00 92.25 347 THR A O 1
ATOM 2489 N N . SER A 1 348 ? 9.791 -3.212 -67.300 1.00 93.31 348 SER A N 1
ATOM 2490 C CA . SER A 1 348 ? 10.079 -4.420 -68.086 1.00 93.31 348 SER A CA 1
ATOM 2491 C C . SER A 1 348 ? 11.404 -4.268 -68.847 1.00 93.31 348 SER A C 1
ATOM 2493 O O . SER A 1 348 ? 11.421 -4.065 -70.066 1.00 93.31 348 SER A O 1
ATOM 2495 N N . PRO A 1 349 ? 12.550 -4.287 -68.146 1.00 94.75 349 PRO A N 1
ATOM 2496 C CA . PRO A 1 349 ? 13.852 -4.151 -68.784 1.00 94.75 349 PRO A CA 1
ATOM 2497 C C . PRO A 1 349 ? 14.201 -5.381 -69.649 1.00 94.75 349 PRO A C 1
ATOM 2499 O O . PRO A 1 349 ? 14.199 -6.511 -69.162 1.00 94.75 349 PRO A O 1
ATOM 2502 N N . LEU A 1 350 ? 14.524 -5.158 -70.933 1.00 92.75 350 LEU A N 1
ATOM 2503 C CA . LEU A 1 350 ? 14.818 -6.214 -71.925 1.00 92.75 350 LEU A CA 1
ATOM 2504 C C . LEU A 1 350 ? 16.295 -6.645 -71.952 1.00 92.75 350 LEU A C 1
ATOM 2506 O O . LEU A 1 350 ? 16.663 -7.594 -72.638 1.00 92.75 350 LEU A O 1
ATOM 2510 N N . ALA A 1 351 ? 17.145 -5.933 -71.220 1.00 90.50 351 ALA A N 1
ATOM 2511 C CA . ALA A 1 351 ? 18.565 -6.206 -71.053 1.00 90.50 351 ALA A CA 1
ATOM 2512 C C . ALA A 1 351 ? 18.981 -5.832 -69.625 1.00 90.50 351 ALA A C 1
ATOM 2514 O O . ALA A 1 351 ? 18.220 -5.177 -68.909 1.00 90.50 351 ALA A O 1
ATOM 2515 N N . ASN A 1 352 ? 20.208 -6.196 -69.241 1.00 90.00 352 ASN A N 1
ATOM 2516 C CA . ASN A 1 352 ? 20.755 -5.922 -67.907 1.00 90.00 352 ASN A CA 1
ATOM 2517 C C . ASN A 1 352 ? 20.647 -4.444 -67.501 1.00 90.00 352 ASN A C 1
ATOM 2519 O O . ASN A 1 352 ? 20.460 -4.145 -66.328 1.00 90.00 352 ASN A O 1
ATOM 2523 N N . LEU A 1 353 ? 20.731 -3.525 -68.465 1.00 91.25 353 LEU A N 1
ATOM 2524 C CA . LEU A 1 353 ? 20.381 -2.121 -68.285 1.00 91.25 353 LEU A CA 1
ATOM 2525 C C . LEU A 1 353 ? 19.462 -1.693 -69.433 1.00 91.25 353 LEU A C 1
ATOM 2527 O O . LEU A 1 353 ? 19.870 -1.725 -70.594 1.00 91.25 353 LEU A O 1
ATOM 2531 N N . HIS A 1 354 ? 18.236 -1.286 -69.108 1.00 89.81 354 HIS A N 1
ATOM 2532 C CA . HIS A 1 354 ? 17.272 -0.734 -70.060 1.00 89.81 354 HIS A CA 1
ATOM 2533 C C . HIS A 1 354 ? 16.847 0.653 -69.583 1.00 89.81 354 HIS A C 1
ATOM 2535 O O . HIS A 1 354 ? 16.129 0.789 -68.594 1.00 89.81 354 HIS A O 1
ATOM 2541 N N . VAL A 1 355 ? 17.290 1.682 -70.299 1.00 89.19 355 VAL A N 1
ATOM 2542 C CA . VAL A 1 355 ? 16.877 3.067 -70.069 1.00 89.19 355 VAL A CA 1
ATOM 2543 C C . VAL A 1 355 ? 15.897 3.455 -71.170 1.00 89.19 355 VAL A C 1
ATOM 2545 O O . VAL A 1 355 ? 16.257 3.432 -72.346 1.00 89.19 355 VAL A O 1
ATOM 2548 N N . VAL A 1 356 ? 14.664 3.799 -70.801 1.00 86.12 356 VAL A N 1
ATOM 2549 C CA . VAL A 1 356 ? 13.697 4.406 -71.723 1.00 86.12 356 VAL A CA 1
ATOM 2550 C C . VAL A 1 356 ? 13.887 5.918 -71.669 1.00 86.12 356 VAL A C 1
ATOM 2552 O O . VAL A 1 356 ? 13.607 6.549 -70.654 1.00 86.12 356 VAL A O 1
ATOM 2555 N N . GLY A 1 357 ? 14.394 6.491 -72.760 1.00 84.00 357 GLY A N 1
ATOM 2556 C CA . GLY A 1 357 ? 14.734 7.910 -72.866 1.00 84.00 357 GLY A CA 1
ATOM 2557 C C . GLY A 1 357 ? 16.153 8.131 -73.389 1.00 84.00 357 GLY A C 1
ATOM 2558 O O . GLY A 1 357 ? 16.802 7.209 -73.881 1.00 84.00 357 GLY A O 1
ATOM 2559 N N . GLN A 1 358 ? 16.636 9.371 -73.309 1.00 75.62 358 GLN A N 1
ATOM 2560 C CA . GLN A 1 358 ? 18.003 9.709 -73.704 1.00 75.62 358 GLN A CA 1
ATOM 2561 C C . GLN A 1 358 ? 18.976 9.389 -72.568 1.00 75.62 358 GLN A C 1
ATOM 2563 O O . GLN A 1 358 ? 18.841 9.898 -71.456 1.00 75.62 358 GLN A O 1
ATOM 2568 N N . CYS A 1 359 ? 19.995 8.584 -72.858 1.00 76.38 359 CYS A N 1
ATOM 2569 C CA . CYS A 1 359 ? 21.151 8.471 -71.979 1.00 76.38 359 CYS A CA 1
ATOM 2570 C C . CYS A 1 359 ? 22.038 9.701 -72.189 1.00 76.38 359 CYS A C 1
ATOM 2572 O O . CYS A 1 359 ? 22.605 9.873 -73.269 1.00 76.38 359 CYS A O 1
ATOM 2574 N N . VAL A 1 360 ? 22.189 10.540 -71.165 1.00 74.06 360 VAL A N 1
ATOM 2575 C CA . VAL A 1 360 ? 23.200 11.602 -71.176 1.00 74.06 360 VAL A CA 1
ATOM 2576 C C . VAL A 1 360 ? 24.543 10.962 -70.851 1.00 74.06 360 VAL A C 1
ATOM 2578 O O . VAL A 1 360 ? 24.906 10.764 -69.695 1.00 74.06 360 VAL A O 1
ATOM 2581 N N . THR A 1 361 ? 25.274 10.584 -71.889 1.00 68.69 361 THR A N 1
ATOM 2582 C CA . THR A 1 361 ? 26.688 10.240 -71.771 1.00 68.69 361 THR A CA 1
ATOM 2583 C C . THR A 1 361 ? 27.477 11.529 -71.935 1.00 68.69 361 THR A C 1
ATOM 2585 O O . THR A 1 361 ? 27.280 12.202 -72.941 1.00 68.69 361 THR A O 1
ATOM 2588 N N . GLY A 1 362 ? 28.329 11.892 -70.973 1.00 68.06 362 GLY A N 1
ATOM 2589 C CA . GLY A 1 362 ? 29.240 13.033 -71.127 1.00 68.06 362 GLY A CA 1
ATOM 2590 C C . GLY A 1 362 ? 30.251 12.753 -72.242 1.00 68.06 362 GLY A C 1
ATOM 2591 O O . GLY A 1 362 ? 29.938 12.822 -73.425 1.00 68.06 362 GLY A O 1
ATOM 2592 N N . ASP A 1 363 ? 31.448 12.313 -71.872 1.00 65.00 363 ASP A N 1
ATOM 2593 C CA . ASP A 1 363 ? 32.515 12.037 -72.848 1.00 65.00 363 ASP A CA 1
ATOM 2594 C C . ASP A 1 363 ? 32.494 10.593 -73.374 1.00 65.00 363 ASP A C 1
ATOM 2596 O O . ASP A 1 363 ? 33.398 10.146 -74.086 1.00 65.00 363 ASP A O 1
ATOM 2600 N N . THR A 1 364 ? 31.478 9.811 -72.997 1.00 62.12 364 THR A N 1
ATOM 2601 C CA . THR A 1 364 ? 31.404 8.399 -73.367 1.00 62.12 364 THR A CA 1
ATOM 2602 C C . THR A 1 364 ? 31.042 8.288 -74.842 1.00 62.12 364 THR A C 1
ATOM 2604 O O . THR A 1 364 ? 29.877 8.354 -75.228 1.00 62.12 364 THR A O 1
ATOM 2607 N N . LEU A 1 365 ? 32.058 8.101 -75.686 1.00 61.47 365 LEU A N 1
ATOM 2608 C CA . LEU A 1 365 ? 31.888 7.765 -77.094 1.00 61.47 365 LEU A CA 1
ATOM 2609 C C . LEU A 1 365 ? 31.070 6.471 -77.199 1.00 61.47 365 LEU A C 1
ATOM 2611 O O . LEU A 1 365 ? 31.599 5.365 -77.059 1.00 61.47 365 LEU A O 1
ATOM 2615 N N . LEU A 1 366 ? 29.767 6.599 -77.456 1.00 65.75 366 LEU A N 1
ATOM 2616 C CA . LEU A 1 366 ? 28.927 5.457 -77.792 1.00 65.75 366 LEU A CA 1
ATOM 2617 C C . LEU A 1 366 ? 29.509 4.817 -79.051 1.00 65.75 366 LEU A C 1
ATOM 2619 O O . LEU A 1 366 ? 29.646 5.461 -80.095 1.00 65.75 366 LEU A O 1
ATOM 2623 N N . LYS A 1 367 ? 29.904 3.546 -78.941 1.00 58.28 367 LYS A N 1
ATOM 2624 C CA . LYS A 1 367 ? 30.613 2.815 -79.993 1.00 58.28 367 LYS A CA 1
ATOM 2625 C C . LYS A 1 367 ? 29.683 2.601 -81.190 1.00 58.28 367 LYS A C 1
ATOM 2627 O O . LYS A 1 367 ? 29.047 1.561 -81.336 1.00 58.28 367 LYS A O 1
ATOM 2632 N N . ARG A 1 368 ? 29.589 3.593 -82.075 1.00 61.75 368 ARG A N 1
ATOM 2633 C CA . ARG A 1 368 ? 28.819 3.497 -83.315 1.00 61.75 368 ARG A CA 1
ATOM 2634 C C . ARG A 1 368 ? 29.610 2.615 -84.282 1.00 61.75 368 ARG A C 1
ATOM 2636 O O . ARG A 1 368 ? 30.637 3.036 -84.812 1.00 61.75 368 ARG A O 1
ATOM 2643 N N . ARG A 1 369 ? 29.173 1.366 -84.489 1.00 56.47 369 ARG A N 1
ATOM 2644 C CA . ARG A 1 369 ? 29.816 0.426 -85.424 1.00 56.47 369 ARG A CA 1
ATOM 2645 C C . ARG A 1 369 ? 29.677 0.956 -86.854 1.00 56.47 369 ARG A C 1
ATOM 2647 O O . ARG A 1 369 ? 28.696 0.664 -87.531 1.00 56.47 369 ARG A O 1
ATOM 2654 N N . ARG A 1 370 ? 30.655 1.733 -87.330 1.00 57.19 370 ARG A N 1
ATOM 2655 C CA . ARG A 1 370 ? 30.754 2.095 -88.751 1.00 57.19 370 ARG A CA 1
ATOM 2656 C C . ARG A 1 370 ? 30.964 0.815 -89.564 1.00 57.19 370 ARG A C 1
ATOM 2658 O O . ARG A 1 370 ? 31.911 0.069 -89.318 1.00 57.19 370 ARG A O 1
ATOM 2665 N N . ARG A 1 371 ? 30.060 0.532 -90.506 1.00 60.12 371 ARG A N 1
ATOM 2666 C CA . ARG A 1 371 ? 30.202 -0.590 -91.444 1.00 60.12 371 ARG A CA 1
ATOM 2667 C C . ARG A 1 371 ? 31.352 -0.256 -92.406 1.00 60.12 371 ARG A C 1
ATOM 2669 O O . ARG A 1 371 ? 31.437 0.865 -92.895 1.00 60.12 371 ARG A O 1
ATOM 2676 N N . LYS A 1 372 ? 32.272 -1.202 -92.610 1.00 53.53 372 LYS A N 1
ATOM 2677 C CA . LYS A 1 372 ? 33.482 -1.039 -93.434 1.00 53.53 372 LYS A CA 1
ATOM 2678 C C . LYS A 1 372 ? 33.073 -0.723 -94.883 1.00 53.53 372 LYS A C 1
ATOM 2680 O O . LYS A 1 372 ? 32.382 -1.545 -95.484 1.00 53.53 372 LYS A O 1
ATOM 2685 N N . ARG A 1 373 ? 33.473 0.443 -95.419 1.00 56.00 373 ARG A N 1
ATOM 2686 C CA . ARG A 1 373 ? 33.287 0.792 -96.842 1.00 56.00 373 ARG A CA 1
ATOM 2687 C C . ARG A 1 373 ? 33.966 -0.283 -97.701 1.00 56.00 373 ARG A C 1
ATOM 2689 O O . ARG A 1 373 ? 35.108 -0.651 -97.423 1.00 56.00 373 ARG A O 1
ATOM 2696 N N . ARG A 1 374 ? 33.252 -0.809 -98.697 1.00 54.72 374 ARG A N 1
ATOM 2697 C CA . ARG A 1 374 ? 33.823 -1.639 -99.764 1.00 54.72 374 ARG A CA 1
ATOM 2698 C C . ARG A 1 374 ? 34.071 -0.719 -100.956 1.00 54.72 37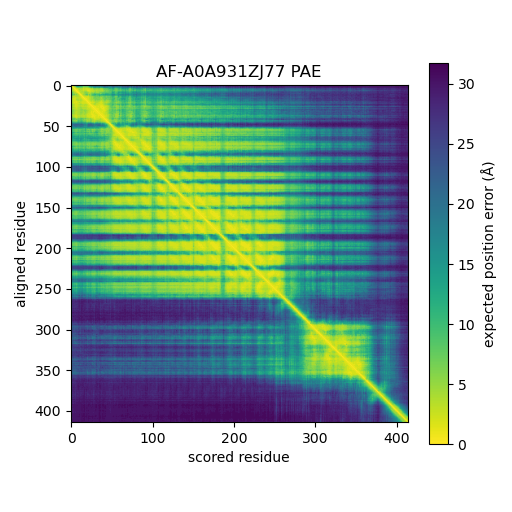4 ARG A C 1
ATOM 2700 O O . ARG A 1 374 ? 33.153 -0.014 -101.351 1.00 54.72 374 ARG A O 1
ATOM 2707 N N . THR A 1 375 ? 35.288 -0.709 -101.480 1.00 50.19 375 THR A N 1
ATOM 2708 C CA . THR A 1 375 ? 35.609 -0.077 -102.764 1.00 50.19 375 THR A CA 1
ATOM 2709 C C . THR A 1 375 ? 35.310 -1.104 -103.854 1.00 50.19 375 THR A C 1
ATOM 2711 O O . THR A 1 375 ? 35.782 -2.236 -103.738 1.00 50.19 375 THR A O 1
ATOM 2714 N N . MET A 1 376 ? 34.495 -0.755 -104.848 1.00 54.38 376 MET A N 1
ATOM 2715 C CA . MET A 1 376 ? 34.387 -1.525 -106.094 1.00 54.38 376 MET A CA 1
ATOM 2716 C C . MET A 1 376 ? 35.373 -0.952 -107.127 1.00 54.38 376 MET A C 1
ATOM 2718 O O . MET A 1 376 ? 35.825 0.187 -106.974 1.00 54.38 376 MET A O 1
ATOM 2722 N N . ASP A 1 377 ? 35.770 -1.777 -108.101 1.00 57.59 377 ASP A N 1
ATOM 2723 C CA . ASP A 1 377 ? 36.903 -1.574 -109.030 1.00 57.59 377 ASP A CA 1
ATOM 2724 C C . ASP A 1 377 ? 36.758 -0.368 -109.987 1.00 57.59 377 ASP A C 1
ATOM 2726 O O . ASP A 1 377 ? 37.659 -0.062 -110.763 1.00 57.59 377 ASP A O 1
ATOM 2730 N N . 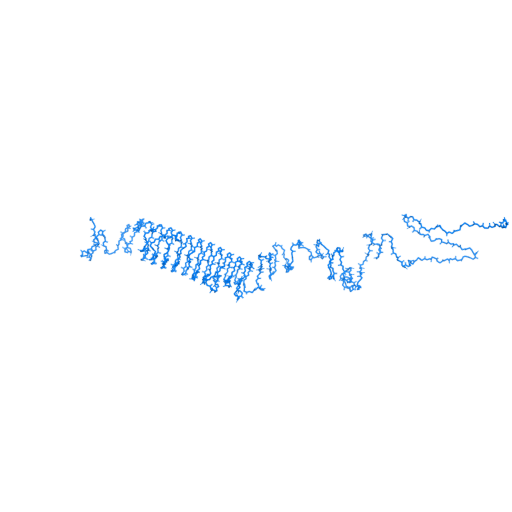ASP A 1 378 ? 35.649 0.358 -109.905 1.00 54.12 378 ASP A N 1
ATOM 2731 C CA . ASP A 1 378 ? 35.250 1.453 -110.786 1.00 54.12 378 ASP A CA 1
ATOM 2732 C C . ASP A 1 378 ? 35.477 2.846 -110.162 1.00 54.12 378 ASP A C 1
ATOM 2734 O O . ASP A 1 378 ? 35.206 3.869 -110.786 1.00 54.12 378 ASP A O 1
ATOM 2738 N N . GLY A 1 379 ? 35.988 2.923 -108.929 1.00 57.50 379 GLY A N 1
ATOM 2739 C CA . GLY A 1 379 ? 36.370 4.194 -108.301 1.00 57.50 379 GLY A CA 1
ATOM 2740 C C . GLY A 1 379 ? 35.217 5.066 -107.779 1.00 57.50 379 GLY A C 1
ATOM 2741 O O . GLY A 1 379 ? 35.486 6.138 -107.234 1.00 57.50 379 GLY A O 1
ATOM 2742 N N . GLU A 1 380 ? 33.959 4.622 -107.852 1.00 47.34 380 GLU A N 1
ATOM 2743 C CA . GLU A 1 380 ? 32.848 5.286 -107.159 1.00 47.34 380 GLU A CA 1
ATOM 2744 C C . GLU A 1 380 ? 32.726 4.814 -105.699 1.00 47.34 380 GLU A C 1
ATOM 2746 O O . GLU A 1 380 ? 32.682 3.622 -105.385 1.00 47.34 380 GLU A O 1
ATOM 2751 N N . ILE A 1 381 ? 32.693 5.778 -104.773 1.00 53.66 381 ILE A N 1
ATOM 2752 C CA . ILE A 1 381 ? 32.482 5.539 -103.342 1.00 53.66 381 ILE A CA 1
ATOM 2753 C C . ILE A 1 381 ? 30.983 5.641 -103.069 1.00 53.66 381 ILE A C 1
ATOM 2755 O O . ILE A 1 381 ? 30.439 6.742 -103.034 1.00 53.66 381 ILE A O 1
ATOM 2759 N N . GLU A 1 382 ? 30.324 4.514 -102.798 1.00 49.78 382 GLU A N 1
ATOM 2760 C CA . GLU A 1 382 ? 28.972 4.537 -102.239 1.00 49.78 382 GLU A CA 1
ATOM 2761 C C . GLU A 1 382 ? 29.062 4.947 -100.760 1.00 49.78 382 GLU A C 1
ATOM 2763 O O . GLU A 1 382 ? 29.528 4.191 -99.894 1.00 49.78 382 GLU A O 1
ATOM 2768 N N . ASP A 1 383 ? 28.672 6.186 -100.456 1.00 51.19 383 ASP A N 1
ATOM 2769 C CA . ASP A 1 383 ? 28.547 6.641 -99.079 1.00 51.19 383 ASP A CA 1
ATOM 2770 C C . ASP A 1 383 ? 27.245 6.085 -98.502 1.00 51.19 383 ASP A C 1
ATOM 2772 O O . ASP A 1 383 ? 26.172 6.672 -98.610 1.00 51.19 383 ASP A O 1
ATOM 2776 N N . GLY A 1 384 ? 27.327 4.879 -97.942 1.00 48.97 384 GLY A N 1
ATOM 2777 C CA . GLY A 1 384 ? 26.218 4.279 -97.218 1.00 48.97 384 GLY A CA 1
ATOM 2778 C C . GLY A 1 384 ? 25.912 5.106 -95.974 1.00 48.97 384 GLY A C 1
ATOM 2779 O O . GLY A 1 384 ? 26.488 4.854 -94.910 1.00 48.97 384 GLY A O 1
ATOM 2780 N N . ASP A 1 385 ? 25.009 6.078 -96.103 1.00 47.09 385 ASP A N 1
ATOM 2781 C CA . ASP A 1 385 ? 24.408 6.767 -94.971 1.00 47.09 385 ASP A CA 1
ATOM 2782 C C . ASP A 1 385 ? 23.951 5.719 -93.955 1.00 47.09 385 ASP A C 1
ATOM 2784 O O . ASP A 1 385 ? 23.278 4.733 -94.275 1.00 47.09 385 ASP A O 1
ATOM 2788 N N . LEU A 1 386 ? 24.368 5.909 -92.704 1.00 46.16 386 LEU A N 1
ATOM 2789 C CA . LEU A 1 386 ? 23.930 5.086 -91.588 1.00 46.16 386 LEU A CA 1
ATOM 2790 C C . LEU A 1 386 ? 22.417 5.266 -91.448 1.00 46.16 386 LEU A C 1
ATOM 2792 O O . LEU A 1 386 ? 21.979 6.165 -90.731 1.00 46.16 386 LEU A O 1
ATOM 2796 N N . LYS A 1 387 ? 21.627 4.403 -92.098 1.00 40.50 387 LYS A N 1
ATOM 2797 C CA . LYS A 1 387 ? 20.212 4.226 -91.779 1.00 40.50 387 LYS A CA 1
ATOM 2798 C C . LYS A 1 387 ? 20.138 3.911 -90.284 1.00 40.50 387 LYS A C 1
ATOM 2800 O O . LYS A 1 387 ? 20.500 2.819 -89.851 1.00 40.50 387 LYS A O 1
ATOM 2805 N N . MET A 1 388 ? 19.738 4.898 -89.483 1.00 42.19 388 MET A N 1
ATOM 2806 C CA . MET A 1 388 ? 19.128 4.635 -88.186 1.00 42.19 388 MET A CA 1
ATOM 2807 C C . MET A 1 388 ? 17.830 3.907 -88.509 1.00 42.19 388 MET A C 1
ATOM 2809 O O . MET A 1 388 ? 16.828 4.528 -88.855 1.00 42.19 388 MET A O 1
ATOM 2813 N N . GLU A 1 389 ? 17.871 2.579 -88.506 1.00 38.16 389 GLU A N 1
ATOM 2814 C CA . GLU A 1 389 ? 16.646 1.800 -88.531 1.00 38.16 389 GLU A CA 1
ATOM 2815 C C . GLU A 1 389 ? 15.870 2.133 -87.253 1.00 38.16 389 GLU A C 1
ATOM 2817 O O . GLU A 1 389 ? 16.329 1.859 -86.149 1.00 38.16 389 GLU A O 1
ATOM 2822 N N . HIS A 1 390 ? 14.728 2.797 -87.443 1.00 40.22 390 HIS A N 1
ATOM 2823 C CA . HIS A 1 390 ? 13.668 3.016 -86.461 1.00 40.22 390 HIS A CA 1
ATOM 2824 C C . HIS A 1 390 ? 14.098 3.642 -85.124 1.00 40.22 390 HIS A C 1
ATOM 2826 O O . HIS A 1 390 ? 14.206 2.974 -84.099 1.00 40.22 390 HIS A O 1
ATOM 2832 N N . LEU A 1 391 ? 14.187 4.973 -85.102 1.00 35.06 391 LEU A N 1
ATOM 2833 C CA . LEU A 1 391 ? 13.774 5.717 -83.913 1.00 35.06 391 LEU A CA 1
ATOM 2834 C C . LEU A 1 391 ? 12.357 6.251 -84.164 1.00 35.06 391 LEU A C 1
ATOM 2836 O O . LEU A 1 391 ? 12.173 6.995 -85.132 1.00 35.06 391 LEU A O 1
ATOM 2840 N N . PRO A 1 392 ? 11.349 5.887 -83.351 1.00 40.75 392 PRO A N 1
ATOM 2841 C CA . PRO A 1 392 ? 10.067 6.569 -83.397 1.00 40.75 392 PRO A CA 1
ATOM 2842 C C . PRO A 1 392 ? 10.275 8.039 -83.000 1.00 40.75 392 PRO A C 1
ATOM 2844 O O . PRO A 1 392 ? 10.760 8.347 -81.917 1.00 40.75 392 PRO A O 1
ATOM 2847 N N . SER A 1 393 ? 9.961 8.912 -83.956 1.00 43.47 393 SER A N 1
ATOM 2848 C CA . SER A 1 393 ? 9.604 10.330 -83.865 1.00 43.47 393 SER A CA 1
ATOM 2849 C C . SER A 1 393 ? 10.049 11.102 -82.611 1.00 43.47 393 SER A C 1
ATOM 2851 O O . SER A 1 393 ? 9.339 11.087 -81.614 1.00 43.47 393 SER A O 1
ATOM 2853 N N . ILE A 1 394 ? 11.134 11.886 -82.708 1.00 36.50 394 ILE A N 1
ATOM 2854 C CA . ILE A 1 394 ? 11.151 13.322 -82.344 1.00 36.50 394 ILE A CA 1
ATOM 2855 C C . ILE A 1 394 ? 12.470 13.989 -82.796 1.00 36.50 394 ILE A C 1
ATOM 2857 O O . ILE A 1 394 ? 13.555 13.739 -82.285 1.00 36.50 394 ILE A O 1
ATOM 2861 N N . LEU A 1 395 ? 12.296 14.813 -83.832 1.00 33.22 395 LEU A N 1
ATOM 2862 C CA . LEU A 1 395 ? 12.985 16.042 -84.237 1.00 33.22 395 LEU A CA 1
ATOM 2863 C C . LEU A 1 395 ? 14.528 16.130 -84.224 1.00 33.22 395 LEU A C 1
ATOM 2865 O O . LEU A 1 395 ? 15.183 16.420 -83.228 1.00 33.22 395 LEU A O 1
ATOM 2869 N N . ILE A 1 396 ? 15.056 16.023 -85.444 1.00 37.41 396 ILE A N 1
ATOM 2870 C CA . ILE A 1 396 ? 16.384 16.416 -85.919 1.00 37.41 396 ILE A CA 1
ATOM 2871 C C . ILE A 1 396 ? 16.547 17.943 -85.821 1.00 37.41 396 ILE A C 1
ATOM 2873 O O . ILE A 1 396 ? 15.903 18.684 -86.560 1.00 37.41 396 ILE A O 1
ATOM 2877 N N . ILE A 1 397 ? 17.468 18.413 -84.982 1.00 38.72 397 ILE A N 1
ATOM 2878 C CA . ILE A 1 397 ? 18.155 19.696 -85.173 1.00 38.72 397 ILE A CA 1
ATOM 2879 C C . ILE A 1 397 ? 19.641 19.396 -85.012 1.00 38.72 397 ILE A C 1
ATOM 2881 O O . ILE A 1 397 ? 20.072 19.067 -83.917 1.00 38.72 397 ILE A O 1
ATOM 2885 N N . ILE A 1 398 ? 20.369 19.419 -86.129 1.00 37.19 398 ILE A N 1
ATOM 2886 C CA . ILE A 1 398 ? 21.811 19.674 -86.337 1.00 37.19 398 ILE A CA 1
ATOM 2887 C C . ILE A 1 398 ? 22.140 19.030 -87.696 1.00 37.19 398 ILE A C 1
ATOM 2889 O O . ILE A 1 398 ? 22.678 17.933 -87.766 1.00 37.19 398 ILE A O 1
ATOM 2893 N N . PHE A 1 399 ? 21.733 19.682 -88.793 1.00 34.59 399 PHE A N 1
ATOM 2894 C CA . PHE A 1 399 ? 22.363 19.529 -90.115 1.00 34.59 399 PHE A CA 1
ATOM 2895 C C . PHE A 1 399 ? 21.918 20.656 -91.066 1.00 34.59 399 PHE A C 1
ATOM 2897 O O . PHE A 1 399 ? 21.184 20.454 -92.024 1.00 34.59 399 PHE A O 1
ATOM 2904 N N . MET A 1 400 ? 22.363 21.883 -90.801 1.00 32.59 400 MET A N 1
ATOM 2905 C CA . MET A 1 400 ? 22.463 22.916 -91.836 1.00 32.59 400 MET A CA 1
ATOM 2906 C C . MET A 1 400 ? 23.680 23.781 -91.539 1.00 32.59 400 MET A C 1
ATOM 2908 O O . MET A 1 400 ? 23.585 24.769 -90.827 1.00 32.59 400 MET A O 1
ATOM 2912 N N . MET A 1 401 ? 24.838 23.371 -92.053 1.00 35.75 401 MET A N 1
ATOM 2913 C CA . MET A 1 401 ? 25.931 24.273 -92.431 1.00 35.75 401 MET A CA 1
ATOM 2914 C C . MET A 1 401 ? 26.984 23.472 -93.202 1.00 35.75 401 MET A C 1
ATOM 2916 O O . MET A 1 401 ? 28.027 23.103 -92.669 1.00 35.75 401 MET A O 1
ATOM 2920 N N . LYS A 1 402 ? 26.696 23.176 -94.475 1.00 32.69 402 LYS A N 1
ATOM 2921 C CA . LYS A 1 402 ? 27.716 23.117 -95.531 1.00 32.69 402 LYS A CA 1
ATOM 2922 C C . LYS A 1 402 ? 27.079 23.006 -96.918 1.00 32.69 402 LYS A C 1
ATOM 2924 O O . LYS A 1 402 ? 26.391 22.039 -97.208 1.00 32.69 402 LYS A O 1
ATOM 2929 N N . SER A 1 403 ? 27.459 23.964 -97.764 1.00 33.72 403 SER A N 1
ATOM 2930 C CA . SER A 1 403 ? 27.545 23.880 -99.228 1.00 33.72 403 SER A CA 1
ATOM 2931 C C . SER A 1 403 ? 26.289 24.146 -100.073 1.00 33.72 403 SER A C 1
ATOM 2933 O O . SER A 1 403 ? 25.560 23.233 -100.439 1.00 33.72 403 SER A O 1
ATOM 2935 N N . VAL A 1 404 ? 26.183 25.387 -100.553 1.00 33.22 404 VAL A N 1
ATOM 2936 C CA . VAL A 1 404 ? 25.781 25.718 -101.935 1.00 33.22 404 VAL A CA 1
ATOM 2937 C C . VAL A 1 404 ? 26.959 26.559 -102.474 1.00 33.22 404 VAL A C 1
ATOM 2939 O O . VAL A 1 404 ? 27.271 27.585 -101.880 1.00 33.22 404 VAL A O 1
ATOM 2942 N N . LEU A 1 405 ? 27.885 25.981 -103.263 1.00 34.69 405 LEU A N 1
ATOM 2943 C CA . LEU A 1 405 ? 27.945 26.032 -104.747 1.00 34.69 405 LEU A CA 1
ATOM 2944 C C . LEU A 1 405 ? 27.906 27.489 -105.277 1.00 34.69 405 LEU A C 1
ATOM 2946 O O . LEU A 1 405 ? 27.005 28.221 -104.911 1.00 34.69 405 LEU A O 1
ATOM 2950 N N . THR A 1 406 ? 28.735 28.030 -106.179 1.00 35.44 406 THR A N 1
ATOM 2951 C CA . THR A 1 406 ? 29.968 27.670 -106.910 1.00 35.44 406 THR A CA 1
ATOM 2952 C C . THR A 1 406 ? 30.299 28.869 -107.826 1.00 35.44 406 THR A C 1
ATOM 2954 O O . THR A 1 406 ? 29.379 29.428 -108.403 1.00 35.44 406 THR A O 1
ATOM 2957 N N . LYS A 1 407 ? 31.598 29.143 -108.041 1.00 34.03 407 LYS A N 1
ATOM 2958 C CA . LYS A 1 407 ? 32.269 29.688 -109.255 1.00 34.03 407 LYS A CA 1
ATOM 2959 C C . LYS A 1 407 ? 31.895 31.049 -109.899 1.00 34.03 407 LYS A C 1
ATOM 2961 O O . LYS A 1 407 ? 30.753 31.320 -110.227 1.00 34.03 407 LYS A O 1
ATOM 2966 N N . SER A 1 408 ? 32.991 31.697 -110.343 1.00 33.75 408 SER A N 1
ATOM 2967 C CA . SER A 1 408 ? 33.150 32.654 -111.467 1.00 33.75 408 SER A CA 1
ATOM 2968 C C . SER A 1 408 ? 32.650 34.081 -111.229 1.00 33.75 408 SER A C 1
ATOM 2970 O O . SER A 1 408 ? 31.548 34.256 -110.749 1.00 33.75 408 SER A O 1
ATOM 2972 N N . SER A 1 409 ? 33.311 35.178 -111.603 1.00 33.66 409 SER A N 1
ATOM 2973 C CA . SER A 1 409 ? 34.632 35.500 -112.170 1.00 33.66 409 SER A CA 1
ATOM 2974 C C . SER A 1 409 ? 34.692 37.037 -112.301 1.00 33.66 409 SER A C 1
ATOM 2976 O O . SER A 1 409 ? 33.655 37.625 -112.585 1.00 33.66 409 SER A O 1
ATOM 2978 N N . LEU A 1 410 ? 35.898 37.624 -112.235 1.00 33.59 410 LEU A N 1
ATOM 2979 C CA . LEU A 1 410 ? 36.302 38.941 -112.793 1.00 33.59 410 LEU A CA 1
ATOM 2980 C C . LEU A 1 410 ? 35.702 40.208 -112.126 1.00 33.59 410 LEU A C 1
ATOM 2982 O O . LEU A 1 410 ? 34.507 40.448 -112.161 1.00 33.59 410 LEU A O 1
ATOM 2986 N N . VAL A 1 411 ? 36.497 40.980 -111.368 1.00 37.09 411 VAL A N 1
ATOM 2987 C CA . VAL A 1 411 ? 37.316 42.139 -111.822 1.00 37.09 411 VAL A CA 1
ATOM 2988 C C . VAL A 1 411 ? 36.449 43.296 -112.352 1.00 37.09 411 VAL A C 1
ATOM 2990 O O . VAL A 1 411 ? 35.906 43.199 -113.444 1.00 37.09 411 VAL A O 1
ATOM 2993 N N . THR A 1 412 ? 36.330 44.420 -111.626 1.00 33.69 412 THR A N 1
ATOM 2994 C CA . THR A 1 412 ? 37.084 45.697 -111.797 1.00 33.69 412 THR A CA 1
ATOM 2995 C C . THR A 1 412 ? 36.348 46.879 -111.126 1.00 33.69 412 THR A C 1
ATOM 2997 O O . THR A 1 412 ? 35.152 47.001 -111.340 1.00 33.69 412 THR A O 1
ATOM 3000 N N . ARG A 1 413 ? 37.116 47.762 -110.449 1.00 36.94 413 ARG A N 1
ATOM 3001 C CA . ARG A 1 413 ? 36.966 49.234 -110.233 1.00 36.94 413 ARG A CA 1
ATOM 3002 C C . ARG A 1 413 ? 35.627 49.781 -109.686 1.00 36.94 413 ARG A C 1
ATOM 3004 O O . ARG A 1 413 ? 34.557 49.405 -110.129 1.00 36.94 413 ARG A O 1
ATOM 3011 N N . TYR A 1 414 ? 35.614 50.735 -108.761 1.00 39.25 414 TYR A N 1
ATOM 3012 C CA . TYR A 1 414 ? 36.535 51.853 -108.516 1.00 39.25 414 TYR A CA 1
ATOM 3013 C C . TYR A 1 414 ? 36.992 51.944 -107.064 1.00 39.25 414 TYR A C 1
ATOM 3015 O O . TYR A 1 414 ? 36.218 51.513 -106.182 1.00 39.25 414 TYR A O 1
#

Radius of gyration: 49.22 Å; Cα contacts (8 Å, |Δi|>4): 962; chains: 1; bounding box: 78×81×170 Å

Solvent-accessible surface area (backbone atoms only — not comparable to full-atom values): 23052 Å² total; per-residue (Å²): 130,98,47,36,47,51,42,42,94,81,35,74,84,50,84,29,50,88,74,30,74,37,70,63,76,53,47,42,42,81,47,96,76,43,88,39,64,72,29,71,58,72,91,80,82,83,82,53,95,52,59,45,70,36,46,68,42,60,60,58,36,51,74,38,49,58,70,26,27,49,28,41,37,41,36,32,40,25,24,56,62,34,45,52,31,52,24,52,23,43,37,38,36,36,45,28,43,45,32,94,82,66,47,86,26,34,35,44,26,40,39,39,34,37,43,22,27,46,58,48,49,25,28,50,26,40,33,32,28,41,35,20,24,44,29,49,22,33,52,23,40,39,39,28,36,31,23,20,50,28,79,12,34,31,35,55,21,40,38,37,28,41,33,22,32,40,35,12,50,34,31,39,50,22,38,30,36,25,42,29,5,43,33,22,81,54,68,80,79,30,54,38,30,44,27,38,16,38,20,45,26,0,28,22,32,52,46,32,32,34,48,28,38,18,36,27,39,22,5,64,33,66,88,49,86,40,62,69,51,30,33,42,30,36,20,73,36,53,41,88,78,68,21,42,33,36,35,31,67,87,69,77,42,69,44,54,68,52,82,72,75,73,97,82,63,96,66,86,70,76,65,63,82,76,80,71,83,92,74,78,84,73,93,69,46,88,84,72,78,63,78,86,66,96,60,54,44,70,43,78,58,94,67,86,63,86,84,44,65,66,44,72,50,55,45,40,41,41,43,51,82,51,101,90,14,31,52,73,42,91,33,47,90,67,33,80,37,69,57,66,60,44,43,42,84,44,94,75,44,88,40,62,70,26,69,65,75,85,80,88,58,82,90,62,76,73,86,74,82,76,76,81,83,74,82,54,100,81,78,62,80,76,78,76,72,81,75,74,79,79,74,85,85,82,83,93,85,89,88,87,87,82,86,83,86,81,88,88,79,83,90,81,87,134

Secondary structure (DSSP, 8-state):
--S-EEESSSGGGSPPPTT-EEESS-EEES-SS--SSEEE-S-------STTS-EEESTTBSTT-SS--S-EEEEESBSSS--S---S-EEEEES-S-----TTS-TT-EEEEESTTTT---BS-EEEEES---SS-BS-EEESTTTTTTT--EES-EEESSSTTTT--BEES-EEESTTTT-PPPPTT-B--S-EEESTTTTTT-SS--S-EEESTTTT--SS-----SEEEE-SSS-TTT-SEEEEGGGTEEEESS----TT----S------S--S---TTTTTTT----SS-EEES--S--SS-SEEE-S-EEES-SSTT-TTSS---TT-EEE-S-EEES-SS-SSSEEESS----SS------PPPPPPPTT--------------S--------S------------

Nearest PDB structures (foldseek):
  5w5t-assembly1_C  TM=4.440E-01  e=3.178E+00  Agrobacterium tumefaciens
  5w5t-assembly4_I  TM=3.997E-01  e=2.899E+00  Agrobacterium tumefaciens